Protein AF-A0A3B0ZJI9-F1 (afdb_monomer_lite)

Radius of gyration: 25.41 Å; chains: 1; bounding box: 76×54×69 Å

Organism: NCBI:txid652676

Foldseek 3Di:
DPPDDDDEDDFDADDDPPPDDPPQAFATALLRRLLVCLCPVLVDDNVLSQQLSCQLFVDGDDRRAAAAAQLDGDPPHDLSNLLSNLLRQLLVLLCVVLVHDPRQSVLVSVQQSQCSNVSDRQQAHPVGGGARVVHRTQHRQSSQSSLCSSVVSCPDPSGPSLFFQLSNHARNFGQWDDWPFKIKGWAADPDAAAQAKGKTKIAIATPVVNPHADAPWQKAKWKWFRFGPDIFTFDWPGWDDDPPGRMIITMTRHNDFCADPNGGRGWMWMWIDTPNTIDTGTGGYHYDDVNQQKAKWWAAQPGDFQDLVLPDPDDDPVSVVFDGRGTKMKMKGFDDWAQFPPRAIKTKIFIWIDNTSRDTFTDAQQDAGSNRPDGFPHKWKWKFQPLPDTDTWDGPPRRMTMDGRDPDDDAQDKGKMWMWIDTPNTTTFRVNHHQDPVRPTRTTMHIDHHD

Structure (mmCIF, N/CA/C/O backbone):
data_AF-A0A3B0ZJI9-F1
#
_entry.id   AF-A0A3B0ZJI9-F1
#
loop_
_atom_site.group_PDB
_atom_site.id
_atom_site.type_symbol
_atom_site.label_atom_id
_atom_site.label_alt_id
_atom_site.label_comp_id
_atom_site.label_asym_id
_atom_site.label_entity_id
_atom_site.label_seq_id
_atom_site.pdbx_PDB_ins_code
_atom_site.Cartn_x
_atom_site.Cartn_y
_atom_site.Cartn_z
_atom_site.occupancy
_atom_site.B_iso_or_equiv
_atom_site.auth_seq_id
_atom_site.auth_comp_id
_atom_site.auth_asym_id
_atom_site.auth_atom_id
_atom_site.pdbx_PDB_model_num
ATOM 1 N N . THR A 1 1 ? -39.691 1.949 8.726 1.00 38.12 1 THR A N 1
ATOM 2 C CA . THR A 1 1 ? -40.048 1.564 10.106 1.00 38.12 1 THR A CA 1
ATOM 3 C C . THR A 1 1 ? -38.992 2.159 11.001 1.00 38.12 1 THR A C 1
ATOM 5 O O . THR A 1 1 ? -37.830 1.869 10.780 1.00 38.12 1 THR A O 1
ATOM 8 N N . ALA A 1 2 ? -39.354 3.084 11.892 1.00 32.81 2 ALA A N 1
ATOM 9 C CA . ALA A 1 2 ? -38.400 3.611 12.864 1.00 32.81 2 ALA A CA 1
ATOM 10 C C . ALA A 1 2 ? -38.044 2.459 13.808 1.00 32.81 2 ALA A C 1
ATOM 12 O O . ALA A 1 2 ? -38.928 1.955 14.503 1.00 32.81 2 ALA A O 1
ATOM 13 N N . GLU A 1 3 ? -36.808 1.972 13.740 1.00 43.59 3 GLU A N 1
ATOM 14 C CA . GLU A 1 3 ? -36.313 0.999 14.708 1.00 43.59 3 GLU A CA 1
ATOM 15 C C . GLU A 1 3 ? -36.413 1.618 16.103 1.00 43.59 3 GLU A C 1
ATOM 17 O O . GLU A 1 3 ? -36.119 2.799 16.304 1.00 43.59 3 GLU A O 1
ATOM 22 N N . SER A 1 4 ? -36.918 0.841 17.060 1.00 51.22 4 SER A N 1
ATOM 23 C CA . SER A 1 4 ? -36.911 1.227 18.466 1.00 51.22 4 SER A CA 1
ATOM 24 C C . SER A 1 4 ? -35.478 1.564 18.866 1.00 51.22 4 SER A C 1
ATOM 26 O O . SER A 1 4 ? -34.598 0.723 18.692 1.00 51.22 4 SER A O 1
ATOM 28 N N . GLY A 1 5 ? -35.248 2.774 19.381 1.00 55.31 5 GLY A N 1
ATOM 29 C CA . GLY A 1 5 ? -33.920 3.203 19.811 1.00 55.31 5 GLY A CA 1
ATOM 30 C C . GLY A 1 5 ? -33.303 2.192 20.778 1.00 55.31 5 GLY A C 1
ATOM 31 O O . GLY A 1 5 ? -33.939 1.786 21.750 1.00 55.31 5 GLY A O 1
ATOM 32 N N . VAL A 1 6 ? -32.078 1.770 20.483 1.00 61.22 6 VAL A N 1
ATOM 33 C CA . VAL A 1 6 ? -31.266 0.936 21.369 1.00 61.22 6 VAL A CA 1
ATOM 34 C C . VAL A 1 6 ? -30.677 1.840 22.453 1.00 61.22 6 VAL A C 1
ATOM 36 O O . VAL A 1 6 ? -30.273 2.968 22.166 1.00 61.22 6 VAL A O 1
ATOM 39 N N . VAL A 1 7 ? -30.657 1.383 23.707 1.00 66.44 7 VAL A N 1
ATOM 40 C CA . VAL A 1 7 ? -29.983 2.120 24.786 1.00 66.44 7 VAL A CA 1
ATOM 41 C C . VAL A 1 7 ? -28.487 2.122 24.482 1.00 66.44 7 VAL A C 1
ATOM 43 O O . VAL A 1 7 ? -27.878 1.060 24.404 1.00 66.44 7 VAL A O 1
ATOM 46 N N . ALA A 1 8 ? -27.912 3.307 24.283 1.00 67.12 8 ALA A N 1
ATOM 47 C CA . ALA A 1 8 ? -26.476 3.451 24.095 1.00 67.12 8 ALA A CA 1
ATOM 48 C C . ALA A 1 8 ? -25.721 3.072 25.382 1.00 67.12 8 ALA A C 1
ATOM 50 O O . ALA A 1 8 ? -26.177 3.386 26.484 1.00 67.12 8 ALA A O 1
ATOM 51 N N . GLY A 1 9 ? -24.572 2.413 25.226 1.00 77.75 9 GLY A N 1
ATOM 52 C CA . GLY A 1 9 ? -23.584 2.232 26.286 1.00 77.75 9 GLY A CA 1
ATOM 53 C C . GLY A 1 9 ? -22.813 3.524 26.582 1.00 77.75 9 GLY A C 1
ATOM 54 O O . GLY A 1 9 ? -23.203 4.616 26.165 1.00 77.75 9 GLY A O 1
ATOM 55 N N . GLU A 1 10 ? -21.713 3.405 27.322 1.00 86.38 10 GLU A N 1
ATOM 56 C CA . GLU A 1 10 ? -20.892 4.547 27.734 1.00 86.38 10 GLU A CA 1
ATOM 57 C C . GLU A 1 10 ? -19.731 4.793 26.758 1.00 86.38 10 GLU A C 1
ATOM 59 O O . GLU A 1 10 ? -19.076 3.858 26.299 1.00 86.38 10 GLU A O 1
ATOM 64 N N . MET A 1 11 ? -19.455 6.068 26.467 1.00 92.62 11 MET A N 1
ATOM 65 C CA . MET A 1 11 ? -18.176 6.504 25.903 1.00 92.62 11 MET A CA 1
ATOM 66 C C . MET A 1 11 ? -17.440 7.342 26.937 1.00 92.62 11 MET A C 1
ATOM 68 O O . MET A 1 11 ? -18.055 8.141 27.647 1.00 92.62 11 MET A O 1
ATOM 72 N N . SER A 1 12 ? -16.120 7.209 26.973 1.00 94.75 12 SER A N 1
ATOM 73 C CA . SER A 1 12 ? -15.286 7.849 27.987 1.00 94.75 12 SER A CA 1
ATOM 74 C C . SER A 1 12 ? -14.064 8.515 27.352 1.00 94.75 12 SER A C 1
ATOM 76 O O . SER A 1 12 ? -13.647 8.204 26.232 1.00 94.75 12 SER A O 1
ATOM 78 N N . VAL A 1 13 ? -13.479 9.461 28.081 1.00 95.62 13 VAL A N 1
ATOM 79 C CA . VAL A 1 13 ? -12.214 10.112 27.726 1.00 95.62 13 VAL A CA 1
ATOM 80 C C . VAL A 1 13 ? -11.360 10.179 28.979 1.00 95.62 13 VAL A C 1
ATOM 82 O O . VAL A 1 13 ? -11.842 10.574 30.039 1.00 95.62 13 VAL A O 1
ATOM 85 N N . TYR A 1 14 ? -10.084 9.826 28.854 1.00 94.81 14 TYR A N 1
ATOM 86 C CA . TYR A 1 14 ? -9.100 10.121 29.886 1.00 94.81 14 TYR A CA 1
ATOM 87 C C . TYR A 1 14 ? -8.437 11.470 29.601 1.00 94.81 14 TYR A C 1
ATOM 89 O O . TYR A 1 14 ? -7.849 11.663 28.537 1.00 94.81 14 TYR A O 1
ATOM 97 N N . VAL A 1 15 ? -8.496 12.382 30.573 1.00 91.75 15 VAL A N 1
ATOM 98 C CA . VAL A 1 15 ? -7.796 13.670 30.530 1.00 91.75 15 VAL A CA 1
ATOM 99 C C . VAL A 1 15 ? -6.981 13.828 31.806 1.00 91.75 15 VAL A C 1
ATOM 101 O O . VAL A 1 15 ? -7.502 13.672 32.911 1.00 91.75 15 VAL A O 1
ATOM 104 N N . ALA A 1 16 ? -5.691 14.128 31.664 1.00 89.50 16 ALA A N 1
ATOM 105 C CA . ALA A 1 16 ? -4.818 14.309 32.814 1.00 89.50 16 ALA A CA 1
ATOM 106 C C . ALA A 1 16 ? -5.231 15.543 33.640 1.00 89.50 16 ALA A C 1
ATOM 108 O O . ALA A 1 16 ? -5.631 16.583 33.118 1.00 89.50 16 ALA A O 1
ATOM 109 N N . GLY A 1 17 ? -5.126 15.438 34.965 1.00 90.56 17 GLY A N 1
ATOM 110 C CA . GLY A 1 17 ? -5.485 16.537 35.859 1.00 90.56 17 GLY A CA 1
ATOM 111 C C . GLY A 1 17 ? -4.670 17.802 35.567 1.00 90.56 17 GLY A C 1
ATOM 112 O O . GLY A 1 17 ? -3.446 17.752 35.476 1.00 90.56 17 GLY A O 1
ATOM 113 N N . GLY A 1 18 ? -5.352 18.944 35.448 1.00 89.75 18 GLY A N 1
ATOM 114 C CA . GLY A 1 18 ? -4.713 20.245 35.225 1.00 89.75 18 GLY A CA 1
ATOM 115 C C . GLY A 1 18 ? -4.293 20.533 33.780 1.00 89.75 18 GLY A C 1
ATOM 116 O O . GLY A 1 18 ? -3.639 21.549 33.559 1.00 89.75 18 GLY A O 1
ATOM 117 N N . THR A 1 19 ? -4.657 19.687 32.807 1.00 90.31 19 THR A N 1
ATOM 118 C CA . THR A 1 19 ? -4.368 19.949 31.384 1.00 90.31 19 THR A CA 1
ATOM 119 C C . THR A 1 19 ? -5.474 20.701 30.654 1.00 90.31 19 THR A C 1
ATOM 121 O O . THR A 1 19 ? -5.226 21.164 29.549 1.00 90.31 19 THR A O 1
ATOM 124 N N . LEU A 1 20 ? -6.667 20.824 31.249 1.00 91.06 20 LEU A N 1
ATOM 125 C CA . LEU A 1 20 ? -7.775 21.582 30.667 1.00 91.06 20 LEU A CA 1
ATOM 126 C C . LEU A 1 20 ? -7.739 23.047 31.106 1.00 91.06 20 LEU A C 1
ATOM 128 O O . LEU A 1 20 ? -7.666 23.355 32.301 1.00 91.06 20 LEU A O 1
ATOM 132 N N . GLY A 1 21 ? -7.824 23.937 30.127 1.00 91.81 21 GLY A N 1
ATOM 133 C CA . GLY A 1 21 ? -8.033 25.367 30.275 1.00 91.81 21 GLY A CA 1
ATOM 134 C C . GLY A 1 21 ? -9.504 25.774 30.156 1.00 91.81 21 GLY A C 1
ATOM 135 O O . GLY A 1 21 ? -10.398 24.984 29.853 1.00 91.81 21 GLY A O 1
ATOM 136 N N . ALA A 1 22 ? -9.768 27.056 30.411 1.00 91.00 22 ALA A N 1
ATOM 137 C CA . ALA A 1 22 ? -11.092 27.627 30.198 1.00 91.00 22 ALA A CA 1
ATOM 138 C C . ALA A 1 22 ? -11.400 27.711 28.695 1.00 91.00 22 ALA A C 1
ATOM 140 O O . ALA A 1 22 ? -10.686 28.394 27.963 1.00 91.00 22 ALA A O 1
ATOM 141 N N . GLY A 1 23 ? -12.494 27.074 28.273 1.00 89.25 23 GLY A N 1
ATOM 142 C CA . GLY A 1 23 ? -12.928 27.039 26.873 1.00 89.25 23 GLY A CA 1
ATOM 143 C C . GLY A 1 23 ? -12.482 25.798 26.102 1.00 89.25 23 GLY A C 1
ATOM 144 O O . GLY A 1 23 ? -12.866 25.669 24.945 1.00 89.25 23 GLY A O 1
ATOM 145 N N . ASP A 1 24 ? -11.728 24.891 26.727 1.00 92.38 24 ASP A N 1
ATOM 146 C CA . ASP A 1 24 ? -11.415 23.599 26.122 1.00 92.38 24 ASP A CA 1
ATOM 147 C C . ASP A 1 24 ? -12.683 22.748 25.998 1.00 92.38 24 ASP A C 1
ATOM 149 O O . ASP A 1 24 ? -13.519 22.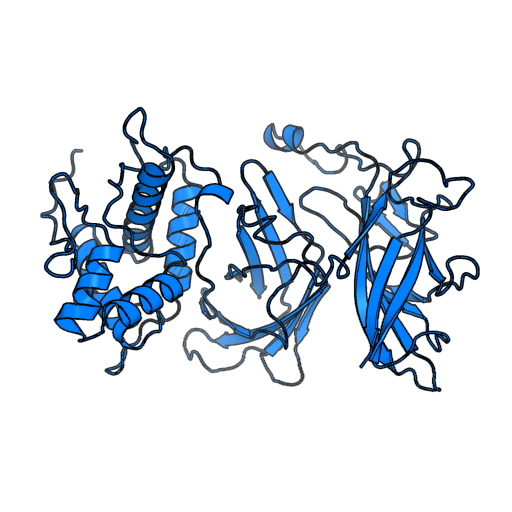699 26.906 1.00 92.38 24 ASP A O 1
ATOM 153 N N . GLU A 1 25 ? -12.794 22.041 24.878 1.00 93.31 25 GLU A N 1
ATOM 154 C CA . GLU A 1 25 ? -13.845 21.063 24.632 1.00 93.31 25 GLU A CA 1
ATOM 155 C C . GLU A 1 25 ? -13.249 19.656 24.630 1.00 93.31 25 GLU A C 1
ATOM 157 O O . GLU A 1 25 ? -12.126 19.435 24.174 1.00 93.31 25 GLU A O 1
ATOM 162 N N . VAL A 1 26 ? -14.006 18.701 25.166 1.00 95.19 26 VAL A N 1
ATOM 163 C CA . VAL A 1 26 ? -13.603 17.298 25.252 1.00 95.19 26 VAL A CA 1
ATOM 164 C C . VAL A 1 26 ? -14.703 16.449 24.645 1.00 95.19 26 VAL A C 1
ATOM 166 O O . VAL A 1 26 ? -15.844 16.472 25.109 1.00 95.19 26 VAL A O 1
ATOM 169 N N . HIS A 1 27 ? -14.341 15.677 23.628 1.00 95.88 27 HIS A N 1
ATOM 170 C CA . HIS A 1 27 ? -15.261 14.866 22.845 1.00 95.88 27 HIS A CA 1
ATOM 171 C C . HIS A 1 27 ? -14.927 13.386 22.999 1.00 95.88 27 HIS A C 1
ATOM 173 O O . HIS A 1 27 ? -13.798 12.953 22.761 1.00 95.88 27 HIS A O 1
ATOM 179 N N . ALA A 1 28 ? -15.923 12.598 23.404 1.00 95.12 28 ALA A N 1
ATOM 180 C CA . ALA A 1 28 ? -15.779 11.154 23.518 1.00 95.12 28 ALA A CA 1
ATOM 181 C C . ALA A 1 28 ? -15.931 10.484 22.146 1.00 95.12 28 ALA A C 1
ATOM 183 O O . ALA A 1 28 ? -16.876 10.746 21.404 1.00 95.12 28 ALA A O 1
ATOM 184 N N . THR A 1 29 ? -14.986 9.608 21.822 1.00 95.69 29 THR A N 1
ATOM 185 C CA . THR A 1 29 ? -14.903 8.837 20.579 1.00 95.69 29 THR A CA 1
ATOM 186 C C . THR A 1 29 ? -14.628 7.363 20.902 1.00 95.69 29 THR A C 1
ATOM 188 O O . THR A 1 29 ? -14.218 7.044 22.026 1.00 95.69 29 THR A O 1
ATOM 191 N N . PRO A 1 30 ? -14.784 6.440 19.935 1.00 96.38 30 PRO A N 1
ATOM 192 C CA . PRO A 1 30 ? -14.378 5.049 20.122 1.00 96.38 30 PRO A CA 1
ATOM 193 C C . PRO A 1 30 ? -12.935 4.905 20.621 1.00 96.38 30 PRO A C 1
ATOM 195 O O . PRO A 1 30 ? -12.689 4.279 21.647 1.00 96.38 30 PRO A O 1
ATOM 198 N N . THR A 1 31 ? -11.978 5.574 19.973 1.00 96.25 31 THR A N 1
ATOM 199 C CA . THR A 1 31 ? -10.561 5.478 20.349 1.00 96.25 31 THR A CA 1
ATOM 200 C C . THR A 1 31 ? -10.233 6.158 21.675 1.00 96.25 31 THR A C 1
ATOM 202 O O . THR A 1 31 ? -9.374 5.660 22.398 1.00 96.25 31 THR A O 1
ATOM 205 N N . SER A 1 32 ? -10.914 7.251 22.049 1.00 97.06 32 SER A N 1
ATOM 206 C CA . SER A 1 32 ? -10.728 7.831 23.390 1.00 97.06 32 SER A CA 1
ATOM 207 C C . SER A 1 32 ? -11.273 6.917 24.487 1.00 97.06 32 SER A C 1
ATOM 209 O O . SER A 1 32 ? -10.714 6.886 25.581 1.00 97.06 32 SER A O 1
ATOM 211 N N . THR A 1 33 ? -12.333 6.161 24.183 1.00 97.38 33 THR A N 1
ATOM 212 C CA . THR A 1 33 ? -12.931 5.185 25.100 1.00 97.38 33 THR A CA 1
ATOM 213 C C . THR A 1 33 ? -11.993 3.997 25.291 1.00 97.38 33 THR A C 1
ATOM 215 O O . THR A 1 33 ? -11.701 3.647 26.432 1.00 97.38 33 THR A O 1
ATOM 218 N N . ILE A 1 34 ? -11.431 3.451 24.206 1.00 97.88 34 ILE A N 1
ATOM 219 C CA . ILE A 1 34 ? -10.408 2.392 24.272 1.00 97.88 34 ILE A CA 1
ATOM 220 C C . ILE A 1 34 ? -9.194 2.884 25.077 1.00 97.88 34 ILE A C 1
ATOM 222 O O . ILE A 1 34 ? -8.774 2.221 26.021 1.00 97.88 34 ILE A O 1
ATOM 226 N N . MET A 1 35 ? -8.682 4.089 24.792 1.00 97.69 35 MET A N 1
ATOM 227 C CA . MET A 1 35 ? -7.567 4.682 25.546 1.00 97.69 35 MET A CA 1
ATOM 228 C C . MET A 1 35 ? -7.885 4.835 27.040 1.00 97.69 35 MET A C 1
ATOM 230 O O . MET A 1 35 ? -7.049 4.525 27.885 1.00 97.69 35 MET A O 1
ATOM 234 N N . HIS A 1 36 ? -9.092 5.295 27.382 1.00 97.75 36 HIS A N 1
ATOM 235 C CA . HIS A 1 36 ? -9.532 5.386 28.772 1.00 97.75 36 HIS A CA 1
ATOM 236 C C . HIS A 1 36 ? -9.506 4.016 29.461 1.00 97.75 36 HIS A C 1
ATOM 238 O O . HIS A 1 36 ? -9.024 3.916 30.587 1.00 97.75 36 HIS A O 1
ATOM 244 N N . GLN A 1 37 ? -9.976 2.958 28.798 1.00 97.44 37 GLN A N 1
ATOM 245 C CA . GLN A 1 37 ? -9.971 1.609 29.365 1.00 97.44 37 GLN A CA 1
ATOM 246 C C . GLN A 1 37 ? -8.562 1.024 29.511 1.00 97.44 37 GLN A C 1
ATOM 248 O O . GLN A 1 37 ? -8.257 0.449 30.554 1.00 97.44 37 GLN A O 1
ATOM 253 N N . LEU A 1 38 ? -7.672 1.234 28.537 1.00 98.00 38 LEU A N 1
ATOM 254 C CA . LEU A 1 38 ? -6.262 0.838 28.653 1.00 98.00 38 LEU A CA 1
ATOM 255 C C . LEU A 1 38 ? -5.611 1.431 29.914 1.00 98.00 38 LEU A C 1
ATOM 257 O O . LEU A 1 38 ? -4.889 0.745 30.636 1.00 98.00 38 LEU A O 1
ATOM 261 N N . ILE A 1 39 ? -5.923 2.689 30.227 1.00 97.69 39 ILE A N 1
ATOM 262 C CA . ILE A 1 39 ? -5.383 3.375 31.404 1.00 97.69 39 ILE A CA 1
ATOM 263 C C . ILE A 1 39 ? -6.072 2.902 32.689 1.00 97.69 39 ILE A C 1
ATOM 265 O O . ILE A 1 39 ? -5.410 2.510 33.650 1.00 97.69 39 ILE A O 1
ATOM 269 N N . MET A 1 40 ? -7.404 2.941 32.727 1.00 96.75 40 MET A N 1
ATOM 270 C CA . MET A 1 40 ? -8.164 2.751 33.966 1.00 96.75 40 MET A CA 1
ATOM 271 C C . MET A 1 40 ? -8.350 1.281 34.347 1.00 96.75 40 MET A C 1
ATOM 273 O O . MET A 1 40 ? -8.397 0.969 35.536 1.00 96.75 40 MET A O 1
ATOM 277 N N . SER A 1 41 ? -8.445 0.390 33.359 1.00 95.50 41 SER A N 1
ATOM 278 C CA . SER A 1 41 ? -8.705 -1.042 33.560 1.00 95.50 41 SER A CA 1
ATOM 279 C C . SER A 1 41 ? -7.443 -1.891 33.411 1.00 95.50 41 SER A C 1
ATOM 281 O O . SER A 1 41 ? -7.295 -2.875 34.134 1.00 95.50 41 SER A O 1
ATOM 283 N N . HIS A 1 42 ? -6.516 -1.501 32.527 1.00 96.25 42 HIS A N 1
ATOM 284 C CA . HIS A 1 42 ? -5.290 -2.266 32.247 1.00 96.25 42 HIS A CA 1
ATOM 285 C C . HIS A 1 42 ? -4.011 -1.615 32.797 1.00 96.25 42 HIS A C 1
ATOM 287 O O . HIS A 1 42 ? -2.928 -2.180 32.673 1.00 96.25 42 HIS A O 1
ATOM 293 N N . GLY A 1 43 ? -4.126 -0.459 33.460 1.00 96.56 43 GLY A N 1
ATOM 294 C CA . GLY A 1 43 ? -3.022 0.177 34.179 1.00 96.56 43 GLY A CA 1
ATOM 295 C C . GLY A 1 43 ? -1.909 0.730 33.288 1.00 96.56 43 GLY A C 1
ATOM 296 O O . GLY A 1 43 ? -0.823 1.005 33.799 1.00 96.56 43 GLY A O 1
ATOM 297 N N . GLN A 1 44 ? -2.158 0.898 31.986 1.00 97.50 44 GLN A N 1
ATOM 298 C CA . GLN A 1 44 ? -1.195 1.520 31.082 1.00 97.50 44 GLN A CA 1
ATOM 299 C C . GLN A 1 44 ? -1.016 3.007 31.411 1.00 97.50 44 GLN A C 1
ATOM 301 O O . GLN A 1 44 ? -1.937 3.707 31.843 1.00 97.50 44 GLN A O 1
ATOM 306 N N . THR A 1 45 ? 0.183 3.524 31.172 1.00 96.38 45 THR A N 1
ATOM 307 C CA . THR A 1 45 ? 0.418 4.970 31.170 1.00 96.38 45 THR A CA 1
ATOM 308 C C . THR A 1 45 ? -0.230 5.621 29.945 1.00 96.38 45 THR A C 1
ATOM 310 O O . THR A 1 45 ? -0.483 4.975 28.930 1.00 96.38 45 THR A O 1
ATOM 313 N N . LEU A 1 46 ? -0.439 6.942 29.991 1.00 94.94 46 LEU A N 1
ATOM 314 C CA . LEU A 1 46 ? -0.953 7.693 28.837 1.00 94.94 46 LEU A CA 1
ATOM 315 C C . LEU A 1 46 ? -0.076 7.518 27.583 1.00 94.94 46 LEU A C 1
ATOM 317 O O . LEU A 1 46 ? -0.600 7.456 26.477 1.00 94.94 46 LEU A O 1
ATOM 321 N N . ALA A 1 47 ? 1.248 7.441 27.750 1.00 95.62 47 ALA A N 1
ATOM 322 C CA . ALA A 1 47 ? 2.177 7.277 26.634 1.00 95.62 47 ALA A CA 1
ATOM 323 C C . ALA A 1 47 ? 2.095 5.874 26.011 1.00 95.62 47 ALA A C 1
ATOM 325 O O . ALA A 1 47 ? 2.099 5.757 24.788 1.00 95.62 47 ALA A O 1
ATOM 326 N N . GLU A 1 48 ? 1.986 4.830 26.837 1.00 97.00 48 GLU A N 1
ATOM 327 C CA . GLU A 1 48 ? 1.801 3.448 26.374 1.00 97.00 48 GLU A CA 1
ATOM 328 C C . GLU A 1 48 ? 0.460 3.288 25.655 1.00 97.00 48 GLU A C 1
ATOM 330 O O . GLU A 1 48 ? 0.441 2.821 24.519 1.00 97.00 48 GLU A O 1
ATOM 335 N N . ALA A 1 49 ? -0.632 3.780 26.250 1.00 97.12 49 ALA A N 1
ATOM 336 C CA . ALA A 1 49 ? -1.959 3.716 25.642 1.00 97.12 49 ALA A CA 1
ATOM 337 C C . ALA A 1 49 ? -2.024 4.493 24.317 1.00 97.12 49 ALA A C 1
ATOM 339 O O . ALA A 1 49 ? -2.604 4.013 23.344 1.00 97.12 49 ALA A O 1
ATOM 340 N N . ALA A 1 50 ? -1.395 5.671 24.236 1.00 95.62 50 ALA A N 1
ATOM 341 C CA . ALA A 1 50 ? -1.325 6.438 22.993 1.00 95.62 50 ALA A CA 1
ATOM 342 C C . ALA A 1 50 ? -0.548 5.692 21.894 1.00 95.62 50 ALA A C 1
ATOM 344 O O . ALA A 1 50 ? -1.012 5.636 20.755 1.00 95.62 50 ALA A O 1
ATOM 345 N N . ALA A 1 51 ? 0.597 5.089 22.235 1.00 95.88 51 ALA A N 1
ATOM 346 C CA . ALA A 1 51 ? 1.392 4.306 21.292 1.00 95.88 51 ALA A CA 1
ATOM 347 C C . ALA A 1 51 ? 0.651 3.043 20.823 1.00 95.88 51 ALA A C 1
ATOM 349 O O . ALA A 1 51 ? 0.678 2.731 19.632 1.00 95.88 51 ALA A O 1
ATOM 350 N N . ALA A 1 52 ? -0.046 2.355 21.733 1.00 96.25 52 ALA A N 1
ATOM 351 C CA . ALA A 1 52 ? -0.851 1.181 21.416 1.00 96.25 52 ALA A CA 1
ATOM 352 C C . ALA A 1 52 ? -1.993 1.539 20.451 1.00 96.25 52 ALA A C 1
ATOM 354 O O . ALA A 1 52 ? -2.147 0.895 19.416 1.00 96.25 52 ALA A O 1
ATOM 355 N N . ILE A 1 53 ? -2.734 2.623 20.714 1.00 96.38 53 ILE A N 1
ATOM 356 C CA . ILE A 1 53 ? -3.795 3.110 19.817 1.00 96.38 53 ILE A CA 1
ATOM 357 C C . ILE A 1 53 ? -3.243 3.504 18.442 1.00 96.38 53 ILE A C 1
ATOM 359 O O . ILE A 1 53 ? -3.817 3.119 17.422 1.00 96.38 53 ILE A O 1
ATOM 363 N N . GLU A 1 54 ? -2.139 4.255 18.385 1.00 94.81 54 GLU A N 1
ATOM 364 C CA . GLU A 1 54 ? -1.555 4.672 17.105 1.00 94.81 54 GLU A CA 1
ATOM 365 C C . GLU A 1 54 ? -1.053 3.467 16.297 1.00 94.81 54 GLU A C 1
ATOM 367 O O . GLU A 1 54 ? -1.269 3.410 15.085 1.00 94.81 54 GLU A O 1
ATOM 372 N N . GLY A 1 55 ? -0.456 2.474 16.961 1.00 92.88 55 GLY A N 1
ATOM 373 C CA . GLY A 1 55 ? -0.063 1.210 16.342 1.00 92.88 55 GLY A CA 1
ATOM 374 C C . GLY A 1 55 ? -1.258 0.400 15.836 1.00 92.88 55 GLY A C 1
ATOM 375 O O . GLY A 1 55 ? -1.226 -0.098 14.709 1.00 92.88 55 GLY A O 1
ATOM 376 N N . ALA A 1 56 ? -2.324 0.315 16.634 1.00 94.62 56 ALA A N 1
ATOM 377 C CA . ALA A 1 56 ? -3.526 -0.458 16.342 1.00 94.62 56 ALA A CA 1
ATOM 378 C C . ALA A 1 56 ? -4.361 0.149 15.209 1.00 94.62 56 ALA A C 1
ATOM 380 O O . ALA A 1 56 ? -4.744 -0.563 14.284 1.00 94.62 56 ALA A O 1
ATOM 381 N N . PHE A 1 57 ? -4.609 1.459 15.243 1.00 94.75 57 PHE A N 1
ATOM 382 C CA . PHE A 1 57 ? -5.570 2.127 14.358 1.00 94.75 57 PHE A CA 1
ATOM 383 C C . PHE A 1 57 ? -4.921 3.055 13.323 1.00 94.75 57 PHE A C 1
ATOM 385 O O . PHE A 1 57 ? -5.604 3.543 12.425 1.00 94.75 57 PHE A O 1
ATOM 392 N N . GLY A 1 58 ? -3.606 3.283 13.400 1.00 92.06 58 GLY A N 1
ATOM 393 C CA . GLY A 1 58 ? -2.855 4.079 12.425 1.00 92.06 58 GLY A CA 1
ATOM 394 C C . GLY A 1 58 ? -2.987 5.595 12.597 1.00 92.06 58 GLY A C 1
ATOM 395 O O . GLY A 1 58 ? -2.616 6.337 11.683 1.00 92.06 58 GLY A O 1
ATOM 396 N N . TYR A 1 59 ? -3.529 6.070 13.725 1.00 92.94 59 TYR A N 1
ATOM 397 C CA . TYR A 1 59 ? -3.669 7.492 14.046 1.00 92.94 59 TYR A CA 1
ATOM 398 C C . TYR A 1 59 ? -3.711 7.758 15.562 1.00 92.94 59 TYR A C 1
ATOM 400 O O . TYR A 1 59 ? -4.176 6.904 16.317 1.00 92.94 59 TYR A O 1
ATOM 408 N N . PRO A 1 60 ? -3.284 8.952 16.020 1.00 93.19 60 PRO A N 1
ATOM 409 C CA . PRO A 1 60 ? -3.345 9.320 17.432 1.00 93.19 60 PRO A CA 1
ATOM 410 C C . PRO A 1 60 ? -4.769 9.682 17.879 1.00 93.19 60 PRO A C 1
ATOM 412 O O . PRO A 1 60 ? -5.592 10.143 17.079 1.00 93.19 60 PRO A O 1
ATOM 415 N N . VAL A 1 61 ? -5.042 9.533 19.179 1.00 92.81 61 VAL A N 1
ATOM 416 C CA . VAL A 1 61 ? -6.272 10.044 19.805 1.00 92.81 61 VAL A CA 1
ATOM 417 C C . VAL A 1 61 ? -6.202 11.563 19.905 1.00 92.81 61 VAL A C 1
ATOM 419 O O . VAL A 1 61 ? -5.263 12.103 20.484 1.00 92.81 61 VAL A O 1
ATOM 422 N N . ASP A 1 62 ? -7.233 12.239 19.408 1.00 93.31 62 ASP A N 1
ATOM 423 C CA . ASP A 1 62 ? -7.438 13.670 19.611 1.00 93.31 62 ASP A CA 1
ATOM 424 C C . ASP A 1 62 ? -8.880 13.910 20.065 1.00 93.31 62 ASP A C 1
ATOM 426 O O . ASP A 1 62 ? -9.822 13.838 19.277 1.00 93.31 62 ASP A O 1
ATOM 430 N N . PHE A 1 63 ? -9.047 14.142 21.365 1.00 93.50 63 PHE A N 1
ATOM 431 C CA . PHE A 1 63 ? -10.345 14.404 21.988 1.00 93.50 63 PHE A CA 1
ATOM 432 C C . PHE A 1 63 ? -10.746 15.886 21.934 1.00 93.50 63 PHE A C 1
ATOM 434 O O . PHE A 1 63 ? -11.824 16.227 22.417 1.00 93.50 63 PHE A O 1
ATOM 441 N N . SER A 1 64 ? -9.907 16.768 21.376 1.00 94.69 64 SER A N 1
ATOM 442 C CA . SER A 1 64 ? -10.239 18.191 21.202 1.00 94.69 64 SER A CA 1
ATOM 443 C C . SER A 1 64 ? -11.079 18.453 19.947 1.00 94.69 64 SER A C 1
ATOM 445 O O . SER A 1 64 ? -11.702 19.505 19.821 1.00 94.69 64 SER A O 1
ATOM 447 N N . ILE A 1 65 ? -11.130 17.487 19.024 1.00 95.50 65 ILE A N 1
ATOM 448 C CA . ILE A 1 65 ? -11.876 17.581 17.767 1.00 95.50 65 ILE A CA 1
ATOM 449 C C . ILE A 1 65 ? -13.281 17.000 17.953 1.00 95.50 65 ILE A C 1
ATOM 451 O O . ILE A 1 65 ? -13.435 15.819 18.266 1.00 95.50 65 ILE A O 1
ATOM 455 N N . ALA A 1 66 ? -14.309 17.805 17.681 1.00 95.44 66 ALA A N 1
ATOM 456 C CA . ALA A 1 66 ? -15.696 17.352 17.665 1.00 95.44 66 ALA A CA 1
ATOM 457 C C . ALA A 1 66 ? -15.962 16.447 16.443 1.00 95.44 66 ALA A C 1
ATOM 459 O O . ALA A 1 66 ? -15.856 16.906 15.304 1.00 95.44 66 ALA A O 1
ATOM 460 N N . PRO A 1 67 ? -16.320 15.162 16.605 1.00 96.69 67 PRO A N 1
ATOM 461 C CA . PRO A 1 67 ? -16.691 14.340 15.462 1.00 96.69 67 PRO A CA 1
ATOM 462 C C . PRO A 1 67 ? -18.022 14.818 14.870 1.00 96.69 67 PRO A C 1
ATOM 464 O O . PRO A 1 67 ? -18.973 15.118 15.591 1.00 96.69 67 PRO A O 1
ATOM 467 N N . THR A 1 68 ? -18.116 14.841 13.542 1.00 97.12 68 THR A N 1
ATOM 468 C CA . THR A 1 68 ? -19.390 15.049 12.836 1.00 97.12 68 THR A CA 1
ATOM 469 C C . THR A 1 68 ? -19.902 13.731 12.259 1.00 97.12 68 THR A C 1
ATOM 471 O O . THR A 1 68 ? -19.107 12.874 11.892 1.00 97.12 68 THR A O 1
ATOM 474 N N . ASP A 1 69 ? -21.214 13.532 12.163 1.00 96.44 69 ASP A N 1
ATOM 475 C CA . ASP A 1 69 ? -21.769 12.299 11.592 1.00 96.44 69 ASP A CA 1
ATOM 476 C C . ASP A 1 69 ? -21.333 12.144 10.126 1.00 96.44 69 ASP A C 1
ATOM 478 O O . ASP A 1 69 ? -21.640 12.987 9.286 1.00 96.44 69 ASP A O 1
ATOM 482 N N . ALA A 1 70 ? -20.620 11.066 9.793 1.00 97.19 70 ALA A N 1
ATOM 483 C CA . ALA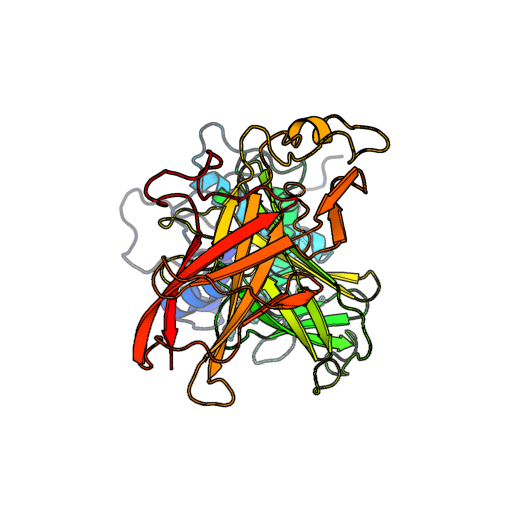 A 1 70 ? -20.132 10.845 8.434 1.00 97.19 70 ALA A CA 1
ATOM 484 C C . ALA A 1 70 ? -21.260 10.584 7.416 1.00 97.19 70 ALA A C 1
ATOM 486 O O . ALA A 1 70 ? -21.035 10.771 6.220 1.00 97.19 70 ALA A O 1
ATOM 487 N N . THR A 1 71 ? -22.459 10.192 7.859 1.00 97.06 71 THR A N 1
ATOM 488 C CA . THR A 1 71 ? -23.647 9.984 7.007 1.00 97.06 71 THR A CA 1
ATOM 489 C C . THR A 1 71 ? -24.451 11.265 6.779 1.00 97.06 71 THR A C 1
ATOM 491 O O . THR A 1 71 ? -25.162 11.404 5.779 1.00 97.06 71 THR A O 1
ATOM 494 N N . ALA A 1 72 ? -24.307 12.241 7.674 1.00 97.06 72 ALA A N 1
ATOM 495 C CA . ALA A 1 72 ? -24.941 13.549 7.575 1.00 97.06 72 ALA A CA 1
ATOM 496 C C . ALA A 1 72 ? -24.055 14.644 8.202 1.00 97.06 72 ALA A C 1
ATOM 498 O O . ALA A 1 72 ? -24.420 15.205 9.240 1.00 97.06 72 ALA A O 1
ATOM 499 N N . PRO A 1 73 ? -22.899 14.976 7.588 1.00 95.94 73 PRO A N 1
ATOM 500 C CA . PRO A 1 73 ? -21.968 15.920 8.192 1.00 95.94 73 PRO A CA 1
ATOM 501 C C . PRO A 1 73 ? -22.595 17.291 8.395 1.00 95.94 73 PRO A C 1
ATOM 503 O O . PRO A 1 73 ? -23.320 17.807 7.538 1.00 95.94 73 PRO A O 1
ATOM 506 N N . VAL A 1 74 ? -22.252 17.921 9.514 1.00 96.56 74 VAL A N 1
ATOM 507 C CA . VAL A 1 74 ? -22.659 19.291 9.817 1.00 96.56 74 VAL A CA 1
ATOM 508 C C . VAL A 1 74 ? -22.097 20.228 8.747 1.00 96.56 74 VAL A C 1
ATOM 510 O O . VAL A 1 74 ? -20.917 20.178 8.388 1.00 96.56 74 VAL A O 1
ATOM 513 N N . ALA A 1 75 ? -22.952 21.106 8.223 1.00 95.38 75 ALA A N 1
ATOM 514 C CA . ALA A 1 75 ? -22.544 22.094 7.235 1.00 95.38 75 ALA A CA 1
ATOM 515 C C . ALA A 1 75 ? -21.435 22.996 7.803 1.00 95.38 75 ALA A C 1
ATOM 517 O O . ALA A 1 75 ? -21.596 23.598 8.861 1.00 95.38 75 ALA A O 1
ATOM 518 N N . GLY A 1 76 ? -20.320 23.106 7.078 1.00 94.75 76 GLY A N 1
ATOM 519 C CA . GLY A 1 76 ? -19.160 23.892 7.507 1.00 94.75 76 GLY A CA 1
ATOM 520 C C . GLY A 1 76 ? -18.164 23.151 8.404 1.00 94.75 76 GLY A C 1
ATOM 521 O O . GLY A 1 76 ? -17.152 23.754 8.746 1.00 94.75 76 GLY A O 1
ATOM 522 N N . ALA A 1 77 ? -18.393 21.870 8.726 1.00 97.12 77 ALA A N 1
ATOM 523 C CA . ALA A 1 77 ? -17.420 21.058 9.455 1.00 97.12 77 ALA A CA 1
ATOM 524 C C . ALA A 1 77 ? -16.069 21.005 8.719 1.00 97.12 77 ALA A C 1
ATOM 526 O O . ALA A 1 77 ? -16.000 20.790 7.495 1.00 97.12 77 ALA A O 1
ATOM 527 N N . SER A 1 78 ? -15.001 21.192 9.485 1.00 97.31 78 SER A N 1
ATOM 528 C CA . SER A 1 78 ? -13.616 21.047 9.053 1.00 97.31 78 SER A CA 1
ATOM 529 C C . SER A 1 78 ? -13.305 19.606 8.640 1.00 97.31 78 SER A C 1
ATOM 531 O O . SER A 1 78 ? -13.992 18.653 9.019 1.00 97.31 78 SER A O 1
ATOM 533 N N . ASP A 1 79 ? -12.237 19.428 7.864 1.00 96.69 79 ASP A N 1
ATOM 534 C CA . ASP A 1 79 ? -11.792 18.096 7.447 1.00 96.69 79 ASP A CA 1
ATOM 535 C C . ASP A 1 79 ? -11.381 17.223 8.643 1.00 96.69 79 ASP A C 1
ATOM 537 O O . ASP A 1 79 ? -11.591 16.014 8.610 1.00 96.69 79 ASP A O 1
ATOM 541 N N . SER A 1 80 ? -10.870 17.821 9.724 1.00 96.44 80 SER A N 1
ATOM 542 C CA . SER A 1 80 ? -10.561 17.121 10.976 1.00 96.44 80 SER A CA 1
ATOM 543 C C . SER A 1 80 ? -11.812 16.591 11.679 1.00 96.44 80 SER A C 1
ATOM 545 O O . SER A 1 80 ? -11.823 15.433 12.092 1.00 96.44 80 SER A O 1
ATOM 547 N N . GLU A 1 81 ? -12.882 17.388 11.766 1.00 97.75 81 GLU A N 1
ATOM 548 C CA . GLU A 1 81 ? -14.159 16.967 12.372 1.00 97.75 81 GLU A CA 1
ATOM 549 C C . GLU A 1 81 ? -14.824 15.857 11.541 1.00 97.75 81 GLU A C 1
ATOM 551 O O . GLU A 1 81 ? -15.305 14.855 12.081 1.00 97.75 81 GLU A O 1
ATOM 556 N N . LYS A 1 82 ? -14.780 15.985 10.207 1.00 98.12 82 LYS A N 1
ATOM 557 C CA . LYS A 1 82 ? -15.205 14.940 9.258 1.00 98.12 82 LYS A CA 1
ATOM 558 C C . LYS A 1 82 ? -14.392 13.664 9.399 1.00 98.12 82 LYS A C 1
ATOM 560 O O . LYS A 1 82 ? -14.961 12.579 9.330 1.00 98.12 82 LYS A O 1
ATOM 565 N N . LEU A 1 83 ? -13.080 13.776 9.595 1.00 97.31 83 LEU A N 1
ATOM 566 C CA . LEU A 1 83 ? -12.196 12.623 9.729 1.00 97.31 83 LEU A CA 1
ATOM 567 C C . LEU A 1 83 ? -12.436 11.887 11.04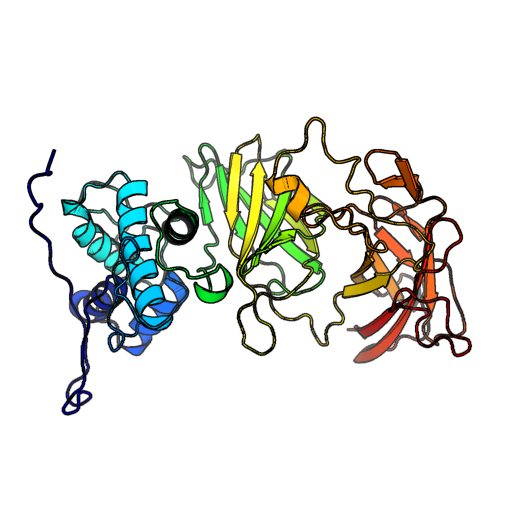8 1.00 97.31 83 LEU A C 1
ATOM 569 O O . LEU A 1 83 ? -12.500 10.659 11.055 1.00 97.31 83 LEU A O 1
ATOM 573 N N . ALA A 1 84 ? -12.618 12.619 12.149 1.00 97.12 84 ALA A N 1
ATOM 574 C CA . ALA A 1 84 ? -13.013 12.043 13.434 1.00 97.12 84 ALA A CA 1
ATOM 575 C C . ALA A 1 84 ? -14.362 11.308 13.323 1.00 97.12 84 ALA A C 1
ATOM 577 O O . ALA A 1 84 ? -14.494 10.174 13.785 1.00 97.12 84 ALA A O 1
ATOM 578 N N . GLY A 1 85 ? -15.321 11.909 12.615 1.00 97.56 85 GLY A N 1
ATOM 579 C CA . GLY A 1 85 ? -16.596 11.298 12.248 1.00 97.56 85 GLY A CA 1
ATOM 580 C C . GLY A 1 85 ? -16.483 10.010 11.438 1.00 97.56 85 GLY A C 1
ATOM 581 O O . GLY A 1 85 ? -17.078 8.989 11.778 1.00 97.56 85 GLY A O 1
ATOM 582 N N . LEU A 1 86 ? -15.678 10.044 10.374 1.00 97.88 86 LEU A N 1
ATOM 583 C CA . LEU A 1 86 ? -15.420 8.899 9.502 1.00 97.88 86 LEU A CA 1
ATOM 584 C C . LEU A 1 86 ? -14.783 7.737 10.273 1.00 97.88 86 LEU A C 1
ATOM 586 O O . LEU A 1 86 ? -15.172 6.587 10.088 1.00 97.88 86 LEU A O 1
ATOM 590 N N . ARG A 1 87 ? -13.832 8.031 11.166 1.00 97.38 87 ARG A N 1
ATOM 591 C CA . ARG A 1 87 ? -13.209 7.027 12.038 1.00 97.38 87 ARG A CA 1
ATOM 592 C C . ARG A 1 87 ? -14.228 6.391 12.975 1.00 97.38 87 ARG A C 1
ATOM 594 O O . ARG A 1 87 ? -14.233 5.172 13.097 1.00 97.38 87 ARG A O 1
ATOM 601 N N . ALA A 1 88 ? -15.119 7.183 13.577 1.00 96.31 88 ALA A N 1
ATOM 602 C CA . ALA A 1 88 ? -16.201 6.654 14.404 1.00 96.31 88 ALA A CA 1
ATOM 603 C C . ALA A 1 88 ? -17.145 5.741 13.601 1.00 96.31 88 ALA A C 1
ATOM 605 O O . ALA A 1 88 ? -17.453 4.638 14.050 1.00 96.31 88 ALA A O 1
ATOM 606 N N . ALA A 1 89 ? -17.515 6.142 12.380 1.00 96.94 89 ALA A N 1
ATOM 607 C CA . ALA A 1 89 ? -18.301 5.306 11.474 1.00 96.94 89 ALA A CA 1
ATOM 608 C C . ALA A 1 89 ? -17.579 4.001 11.089 1.00 96.94 89 ALA A C 1
ATOM 610 O O . ALA A 1 89 ? -18.233 2.974 10.933 1.00 96.94 89 ALA A O 1
ATOM 611 N N . GLY A 1 90 ? -16.242 4.005 11.014 1.00 96.94 90 GLY A N 1
ATOM 612 C CA . GLY A 1 90 ? -15.434 2.796 10.830 1.00 96.94 90 GLY A CA 1
ATOM 613 C C . GLY A 1 90 ? -15.630 1.754 11.939 1.00 96.94 90 GLY A C 1
ATOM 614 O O . GLY A 1 90 ? -15.742 0.571 11.639 1.00 96.94 90 GLY A O 1
ATOM 615 N N . PHE A 1 91 ? -15.761 2.166 13.207 1.00 97.12 91 PHE A N 1
ATOM 616 C CA . PHE A 1 91 ? -16.088 1.242 14.309 1.00 97.12 91 PHE A CA 1
ATOM 617 C C . PHE A 1 91 ? -17.527 0.722 14.230 1.00 97.12 91 PHE A C 1
ATOM 619 O O . PHE A 1 91 ? -17.777 -0.453 14.505 1.00 97.12 91 PHE A O 1
ATOM 626 N N . SER A 1 92 ? -18.479 1.568 13.827 1.00 95.69 92 SER A N 1
ATOM 627 C CA . SER A 1 92 ? -19.857 1.122 13.587 1.00 95.69 92 SER A CA 1
ATOM 628 C C . SER A 1 92 ? -19.932 0.123 12.429 1.00 95.69 92 SER A C 1
ATOM 630 O O . SER A 1 92 ? -20.624 -0.887 12.544 1.00 95.69 92 SER A O 1
ATOM 632 N N . GLN A 1 93 ? -19.178 0.348 11.348 1.00 97.12 93 GLN A N 1
ATOM 633 C CA . GLN A 1 93 ? -19.068 -0.605 10.243 1.00 97.12 93 GLN A CA 1
ATOM 634 C C . GLN A 1 93 ? -18.401 -1.907 10.700 1.00 97.12 93 GLN A C 1
ATOM 636 O O . GLN A 1 93 ? -18.918 -2.972 10.393 1.00 97.12 93 GLN A O 1
ATOM 641 N N . LEU A 1 94 ? -17.338 -1.841 11.510 1.00 97.00 94 LEU A N 1
ATOM 642 C CA . LEU A 1 94 ? -16.692 -3.028 12.080 1.00 97.00 94 LEU A CA 1
ATOM 643 C C . LEU A 1 94 ? -17.668 -3.852 12.932 1.00 97.00 94 LEU A C 1
ATOM 645 O O . LEU A 1 94 ? -17.694 -5.074 12.835 1.00 97.00 94 LEU A O 1
ATOM 649 N N . THR A 1 95 ? -18.503 -3.185 13.731 1.00 95.75 95 THR A N 1
ATOM 650 C CA . THR A 1 95 ? -19.561 -3.839 14.519 1.00 95.75 95 THR A CA 1
ATOM 651 C C . THR A 1 95 ? -20.503 -4.627 13.603 1.00 95.75 95 THR A C 1
ATOM 653 O O . THR A 1 95 ? -20.775 -5.801 13.854 1.00 95.75 95 THR A O 1
ATOM 656 N N . ALA A 1 96 ? -20.951 -4.011 12.504 1.00 94.88 96 ALA A N 1
ATOM 657 C CA . ALA A 1 96 ? -21.817 -4.663 11.525 1.00 94.88 96 ALA A CA 1
ATOM 658 C C . ALA A 1 96 ? -21.115 -5.815 10.781 1.00 94.88 96 ALA A C 1
ATOM 660 O O . ALA A 1 96 ? -21.719 -6.872 10.596 1.00 94.88 96 ALA A O 1
ATOM 661 N N . ASP A 1 97 ? -19.850 -5.640 10.392 1.00 94.81 97 ASP A N 1
ATOM 662 C CA . ASP A 1 97 ? -19.051 -6.643 9.672 1.00 94.81 97 ASP A CA 1
ATOM 663 C C . ASP A 1 97 ? -18.801 -7.897 10.525 1.00 94.81 97 ASP A C 1
ATOM 665 O O . ASP A 1 97 ? -18.783 -9.014 10.007 1.00 94.81 97 ASP A O 1
ATOM 669 N N . LEU A 1 98 ? -18.688 -7.725 11.845 1.00 93.69 98 LEU A N 1
ATOM 670 C CA . LEU A 1 98 ? -18.598 -8.813 12.823 1.00 93.69 98 LEU A CA 1
ATOM 671 C C . LEU A 1 98 ? -19.946 -9.502 13.102 1.00 93.69 98 LEU A C 1
ATOM 673 O O . LEU A 1 98 ? -19.994 -10.469 13.861 1.00 93.69 98 LEU A O 1
ATOM 677 N N . GLY A 1 99 ? -21.046 -9.016 12.517 1.00 93.62 99 GLY A N 1
ATOM 678 C CA . GLY A 1 99 ? -22.393 -9.531 12.765 1.00 93.62 99 GLY A CA 1
ATOM 679 C C . GLY A 1 99 ? -22.937 -9.204 14.158 1.00 93.62 99 GLY A C 1
ATOM 680 O O . GLY A 1 99 ? -23.893 -9.844 14.600 1.00 93.62 99 GLY A O 1
ATOM 681 N N . LEU A 1 100 ? -22.338 -8.230 14.847 1.00 93.31 100 LEU A N 1
ATOM 682 C CA . LEU A 1 100 ? -22.780 -7.762 16.155 1.00 93.31 100 LEU A CA 1
ATOM 683 C C . LEU A 1 100 ? -23.982 -6.823 16.005 1.00 93.31 100 LEU A C 1
ATOM 685 O O . LEU A 1 100 ? -24.134 -6.100 15.016 1.00 93.31 100 LEU A O 1
ATOM 689 N N . SER A 1 101 ? -24.849 -6.812 17.009 1.00 90.12 101 SER A N 1
ATOM 690 C CA . SER A 1 101 ? -25.960 -5.870 17.087 1.00 90.12 101 SER A CA 1
ATOM 691 C C . SER A 1 101 ? -25.481 -4.464 17.465 1.00 90.12 101 SER A C 1
ATOM 693 O O . SER A 1 101 ? -24.430 -4.274 18.075 1.00 90.12 101 SER A O 1
ATOM 695 N N . ALA A 1 102 ? -26.305 -3.450 17.187 1.00 84.88 102 ALA A N 1
ATOM 696 C CA . ALA A 1 102 ? -26.012 -2.073 17.593 1.00 84.88 102 ALA A CA 1
ATOM 697 C C . ALA A 1 102 ? -25.838 -1.909 19.119 1.00 84.88 102 ALA A C 1
ATOM 699 O O . ALA A 1 102 ? -25.145 -0.996 19.564 1.00 84.88 102 ALA A O 1
ATOM 700 N N . ALA A 1 103 ? -26.445 -2.790 19.924 1.00 83.88 103 ALA A N 1
ATOM 701 C CA . ALA A 1 103 ? -26.282 -2.788 21.378 1.00 83.88 103 ALA A CA 1
ATOM 702 C C . ALA A 1 103 ? -24.869 -3.219 21.808 1.00 83.88 103 ALA A C 1
ATOM 704 O O . ALA A 1 103 ? -24.361 -2.733 22.813 1.00 83.88 103 ALA A O 1
ATOM 705 N N . GLU A 1 104 ? -24.227 -4.086 21.024 1.00 91.25 104 GLU A N 1
ATOM 706 C CA . GLU A 1 104 ? -22.919 -4.678 21.322 1.00 91.25 104 GLU A CA 1
ATOM 707 C C . GLU A 1 104 ? -21.750 -3.797 20.845 1.00 91.25 104 GLU A C 1
ATOM 709 O O . GLU A 1 104 ? -20.594 -4.122 21.109 1.00 91.25 104 GLU A O 1
ATOM 714 N N . GLN A 1 105 ? -22.003 -2.647 20.197 1.00 91.81 105 GLN A N 1
ATOM 715 C CA . GLN A 1 105 ? -20.914 -1.781 19.712 1.00 91.81 105 GLN A CA 1
ATOM 716 C C . GLN A 1 105 ? -20.000 -1.293 20.850 1.00 91.81 105 GLN A C 1
ATOM 718 O O . GLN A 1 105 ? -18.809 -1.087 20.645 1.00 91.81 105 GLN A O 1
ATOM 723 N N . PHE A 1 106 ? -20.548 -1.072 22.050 1.00 92.00 106 PHE A N 1
ATOM 724 C CA . PHE A 1 106 ? -19.775 -0.592 23.203 1.00 92.00 106 PHE A CA 1
ATOM 725 C C . PHE A 1 106 ? -19.023 -1.733 23.896 1.00 92.00 106 PHE A C 1
ATOM 727 O O . PHE A 1 106 ? -17.915 -1.532 24.399 1.00 92.00 106 PHE A O 1
ATOM 734 N N . ASP A 1 107 ? -19.579 -2.943 23.847 1.00 94.12 107 ASP A N 1
ATOM 735 C CA . ASP A 1 107 ? -18.885 -4.153 24.282 1.00 94.12 107 ASP A CA 1
ATOM 736 C C . ASP A 1 107 ? -17.699 -4.446 23.357 1.00 94.12 107 ASP A C 1
ATOM 738 O O . ASP A 1 107 ? -16.637 -4.841 23.835 1.00 94.12 107 ASP A O 1
ATOM 742 N N . LEU A 1 108 ? -17.829 -4.166 22.053 1.00 96.50 108 LEU A N 1
ATOM 743 C CA . LEU A 1 108 ? -16.713 -4.241 21.111 1.00 96.50 108 LEU A CA 1
ATOM 744 C C . LEU A 1 108 ? -15.580 -3.284 21.504 1.00 96.50 108 LEU A C 1
ATOM 746 O O . LEU A 1 108 ? -14.427 -3.694 21.481 1.00 96.50 108 LEU A O 1
ATOM 750 N N . LEU A 1 109 ? -15.868 -2.041 21.910 1.00 96.94 109 LEU A N 1
ATOM 751 C CA . LEU A 1 109 ? -14.812 -1.122 22.374 1.00 96.94 109 LEU A CA 1
ATOM 752 C C . LEU A 1 109 ? -14.079 -1.662 23.605 1.00 96.94 109 LEU A C 1
ATOM 754 O O . LEU A 1 109 ? -12.873 -1.467 23.733 1.00 96.94 109 LEU A O 1
ATOM 758 N N . THR A 1 110 ? -14.805 -2.355 24.482 1.00 95.69 110 THR A N 1
ATOM 759 C CA . THR A 1 110 ? -14.224 -2.984 25.670 1.00 95.69 110 THR A CA 1
ATOM 760 C C . THR A 1 110 ? -13.337 -4.167 25.307 1.00 95.69 110 THR A C 1
ATOM 762 O O . THR A 1 110 ? -12.198 -4.244 25.758 1.00 95.69 110 THR A O 1
ATOM 765 N N . ALA A 1 111 ? -13.810 -5.033 24.412 1.00 97.25 111 ALA A N 1
ATOM 766 C CA . ALA A 1 111 ? -13.020 -6.137 23.879 1.00 97.25 111 ALA A CA 1
ATOM 767 C C . ALA A 1 111 ? -11.757 -5.640 23.154 1.00 97.25 111 ALA A C 1
ATOM 769 O O . ALA A 1 111 ? -10.677 -6.170 23.374 1.00 97.25 111 ALA A O 1
ATOM 770 N N . LEU A 1 112 ? -11.852 -4.582 22.342 1.00 97.88 112 LEU A N 1
ATOM 771 C CA . LEU A 1 112 ? -10.686 -4.007 21.659 1.00 97.88 112 LEU A CA 1
ATOM 772 C C . LEU A 1 112 ? -9.655 -3.428 22.641 1.00 97.88 112 LEU A C 1
ATOM 774 O O . LEU A 1 112 ? -8.467 -3.451 22.342 1.00 97.88 112 LEU A O 1
ATOM 778 N N . ALA A 1 113 ? -10.080 -2.903 23.795 1.00 97.69 113 ALA A N 1
ATOM 779 C CA . ALA A 1 113 ? -9.159 -2.452 24.838 1.00 97.69 113 ALA A CA 1
ATOM 780 C C . ALA A 1 113 ? -8.492 -3.622 25.577 1.00 97.69 113 ALA A C 1
ATOM 782 O O . ALA A 1 113 ? -7.316 -3.524 25.916 1.00 97.69 113 ALA A O 1
ATOM 783 N N . GLU A 1 114 ? -9.224 -4.716 25.809 1.00 97.69 114 GLU A N 1
ATOM 784 C CA . GLU A 1 114 ? -8.664 -5.936 26.399 1.00 97.69 114 GLU A CA 1
ATOM 785 C C . GLU A 1 114 ? -7.639 -6.598 25.472 1.00 97.69 114 GLU A C 1
ATOM 787 O O . GLU A 1 114 ? -6.557 -6.952 25.939 1.00 97.69 114 GLU A O 1
ATOM 792 N N . ASP A 1 115 ? -7.958 -6.710 24.181 1.00 97.62 115 ASP A N 1
ATOM 793 C CA . ASP A 1 115 ? -7.054 -7.176 23.118 1.00 97.62 115 ASP A CA 1
ATOM 794 C C . ASP A 1 115 ? -5.781 -6.320 23.109 1.00 97.62 115 ASP A C 1
ATOM 796 O O . ASP A 1 115 ? -4.692 -6.781 23.421 1.00 97.62 115 ASP A O 1
ATOM 800 N N . LEU A 1 116 ? -5.949 -5.001 22.987 1.00 97.06 116 LEU A N 1
ATOM 801 C CA . LEU A 1 116 ? -4.840 -4.049 22.921 1.00 97.06 116 LEU A CA 1
ATOM 802 C C . LEU A 1 116 ? -4.040 -3.877 24.226 1.00 97.06 116 LEU A C 1
ATOM 804 O O . LEU A 1 116 ? -3.053 -3.133 24.266 1.00 97.06 116 LEU A O 1
ATOM 808 N N . SER A 1 117 ? -4.440 -4.538 25.314 1.00 96.75 117 SER A N 1
ATOM 809 C CA . SER A 1 117 ? -3.798 -4.380 26.620 1.00 96.75 117 SER A CA 1
ATOM 810 C C . SER A 1 117 ? -2.370 -4.931 26.674 1.00 96.75 117 SER A C 1
ATOM 812 O O . SER A 1 117 ? -1.576 -4.450 27.490 1.00 96.75 117 SER A O 1
ATOM 814 N N . ASP A 1 118 ? -2.019 -5.867 25.789 1.00 94.44 118 ASP A N 1
ATOM 815 C CA . ASP A 1 118 ? -0.660 -6.398 25.627 1.00 94.44 118 ASP A CA 1
ATOM 816 C C . ASP A 1 118 ? 0.143 -5.729 24.495 1.00 94.44 118 ASP A C 1
ATOM 818 O O . ASP A 1 118 ? 1.326 -6.026 24.308 1.00 94.44 118 ASP A O 1
ATOM 822 N N . GLY A 1 119 ? -0.462 -4.748 23.819 1.00 91.94 119 GLY A N 1
ATOM 823 C CA . GLY A 1 119 ? 0.159 -3.944 22.772 1.00 91.94 119 GLY A CA 1
ATOM 824 C C . GLY A 1 119 ? -0.085 -4.445 21.348 1.00 91.94 119 GLY A C 1
ATOM 825 O O . GLY A 1 119 ? 0.369 -3.777 20.413 1.00 91.94 119 GLY A O 1
ATOM 826 N N . GLU A 1 120 ? -0.803 -5.554 21.161 1.00 92.38 120 GLU A N 1
ATOM 827 C CA . GLU A 1 120 ? -1.188 -6.070 19.845 1.00 92.38 120 GLU A CA 1
ATOM 828 C C . GLU A 1 120 ? -2.713 -6.050 19.656 1.00 92.38 120 GLU A C 1
ATOM 830 O O . GLU A 1 120 ? -3.476 -5.894 20.595 1.00 92.38 120 GLU A O 1
ATOM 835 N N . LEU A 1 121 ? -3.176 -6.079 18.405 1.00 94.19 121 LEU A N 1
ATOM 836 C CA . LEU A 1 121 ? -4.606 -6.088 18.080 1.00 94.19 121 LEU A CA 1
ATOM 837 C C . LEU A 1 121 ? -4.890 -7.338 17.239 1.00 94.19 121 LEU A C 1
ATOM 839 O O . LEU A 1 121 ? -5.063 -7.268 16.012 1.00 94.19 121 LEU A O 1
ATOM 843 N N . ASP A 1 122 ? -4.803 -8.488 17.903 1.00 92.81 122 ASP A N 1
ATOM 844 C CA . ASP A 1 122 ? -4.702 -9.826 17.314 1.00 92.81 122 ASP A CA 1
ATOM 845 C C . ASP A 1 122 ? -5.742 -10.816 17.876 1.00 92.81 122 ASP A C 1
ATOM 847 O O . ASP A 1 122 ? -5.615 -12.034 17.705 1.00 92.81 122 ASP A O 1
ATOM 851 N N . GLY A 1 123 ? -6.800 -10.303 18.504 1.00 94.69 123 GLY A N 1
ATOM 852 C CA . GLY A 1 123 ? -7.882 -11.079 19.102 1.00 94.69 123 GLY A CA 1
ATOM 853 C C . GLY A 1 123 ? -7.499 -11.843 20.376 1.00 94.69 123 GLY A C 1
ATOM 854 O O . GLY A 1 123 ? -8.297 -12.671 20.840 1.00 94.69 123 GLY A O 1
ATOM 855 N N . GLN A 1 124 ? -6.305 -11.629 20.925 1.00 94.88 124 GLN A N 1
ATOM 856 C CA . GLN A 1 124 ? -5.823 -12.259 22.147 1.00 94.88 124 GLN A CA 1
ATOM 857 C C . GLN A 1 124 ? -5.463 -11.201 23.189 1.00 94.88 124 GLN A C 1
ATOM 859 O O . GLN A 1 124 ? -5.061 -10.091 22.897 1.00 94.88 124 GLN A O 1
ATOM 864 N N . SER A 1 125 ? -5.596 -11.580 24.450 1.00 94.50 125 SER A N 1
ATOM 865 C CA . SER A 1 125 ? -4.933 -10.894 25.546 1.00 94.50 125 SER A CA 1
ATOM 866 C C . SER A 1 125 ? -3.952 -11.853 26.208 1.00 94.50 125 SER A C 1
ATOM 868 O O . SER A 1 125 ? -3.912 -13.058 25.929 1.00 94.50 125 SER A O 1
ATOM 870 N N . THR A 1 126 ? -3.236 -11.361 27.216 1.00 91.75 126 THR A N 1
ATOM 871 C CA . THR A 1 126 ? -2.427 -12.218 28.102 1.00 91.75 126 THR A CA 1
ATOM 872 C C . THR A 1 126 ? -3.207 -13.380 28.742 1.00 91.75 126 THR A C 1
ATOM 874 O O . THR A 1 126 ? -2.593 -14.366 29.156 1.00 91.75 126 THR A O 1
ATOM 877 N N . ASN A 1 127 ? -4.543 -13.296 28.813 1.00 91.06 127 ASN A N 1
ATOM 878 C CA . ASN A 1 127 ? -5.417 -14.331 29.374 1.00 91.06 127 ASN A CA 1
ATOM 879 C C . ASN A 1 127 ? -6.020 -15.277 28.317 1.00 91.06 127 ASN A C 1
ATOM 881 O O . ASN A 1 127 ? -6.749 -16.206 28.679 1.00 91.06 127 ASN A O 1
ATOM 885 N N . GLY A 1 128 ? -5.707 -15.079 27.035 1.00 93.50 128 GLY A N 1
ATOM 886 C CA . GLY A 1 128 ? -6.216 -15.865 25.913 1.00 93.50 128 GLY A CA 1
ATOM 887 C C . GLY A 1 128 ? -7.195 -15.084 25.042 1.00 93.50 128 GLY A C 1
ATOM 888 O O . GLY A 1 128 ? -7.157 -13.862 24.979 1.00 93.50 128 GLY A O 1
ATOM 889 N N . THR A 1 129 ? -8.069 -15.802 24.338 1.00 95.38 129 THR A N 1
ATOM 890 C CA . THR A 1 129 ? -8.942 -15.202 23.321 1.00 95.38 129 THR A CA 1
ATOM 891 C C . THR A 1 129 ? -9.948 -14.239 23.933 1.00 95.38 129 THR A C 1
ATOM 893 O O . THR A 1 129 ? -10.699 -14.611 24.838 1.00 95.38 129 THR A O 1
ATOM 896 N N . VAL A 1 130 ? -9.998 -13.027 23.389 1.00 97.12 130 VAL A N 1
ATOM 897 C CA . VAL A 1 130 ? -10.914 -11.978 23.837 1.00 97.12 130 VAL A CA 1
ATOM 898 C C . VAL A 1 130 ? -12.308 -12.220 23.261 1.00 97.12 130 VAL A C 1
ATOM 900 O O . VAL A 1 130 ? -12.457 -12.607 22.101 1.00 97.12 130 VAL A O 1
ATOM 903 N N . LEU A 1 131 ? -13.346 -12.001 24.071 1.00 96.44 131 LEU A N 1
ATOM 904 C CA . LEU A 1 131 ? -14.742 -12.198 23.678 1.00 96.44 131 LEU A CA 1
ATOM 905 C C . LEU A 1 131 ? -15.518 -10.879 23.735 1.00 96.44 131 LEU A C 1
ATOM 907 O O . LEU A 1 131 ? -15.583 -10.233 24.778 1.00 96.44 131 LEU A O 1
ATOM 911 N N . VAL A 1 132 ? -16.211 -10.535 22.654 1.00 94.88 132 VAL A N 1
ATOM 912 C CA . VAL A 1 132 ? -17.226 -9.479 22.642 1.00 94.88 132 VAL A CA 1
ATOM 913 C C . VAL A 1 132 ? -18.485 -9.995 23.335 1.00 94.88 132 VAL A C 1
ATOM 915 O O . VAL A 1 132 ? -18.970 -11.096 23.039 1.00 94.88 132 VAL A O 1
ATOM 918 N N . SER A 1 133 ? -18.976 -9.226 24.309 1.00 88.62 133 SER A N 1
ATOM 919 C CA . SER A 1 133 ? -20.161 -9.554 25.120 1.00 88.62 133 SER A CA 1
ATOM 920 C C . SER A 1 133 ? -20.104 -10.963 25.739 1.00 88.62 133 SER A C 1
ATOM 922 O O . SER A 1 133 ? -21.128 -11.614 25.952 1.00 88.62 133 SER A O 1
ATOM 924 N N . GLY A 1 134 ? -18.890 -11.474 25.988 1.00 87.69 134 GLY A N 1
ATOM 925 C CA . GLY A 1 134 ? -18.639 -12.796 26.566 1.00 87.69 134 GLY A CA 1
ATOM 926 C C . GLY A 1 134 ? -19.002 -13.995 25.681 1.00 87.69 134 GLY A C 1
ATOM 927 O O . GLY A 1 134 ? -18.998 -15.118 26.185 1.00 87.69 134 GLY A O 1
ATOM 928 N N . SER A 1 135 ? -19.332 -13.799 24.399 1.00 87.75 135 SER A N 1
ATOM 929 C CA . SER A 1 135 ? -19.805 -14.893 23.533 1.00 87.75 135 SER A CA 1
ATOM 930 C C . SER A 1 135 ? -19.194 -14.929 22.135 1.00 87.75 135 SER A C 1
ATOM 932 O O . SER A 1 135 ? -19.012 -16.023 21.599 1.00 87.75 135 SER A O 1
ATOM 934 N N . THR A 1 136 ? -18.828 -13.781 21.564 1.00 93.50 136 THR A N 1
ATOM 935 C CA . THR A 1 136 ? -18.291 -13.702 20.200 1.00 93.50 136 THR A CA 1
ATOM 936 C C . THR A 1 136 ? -16.778 -13.507 20.246 1.00 93.50 136 THR A C 1
ATOM 938 O O . THR A 1 136 ? -16.336 -12.452 20.692 1.00 93.50 136 THR A O 1
ATOM 941 N N . PRO A 1 137 ? -15.956 -14.475 19.801 1.00 93.62 137 PRO A N 1
ATOM 942 C CA . PRO A 1 137 ? -14.508 -14.308 19.779 1.00 93.62 137 PRO A CA 1
ATOM 943 C C . PRO A 1 137 ? -14.077 -13.163 18.870 1.00 93.62 137 PRO A C 1
ATOM 945 O O . PRO A 1 137 ? -14.531 -13.067 17.727 1.00 93.62 137 PRO A O 1
ATOM 948 N N . LEU A 1 138 ? -13.167 -12.329 19.363 1.00 94.69 138 LEU A N 1
ATOM 949 C CA . LEU A 1 138 ? -12.511 -11.328 18.543 1.00 94.69 138 LEU A CA 1
ATOM 950 C C . LEU A 1 138 ? -11.557 -12.036 17.574 1.00 94.69 138 LEU A C 1
ATOM 952 O O . LEU A 1 138 ? -10.800 -12.933 17.946 1.00 94.69 138 LEU A O 1
ATOM 956 N N . ALA A 1 139 ? -11.647 -11.688 16.293 1.00 91.56 139 ALA A N 1
ATOM 957 C CA . ALA A 1 139 ? -10.904 -12.390 15.260 1.00 91.56 139 ALA A CA 1
ATOM 958 C C . ALA A 1 139 ? -9.401 -12.102 15.354 1.00 91.56 139 ALA A C 1
ATOM 960 O O . ALA A 1 139 ? -8.999 -10.968 15.591 1.00 91.56 139 ALA A O 1
ATOM 961 N N . SER A 1 140 ? -8.563 -13.085 15.008 1.00 90.31 140 SER A N 1
ATOM 962 C CA . SER A 1 140 ? -7.101 -12.944 15.106 1.00 90.31 140 SER A CA 1
ATOM 963 C C . SER A 1 140 ? -6.445 -11.959 14.122 1.00 90.31 140 SER A C 1
ATOM 965 O O . SER A 1 140 ? -5.232 -11.926 13.945 1.00 90.31 140 SER A O 1
ATOM 967 N N . HIS A 1 141 ? -7.269 -11.250 13.362 1.00 92.00 141 HIS A N 1
ATOM 968 C CA . HIS A 1 141 ? -6.906 -10.284 12.332 1.00 92.00 141 HIS A CA 1
ATOM 969 C C . HIS A 1 141 ? -7.800 -9.042 12.456 1.00 92.00 141 HIS A C 1
ATOM 971 O O . HIS A 1 141 ? -8.095 -8.374 11.463 1.00 92.00 141 HIS A O 1
ATOM 977 N N . ILE A 1 142 ? -8.275 -8.740 13.670 1.00 95.31 142 ILE A N 1
ATOM 978 C CA . ILE A 1 142 ? -9.222 -7.654 13.933 1.00 95.31 142 ILE A CA 1
ATOM 979 C C . ILE A 1 142 ? -8.669 -6.280 13.536 1.00 95.31 142 ILE A C 1
ATOM 981 O O . ILE A 1 142 ? -9.414 -5.460 12.998 1.00 95.31 142 ILE A O 1
ATOM 985 N N . GLN A 1 143 ? -7.352 -6.062 13.638 1.00 95.00 143 GLN A N 1
ATOM 986 C CA . GLN A 1 143 ? -6.708 -4.876 13.068 1.00 95.00 143 GLN A CA 1
ATOM 987 C C . GLN A 1 143 ? -6.972 -4.719 11.564 1.00 95.00 143 GLN A C 1
ATOM 989 O O . GLN A 1 143 ? -7.222 -3.615 11.073 1.00 95.00 143 GLN A O 1
ATOM 994 N N . GLN A 1 144 ? -6.925 -5.821 10.811 1.00 93.56 144 GLN A N 1
ATOM 995 C CA . GLN A 1 144 ? -7.208 -5.776 9.384 1.00 93.56 144 GLN A CA 1
ATOM 996 C C . GLN A 1 144 ? -8.694 -5.539 9.115 1.00 93.56 144 GLN A C 1
ATOM 998 O O . GLN A 1 144 ? -9.021 -4.752 8.222 1.00 93.56 144 GLN A O 1
ATOM 1003 N N . GLN A 1 145 ? -9.576 -6.165 9.897 1.00 94.94 145 GLN A N 1
ATOM 1004 C CA . GLN A 1 145 ? -11.014 -5.948 9.763 1.00 94.94 145 GLN A CA 1
ATOM 1005 C C . GLN A 1 145 ? -11.383 -4.489 10.024 1.00 94.94 145 GLN A C 1
ATOM 1007 O O . GLN A 1 145 ? -12.187 -3.936 9.283 1.00 94.94 145 GLN A O 1
ATOM 1012 N N . PHE A 1 146 ? -10.735 -3.818 10.983 1.00 96.25 146 PHE A N 1
ATOM 1013 C CA . PHE A 1 146 ? -10.905 -2.377 11.172 1.00 96.25 146 PHE A CA 1
ATOM 1014 C C . PHE A 1 146 ? -10.513 -1.577 9.917 1.00 96.25 146 PHE A C 1
ATOM 1016 O O . PHE A 1 146 ? -11.278 -0.725 9.465 1.00 96.25 146 PHE A O 1
ATOM 1023 N N . SER A 1 147 ? -9.357 -1.866 9.304 1.00 95.25 147 SER A N 1
ATOM 1024 C CA . SER A 1 147 ? -8.952 -1.214 8.047 1.00 95.25 147 SER A CA 1
ATOM 1025 C C . SER A 1 147 ? -9.952 -1.455 6.914 1.00 95.25 147 SER A C 1
ATOM 1027 O O . SER A 1 147 ? -10.248 -0.536 6.145 1.00 95.25 147 SER A O 1
ATOM 1029 N N . MET A 1 148 ? -10.485 -2.676 6.796 1.00 93.44 148 MET A N 1
ATOM 1030 C CA . MET A 1 148 ? -11.530 -3.007 5.822 1.00 93.44 148 MET A CA 1
ATOM 1031 C C . MET A 1 148 ? -12.839 -2.275 6.108 1.00 93.44 148 MET A C 1
ATOM 1033 O O . MET A 1 148 ? -13.414 -1.719 5.181 1.00 93.44 148 MET A O 1
ATOM 1037 N N . ALA A 1 149 ? -13.272 -2.207 7.364 1.00 96.38 149 ALA A N 1
ATOM 1038 C CA . ALA A 1 149 ? -14.479 -1.498 7.767 1.00 96.38 149 ALA A CA 1
ATOM 1039 C C . ALA A 1 149 ? -14.365 0.007 7.478 1.00 96.38 149 ALA A C 1
ATOM 1041 O O . ALA A 1 149 ? -15.264 0.606 6.887 1.00 96.38 149 ALA A O 1
ATOM 1042 N N . LEU A 1 150 ? -13.223 0.622 7.809 1.00 96.81 150 LEU A N 1
ATOM 1043 C CA . LEU A 1 150 ? -12.966 2.039 7.546 1.00 96.81 150 LEU A CA 1
ATOM 1044 C C . LEU A 1 150 ? -12.955 2.348 6.042 1.00 96.81 150 LEU A C 1
ATOM 1046 O O . LEU A 1 150 ? -13.609 3.292 5.597 1.00 96.81 150 LEU A O 1
ATOM 1050 N N . THR A 1 151 ? -12.220 1.564 5.251 1.00 94.94 151 THR A N 1
ATOM 1051 C CA . THR A 1 151 ? -12.131 1.770 3.793 1.00 94.94 151 THR A CA 1
ATOM 1052 C C . THR A 1 151 ? -13.426 1.398 3.071 1.00 94.94 151 THR A C 1
ATOM 1054 O O . THR A 1 151 ? -13.828 2.096 2.140 1.00 94.94 151 THR A O 1
ATOM 1057 N N . GLY A 1 152 ? -14.115 0.353 3.528 1.00 94.88 152 GLY A N 1
ATOM 1058 C CA . GLY A 1 152 ? -15.416 -0.084 3.032 1.00 94.88 152 GLY A CA 1
ATOM 1059 C C . GLY A 1 152 ? -16.495 0.964 3.271 1.00 94.88 152 GLY A C 1
ATOM 1060 O O . GLY A 1 152 ? -17.189 1.345 2.329 1.00 94.88 152 GLY A O 1
ATOM 1061 N N . PHE A 1 153 ? -16.578 1.514 4.488 1.00 97.44 153 PHE A N 1
ATOM 1062 C CA . PHE A 1 153 ? -17.482 2.624 4.777 1.00 97.44 153 PHE A CA 1
ATOM 1063 C C . PHE A 1 153 ? -17.103 3.870 3.970 1.00 97.44 153 PHE A C 1
ATOM 1065 O O . PHE A 1 153 ? -17.977 4.484 3.360 1.00 97.44 153 PHE A O 1
ATOM 1072 N N . HIS A 1 154 ? -15.813 4.225 3.899 1.00 96.06 154 HIS A N 1
ATOM 1073 C CA . HIS A 1 154 ? -15.337 5.376 3.119 1.00 96.06 154 HIS A CA 1
ATOM 1074 C C . HIS A 1 154 ? -15.753 5.303 1.643 1.00 96.06 154 HIS A C 1
ATOM 1076 O O . HIS A 1 154 ? -16.186 6.312 1.085 1.00 96.06 154 HIS A O 1
ATOM 1082 N N . GLY A 1 155 ? -15.675 4.120 1.032 1.00 93.25 155 GLY A N 1
ATOM 1083 C CA . GLY A 1 155 ? -16.104 3.876 -0.347 1.00 93.25 155 GLY A CA 1
ATOM 1084 C C . GLY A 1 155 ? -17.611 3.656 -0.534 1.00 93.25 155 GLY A C 1
ATOM 1085 O O . GLY A 1 155 ? -18.055 3.471 -1.668 1.00 93.25 155 GLY A O 1
ATOM 1086 N N . SER A 1 156 ? -18.399 3.641 0.543 1.00 95.50 156 SER A N 1
ATOM 1087 C CA . SER A 1 156 ? -19.833 3.345 0.499 1.00 95.50 156 SER A CA 1
ATOM 1088 C C . SER A 1 156 ? -20.678 4.552 0.078 1.00 95.50 156 SER A C 1
ATOM 1090 O O . SER A 1 156 ? -20.276 5.707 0.215 1.00 95.50 156 SER A O 1
ATOM 1092 N N . ALA A 1 157 ? -21.906 4.288 -0.376 1.00 96.00 157 ALA A N 1
ATOM 1093 C CA . ALA A 1 157 ? -22.877 5.338 -0.688 1.00 96.00 157 ALA A CA 1
ATOM 1094 C C . ALA A 1 157 ? -23.396 6.072 0.563 1.00 96.00 157 ALA A C 1
ATOM 1096 O O . ALA A 1 157 ? -24.021 7.118 0.435 1.00 96.00 157 ALA A O 1
ATOM 1097 N N . GLN A 1 158 ? -23.170 5.516 1.755 1.00 96.00 158 GLN A N 1
ATOM 1098 C CA . GLN A 1 158 ? -23.580 6.080 3.038 1.00 96.00 158 GLN A CA 1
ATOM 1099 C C . GLN A 1 158 ? -22.582 7.118 3.558 1.00 96.00 158 GLN A C 1
ATOM 1101 O O . GLN A 1 158 ? -22.939 7.930 4.410 1.00 96.00 158 GLN A O 1
ATOM 1106 N N . ASN A 1 159 ? -21.343 7.117 3.062 1.00 96.69 159 ASN A N 1
ATOM 1107 C CA . ASN A 1 159 ? -20.353 8.113 3.440 1.00 96.69 159 ASN A CA 1
ATOM 1108 C C . ASN A 1 159 ? -20.602 9.435 2.705 1.00 96.69 159 ASN A C 1
ATOM 1110 O O . ASN A 1 159 ? -20.368 9.565 1.504 1.00 96.69 159 ASN A O 1
ATOM 1114 N N . HIS A 1 160 ? -21.006 10.451 3.460 1.00 97.31 160 HIS A N 1
ATOM 1115 C CA . HIS A 1 160 ? -21.229 11.812 2.986 1.00 97.31 160 HIS A CA 1
ATOM 1116 C C . HIS A 1 160 ? -20.179 12.807 3.507 1.00 97.31 160 HIS A C 1
ATOM 1118 O O . HIS A 1 160 ? -20.321 14.007 3.276 1.00 97.31 160 HIS A O 1
ATOM 1124 N N . SER A 1 161 ? -19.105 12.342 4.165 1.00 96.50 161 SER A N 1
ATOM 1125 C CA . SER A 1 161 ? -18.033 13.200 4.712 1.00 96.50 161 SER A CA 1
ATOM 1126 C C . SER A 1 161 ? -17.389 14.121 3.668 1.00 96.50 161 SER A C 1
ATOM 1128 O O . SER A 1 161 ? -16.901 15.199 4.009 1.00 96.50 161 SER A O 1
ATOM 1130 N N . GLY A 1 162 ? -17.376 13.700 2.399 1.00 94.94 162 GLY A N 1
ATOM 1131 C CA . GLY A 1 162 ? -16.691 14.396 1.308 1.00 94.94 162 GLY A CA 1
ATOM 1132 C C . GLY A 1 162 ? -15.164 14.282 1.365 1.00 94.94 162 GLY A C 1
ATOM 1133 O O . GLY A 1 162 ? -14.484 14.896 0.545 1.00 94.94 162 GLY A O 1
ATOM 1134 N N . LEU A 1 163 ? -14.621 13.506 2.310 1.00 96.38 163 LEU A N 1
ATOM 1135 C CA . LEU A 1 163 ? -13.192 13.236 2.390 1.00 96.38 163 LEU A CA 1
ATOM 1136 C C . LEU A 1 163 ? -12.770 12.291 1.272 1.00 96.38 163 LEU A C 1
ATOM 1138 O O . LEU A 1 163 ? -13.417 11.283 0.991 1.00 96.38 163 LEU A O 1
ATOM 1142 N N . THR A 1 164 ? -11.637 12.594 0.667 1.00 95.44 164 THR A N 1
ATOM 1143 C CA . THR A 1 164 ? -11.013 11.770 -0.364 1.00 95.44 164 THR A CA 1
ATOM 1144 C C . THR A 1 164 ? -9.983 10.808 0.247 1.00 95.44 164 THR A C 1
ATOM 1146 O O . THR A 1 164 ? -9.603 10.950 1.409 1.00 95.44 164 THR A O 1
ATOM 1149 N N . ALA A 1 165 ? -9.516 9.800 -0.501 1.00 93.50 165 ALA A N 1
ATOM 1150 C CA . ALA A 1 165 ? -8.685 8.719 0.058 1.00 93.50 165 ALA A CA 1
ATOM 1151 C C . ALA A 1 165 ? -7.347 9.183 0.671 1.00 93.50 165 ALA A C 1
ATOM 1153 O O . ALA A 1 165 ? -6.801 8.515 1.543 1.00 93.50 165 ALA A O 1
ATOM 1154 N N . ASN A 1 166 ? -6.804 10.332 0.262 1.00 93.44 166 ASN A N 1
ATOM 1155 C CA . ASN A 1 166 ? -5.606 10.899 0.886 1.00 93.44 166 ASN A CA 1
ATOM 1156 C C . ASN A 1 166 ? -5.905 11.709 2.160 1.00 93.44 166 ASN A C 1
ATOM 1158 O O . ASN A 1 166 ? -4.978 12.038 2.895 1.00 93.44 166 ASN A O 1
ATOM 1162 N N . GLN A 1 167 ? -7.172 12.006 2.447 1.00 95.06 167 GLN A N 1
ATOM 1163 C CA . GLN A 1 167 ? -7.597 12.731 3.646 1.00 95.06 167 GLN A CA 1
ATOM 1164 C C . GLN A 1 167 ? -7.999 11.800 4.801 1.00 95.06 167 GLN A C 1
ATOM 1166 O O . GLN A 1 167 ? -8.200 12.285 5.908 1.00 95.06 167 GLN A O 1
ATOM 1171 N N . ILE A 1 168 ? -8.078 10.479 4.588 1.00 92.62 168 ILE A N 1
ATOM 1172 C CA . ILE A 1 168 ? -8.466 9.529 5.652 1.00 92.62 168 ILE A CA 1
ATOM 1173 C C . ILE A 1 168 ? -7.307 9.135 6.587 1.00 92.62 168 ILE A C 1
ATOM 1175 O O . ILE A 1 168 ? -7.509 8.452 7.589 1.00 92.62 168 ILE A O 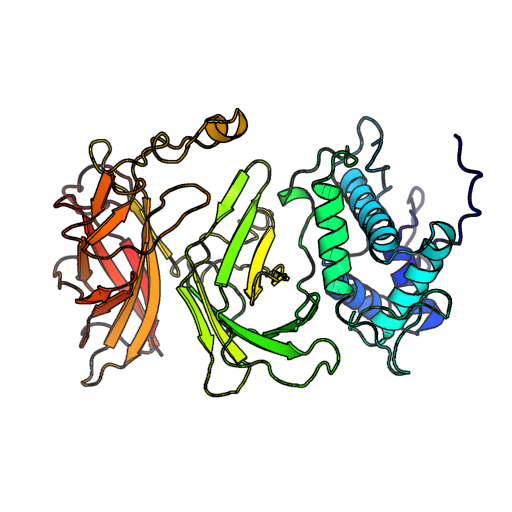1
ATOM 1179 N N . GLY A 1 169 ? -6.092 9.607 6.292 1.00 86.12 169 GLY A N 1
ATOM 1180 C CA . GLY A 1 169 ? -4.881 9.299 7.051 1.00 86.12 169 GLY A CA 1
ATOM 1181 C C . GLY A 1 169 ? -4.227 7.976 6.647 1.00 86.12 169 GLY A C 1
ATOM 1182 O O . GLY A 1 169 ? -4.471 7.442 5.566 1.00 86.12 169 GLY A O 1
ATOM 1183 N N . THR A 1 170 ? -3.332 7.482 7.501 1.00 84.31 170 THR A N 1
ATOM 1184 C CA . THR A 1 170 ? -2.673 6.184 7.332 1.00 84.31 170 THR A CA 1
ATOM 1185 C C . THR A 1 170 ? -3.552 5.062 7.861 1.00 84.31 170 THR A C 1
ATOM 1187 O O . THR A 1 170 ? -4.111 5.176 8.946 1.00 84.31 170 THR A O 1
ATOM 1190 N N . LEU A 1 171 ? -3.640 3.968 7.106 1.00 91.19 171 LEU A N 1
ATOM 1191 C CA . LEU A 1 171 ? -4.285 2.744 7.569 1.00 91.19 171 LEU A CA 1
ATOM 1192 C C . LEU A 1 171 ? -3.293 1.919 8.399 1.00 91.19 171 LEU A C 1
ATOM 1194 O O . LEU A 1 171 ? -2.101 1.905 8.064 1.00 91.19 171 LEU A O 1
ATOM 1198 N N . PRO A 1 172 ? -3.749 1.229 9.456 1.00 89.25 172 PRO A N 1
ATOM 1199 C CA . PRO A 1 172 ? -2.889 0.338 10.209 1.00 89.25 172 PRO A CA 1
ATOM 1200 C C . PRO A 1 172 ? -2.472 -0.854 9.344 1.00 89.25 172 PRO A C 1
ATOM 1202 O O . PRO A 1 172 ? -3.253 -1.402 8.556 1.00 89.25 172 PRO A O 1
ATOM 1205 N N . PHE A 1 173 ? -1.209 -1.253 9.489 1.00 88.62 173 PHE A N 1
ATOM 1206 C CA . PHE A 1 173 ? -0.623 -2.323 8.695 1.00 88.62 173 PHE A CA 1
ATOM 1207 C C . PHE A 1 173 ? -0.709 -3.663 9.425 1.00 88.62 173 PHE A C 1
ATOM 1209 O O . PHE A 1 173 ? 0.267 -4.133 10.012 1.00 88.62 173 PHE A O 1
ATOM 1216 N N . ALA A 1 174 ? -1.888 -4.278 9.352 1.00 88.00 174 ALA A N 1
ATOM 1217 C CA . ALA A 1 174 ? -2.098 -5.627 9.852 1.00 88.00 174 ALA A CA 1
ATOM 1218 C C . ALA A 1 174 ? -1.257 -6.635 9.065 1.00 88.00 174 ALA A C 1
ATOM 1220 O O . ALA A 1 174 ? -1.309 -6.679 7.833 1.00 88.00 174 ALA A O 1
ATOM 1221 N N . LYS A 1 175 ? -0.485 -7.453 9.783 1.00 89.94 175 LYS A N 1
ATOM 1222 C CA . LYS A 1 175 ? 0.372 -8.480 9.177 1.00 89.94 175 LYS A CA 1
ATOM 1223 C C . LYS A 1 175 ? -0.363 -9.785 8.921 1.00 89.94 175 LYS A C 1
ATOM 1225 O O . LYS A 1 175 ? 0.123 -10.579 8.133 1.00 89.94 175 LYS A O 1
ATOM 1230 N N . VAL A 1 176 ? -1.509 -10.008 9.554 1.00 93.00 176 VAL A N 1
ATOM 1231 C CA . VAL A 1 176 ? -2.270 -11.256 9.462 1.00 93.00 176 VAL A CA 1
ATOM 1232 C C . VAL A 1 176 ? -3.653 -10.959 8.918 1.00 93.00 176 VAL A C 1
ATOM 1234 O O . VAL A 1 176 ? -4.302 -10.018 9.371 1.00 93.00 176 VAL A O 1
ATOM 1237 N N . VAL A 1 177 ? -4.099 -11.762 7.953 1.00 94.25 177 VAL A N 1
ATOM 1238 C CA . VAL A 1 177 ? -5.431 -11.663 7.352 1.00 94.25 177 VAL A CA 1
ATOM 1239 C C . VAL A 1 177 ? -5.970 -13.051 7.065 1.00 94.25 177 VAL A C 1
ATOM 1241 O O . VAL A 1 177 ? -5.261 -13.883 6.500 1.00 94.25 177 VAL A O 1
ATOM 1244 N N . ASN A 1 178 ? -7.237 -13.287 7.391 1.00 94.19 178 ASN A N 1
ATOM 1245 C CA . ASN A 1 178 ? -7.903 -14.531 7.039 1.00 94.19 178 ASN A CA 1
ATOM 1246 C C . ASN A 1 178 ? -8.803 -14.340 5.816 1.00 94.19 178 ASN A C 1
ATOM 1248 O O . ASN A 1 178 ? -9.422 -13.299 5.610 1.00 94.19 178 ASN A O 1
ATOM 1252 N N . SER A 1 179 ? -8.865 -15.393 5.018 1.00 94.31 179 SER A N 1
ATOM 1253 C CA . SER A 1 179 ? -9.870 -15.636 3.988 1.00 94.31 179 SER A CA 1
ATOM 1254 C C . SER A 1 179 ? -10.796 -16.767 4.452 1.00 94.31 179 SER A C 1
ATOM 1256 O O . SER A 1 179 ? -10.800 -17.113 5.636 1.00 94.31 179 SER A O 1
ATOM 1258 N N . ALA A 1 180 ? -11.583 -17.348 3.546 1.00 93.50 180 ALA A N 1
ATOM 1259 C CA . ALA A 1 180 ? -12.491 -18.434 3.899 1.00 93.50 180 ALA A CA 1
ATOM 1260 C C . ALA A 1 180 ? -11.734 -19.730 4.231 1.00 93.50 180 ALA A C 1
ATOM 1262 O O . ALA A 1 180 ? -12.161 -20.462 5.123 1.00 93.50 180 ALA A O 1
ATOM 1263 N N . SER A 1 181 ? -10.618 -19.996 3.544 1.00 96.31 181 SER A N 1
ATOM 1264 C CA . SER A 1 181 ? -9.838 -21.234 3.700 1.00 96.31 181 SER A CA 1
ATOM 1265 C C . SER A 1 181 ? -8.423 -20.999 4.226 1.00 96.31 181 SER A C 1
ATOM 1267 O O . SER A 1 181 ? -7.834 -21.891 4.838 1.00 96.31 181 SER A O 1
ATOM 1269 N N . TYR A 1 182 ? -7.859 -19.811 4.005 1.00 97.19 182 TYR A N 1
ATOM 1270 C CA . TYR A 1 182 ? -6.450 -19.536 4.289 1.00 97.19 182 TYR A CA 1
ATOM 1271 C C . TYR A 1 182 ? -6.262 -18.411 5.297 1.00 97.19 182 TYR A C 1
ATOM 1273 O O . TYR A 1 182 ? -6.954 -17.393 5.250 1.00 97.19 182 TYR A O 1
ATOM 1281 N N . ARG A 1 183 ? -5.246 -18.558 6.140 1.00 96.44 183 ARG A N 1
ATOM 1282 C CA . ARG A 1 183 ? -4.622 -17.469 6.885 1.00 96.44 183 ARG A CA 1
ATOM 1283 C C . ARG A 1 183 ? -3.370 -17.026 6.132 1.00 96.44 183 ARG A C 1
ATOM 1285 O O . ARG A 1 183 ? -2.478 -17.830 5.869 1.00 96.44 183 ARG A O 1
ATOM 1292 N N . PHE A 1 184 ? -3.300 -15.742 5.815 1.00 97.44 184 PHE A N 1
ATOM 1293 C CA . PHE A 1 184 ? -2.159 -15.104 5.175 1.00 97.44 184 PHE A CA 1
ATOM 1294 C C . PHE A 1 184 ? -1.407 -14.260 6.193 1.00 97.44 184 PHE A C 1
ATOM 1296 O O . PHE A 1 184 ? -2.008 -13.467 6.918 1.00 97.44 184 PHE A O 1
ATOM 1303 N N . GLU A 1 185 ? -0.087 -14.379 6.201 1.00 96.31 185 GLU A N 1
ATOM 1304 C CA . GLU A 1 185 ? 0.791 -13.560 7.021 1.00 96.31 185 GLU A CA 1
ATOM 1305 C C . GLU A 1 185 ? 1.847 -12.871 6.169 1.00 96.31 185 GLU A C 1
ATOM 1307 O O . GLU A 1 185 ? 2.650 -13.515 5.493 1.00 96.31 185 GLU A O 1
ATOM 1312 N N . TYR A 1 186 ? 1.840 -11.544 6.211 1.00 95.44 186 TYR A N 1
ATOM 1313 C CA . TYR A 1 186 ? 2.855 -10.701 5.616 1.00 95.44 186 TYR A CA 1
ATOM 1314 C C . TYR A 1 186 ? 4.114 -10.723 6.481 1.00 95.44 186 TYR A C 1
ATOM 1316 O O . TYR A 1 186 ? 4.145 -10.219 7.607 1.00 95.44 186 TYR A O 1
ATOM 1324 N N . LEU A 1 187 ? 5.186 -11.241 5.901 1.00 94.81 187 LEU A N 1
ATOM 1325 C CA . LEU A 1 187 ? 6.510 -11.284 6.494 1.00 94.81 187 LEU A CA 1
ATOM 1326 C C . LEU A 1 187 ? 7.384 -10.241 5.778 1.00 94.81 187 LEU A C 1
ATOM 1328 O O . LEU A 1 187 ? 7.730 -10.433 4.605 1.00 94.81 187 LEU A O 1
ATOM 1332 N N . PRO A 1 188 ? 7.729 -9.114 6.428 1.00 89.19 188 PRO A N 1
ATOM 1333 C CA . PRO A 1 188 ? 8.535 -8.078 5.792 1.00 89.19 188 PRO A CA 1
ATOM 1334 C C . PRO A 1 188 ? 9.907 -8.618 5.372 1.00 89.19 188 PRO A C 1
ATOM 1336 O O . PRO A 1 188 ? 10.493 -9.466 6.044 1.00 89.19 188 PRO A O 1
ATOM 1339 N N . GLY A 1 189 ? 10.430 -8.103 4.256 1.00 85.62 189 GLY A N 1
ATOM 1340 C CA . GLY A 1 189 ? 11.822 -8.324 3.871 1.00 85.62 189 GLY A CA 1
ATOM 1341 C C . GLY A 1 189 ? 12.800 -7.550 4.762 1.00 85.62 189 GLY A C 1
ATOM 1342 O O . GLY A 1 189 ? 12.428 -6.970 5.780 1.00 85.62 189 GLY A O 1
ATOM 1343 N N . MET A 1 190 ? 14.070 -7.486 4.346 1.00 78.44 190 MET A N 1
ATOM 1344 C CA . MET A 1 190 ? 15.114 -6.759 5.092 1.00 78.44 190 MET A CA 1
ATOM 1345 C C . MET A 1 190 ? 14.858 -5.247 5.212 1.00 78.44 190 MET A C 1
ATOM 1347 O O . MET A 1 190 ? 15.453 -4.591 6.061 1.00 78.44 190 MET A O 1
ATOM 1351 N N . MET A 1 191 ? 13.997 -4.687 4.360 1.00 81.62 191 MET A N 1
ATOM 1352 C CA . MET A 1 191 ? 13.600 -3.283 4.392 1.00 81.62 191 MET A CA 1
ATOM 1353 C C . MET A 1 191 ? 12.077 -3.168 4.364 1.00 81.62 191 MET A C 1
ATOM 1355 O O . MET A 1 191 ? 11.392 -3.980 3.740 1.00 81.62 191 MET A O 1
ATOM 1359 N N . SER A 1 192 ? 11.556 -2.124 5.010 1.00 88.25 192 SER A N 1
ATOM 1360 C CA . SER A 1 192 ? 10.161 -1.706 4.848 1.00 88.25 192 SER A CA 1
ATOM 1361 C C . SER A 1 192 ? 9.853 -1.395 3.382 1.00 88.25 192 SER A C 1
ATOM 1363 O O . SER A 1 192 ? 10.756 -1.100 2.599 1.00 88.25 192 SER A O 1
ATOM 1365 N N . ALA A 1 193 ? 8.571 -1.424 3.014 1.00 92.19 193 ALA A N 1
ATOM 1366 C CA . ALA A 1 193 ? 8.150 -1.093 1.659 1.00 92.19 193 ALA A CA 1
ATOM 1367 C C . ALA A 1 193 ? 8.584 0.332 1.273 1.00 92.19 193 ALA A C 1
ATOM 1369 O O . ALA A 1 193 ? 8.388 1.281 2.035 1.00 92.19 193 ALA A O 1
ATOM 1370 N N . MET A 1 194 ? 9.159 0.481 0.082 1.00 92.44 194 MET A N 1
ATOM 1371 C CA . MET A 1 194 ? 9.682 1.745 -0.445 1.00 92.44 194 MET A CA 1
ATOM 1372 C C . MET A 1 194 ? 9.310 1.896 -1.920 1.00 92.44 194 MET A C 1
ATOM 1374 O O . MET A 1 194 ? 9.143 0.904 -2.629 1.00 92.44 194 MET A O 1
ATOM 1378 N N . GLU A 1 195 ? 9.223 3.139 -2.397 1.00 93.31 195 GLU A N 1
ATOM 1379 C CA . GLU A 1 195 ? 9.183 3.427 -3.832 1.00 93.31 195 GLU A CA 1
ATOM 1380 C C . GLU A 1 195 ? 10.400 2.790 -4.527 1.00 93.31 195 GLU A C 1
ATOM 1382 O O . GLU A 1 195 ? 11.551 3.026 -4.148 1.00 93.31 195 GLU A O 1
ATOM 1387 N N . GLY A 1 196 ? 10.139 2.003 -5.570 1.00 93.38 196 GLY A N 1
ATOM 1388 C CA . GLY A 1 196 ? 11.109 1.076 -6.143 1.00 93.38 196 GLY A CA 1
ATOM 1389 C C . GLY A 1 196 ? 10.732 -0.381 -5.874 1.00 93.38 196 GLY A C 1
ATOM 1390 O O . GLY A 1 196 ? 9.570 -0.695 -5.621 1.00 93.38 196 GLY A O 1
ATOM 1391 N N . LYS A 1 197 ? 11.718 -1.280 -5.934 1.00 93.19 197 LYS A N 1
ATOM 1392 C CA . LYS A 1 197 ? 11.535 -2.692 -5.583 1.00 93.19 197 LYS A CA 1
ATOM 1393 C C . LYS A 1 197 ? 11.281 -2.857 -4.085 1.00 93.19 197 LYS A C 1
ATOM 1395 O O . LYS A 1 197 ? 12.014 -2.328 -3.254 1.00 93.19 197 LYS A O 1
ATOM 1400 N N . THR A 1 198 ? 10.281 -3.660 -3.754 1.00 94.00 198 THR A N 1
ATOM 1401 C CA . THR A 1 198 ? 10.054 -4.223 -2.425 1.00 94.00 198 THR A CA 1
ATOM 1402 C C . THR A 1 198 ? 9.913 -5.733 -2.569 1.00 94.00 198 THR A C 1
ATOM 1404 O O . THR A 1 198 ? 9.037 -6.208 -3.292 1.00 94.00 198 THR A O 1
ATOM 1407 N N . SER A 1 199 ? 10.756 -6.475 -1.853 1.00 94.12 199 SER A N 1
ATOM 1408 C CA . SER A 1 199 ? 10.645 -7.928 -1.712 1.00 94.12 199 SER A CA 1
ATOM 1409 C C . SER A 1 199 ? 10.210 -8.270 -0.292 1.00 94.12 199 SER A C 1
ATOM 1411 O O . SER A 1 199 ? 10.717 -7.704 0.679 1.00 94.12 199 SER A O 1
ATOM 1413 N N . PHE A 1 200 ? 9.261 -9.187 -0.176 1.00 95.88 200 PHE A N 1
ATOM 1414 C CA . PHE A 1 200 ? 8.684 -9.642 1.086 1.00 95.88 200 PHE A CA 1
ATOM 1415 C C . PHE A 1 200 ? 8.264 -11.104 0.949 1.00 95.88 200 PHE A C 1
ATOM 1417 O O . PHE A 1 200 ? 8.372 -11.689 -0.131 1.00 95.88 200 PHE A O 1
ATOM 1424 N N . LYS A 1 201 ? 7.803 -11.707 2.042 1.00 97.50 201 LYS A N 1
ATOM 1425 C CA . LYS A 1 201 ? 7.242 -13.054 2.013 1.00 97.50 201 LYS A CA 1
ATOM 1426 C C . LYS A 1 201 ? 5.792 -13.046 2.465 1.00 97.50 201 LYS A C 1
ATOM 1428 O O . LYS A 1 201 ? 5.384 -12.201 3.258 1.00 97.50 201 LYS A O 1
ATOM 1433 N N . VAL A 1 202 ? 5.028 -14.006 1.967 1.00 97.69 202 VAL A N 1
ATOM 1434 C CA . VAL A 1 202 ? 3.691 -14.319 2.465 1.00 97.69 202 VAL A CA 1
ATOM 1435 C C . VAL A 1 202 ? 3.707 -15.757 2.947 1.00 97.69 202 VAL A C 1
ATOM 1437 O O . VAL A 1 202 ? 3.960 -16.660 2.153 1.00 97.69 202 VAL A O 1
ATOM 1440 N N . ALA A 1 203 ? 3.463 -15.980 4.233 1.00 98.06 203 ALA A N 1
ATOM 1441 C CA . ALA A 1 203 ? 3.170 -17.315 4.735 1.00 98.06 203 ALA A CA 1
ATOM 1442 C C . ALA A 1 203 ? 1.668 -17.578 4.602 1.00 98.06 203 ALA A C 1
ATOM 1444 O O . ALA A 1 203 ? 0.852 -16.733 4.968 1.00 98.06 203 ALA A O 1
ATOM 1445 N N . VAL A 1 204 ? 1.308 -18.737 4.059 1.00 98.25 204 VAL A N 1
ATOM 1446 C CA . VAL A 1 204 ? -0.077 -19.176 3.899 1.00 98.25 204 VAL A CA 1
ATOM 1447 C C . VAL A 1 204 ? -0.267 -20.452 4.701 1.00 98.25 204 VAL A C 1
ATOM 1449 O O . VAL A 1 204 ? 0.385 -21.468 4.446 1.00 98.25 204 VAL A O 1
ATOM 1452 N N . THR A 1 205 ? -1.162 -20.399 5.679 1.00 98.06 205 THR A N 1
ATOM 1453 C CA . THR A 1 205 ? -1.562 -21.544 6.497 1.00 98.06 205 THR A CA 1
ATOM 1454 C C . THR A 1 205 ? -3.057 -21.807 6.353 1.00 98.06 205 THR A C 1
ATOM 1456 O O . THR A 1 205 ? -3.817 -20.964 5.880 1.00 98.06 205 THR A O 1
ATOM 1459 N N . ASP A 1 206 ? -3.491 -23.010 6.712 1.00 96.38 206 ASP A N 1
ATOM 1460 C CA . ASP A 1 206 ? -4.909 -23.348 6.817 1.00 96.38 206 ASP A CA 1
ATOM 1461 C C . ASP A 1 206 ? -5.560 -22.499 7.918 1.00 96.38 206 ASP A C 1
ATOM 1463 O O . ASP A 1 206 ? -5.035 -22.411 9.032 1.00 96.38 206 ASP A O 1
ATOM 1467 N N . VAL A 1 207 ? -6.697 -21.869 7.613 1.00 94.19 207 VAL A N 1
ATOM 1468 C CA . VAL A 1 207 ? -7.354 -20.941 8.545 1.00 94.19 207 VAL A CA 1
ATOM 1469 C C . VAL A 1 207 ? -7.876 -21.640 9.803 1.00 94.19 207 VAL A C 1
ATOM 1471 O O . VAL A 1 207 ? -7.858 -21.046 10.879 1.00 94.19 207 VAL A O 1
ATOM 1474 N N . ALA A 1 208 ? -8.305 -22.902 9.696 1.00 91.69 208 ALA A N 1
ATOM 1475 C CA . ALA A 1 208 ? -8.901 -23.643 10.807 1.00 91.69 208 ALA A CA 1
ATOM 1476 C C . ALA A 1 208 ? -7.856 -24.062 11.851 1.00 91.69 208 ALA A C 1
ATOM 1478 O O . ALA A 1 208 ? -8.145 -24.109 13.045 1.00 91.69 208 ALA A O 1
ATOM 1479 N N . THR A 1 209 ? -6.636 -24.363 11.408 1.00 90.94 209 THR A N 1
ATOM 1480 C CA . THR A 1 209 ? -5.515 -24.748 12.278 1.00 90.94 209 THR A CA 1
ATOM 1481 C C . THR A 1 209 ? -4.581 -23.587 12.607 1.00 90.94 209 THR A C 1
ATOM 1483 O O . THR A 1 209 ? -3.764 -23.703 13.522 1.00 90.94 209 THR A O 1
ATOM 1486 N N . GLY A 1 210 ? -4.616 -22.509 11.819 1.00 88.06 210 GLY A N 1
ATOM 1487 C CA . GLY A 1 210 ? -3.732 -21.342 11.908 1.00 88.06 210 GLY A CA 1
ATOM 1488 C C . GLY A 1 210 ? -2.256 -21.618 11.593 1.00 88.06 210 GLY A C 1
ATOM 1489 O O . GLY A 1 210 ? -1.483 -20.679 11.413 1.00 88.06 210 GLY A O 1
ATOM 1490 N N . SER A 1 211 ? -1.851 -22.885 11.497 1.00 91.69 211 SER A N 1
ATOM 1491 C CA . SER A 1 211 ? -0.448 -23.311 11.566 1.00 91.69 211 SER A CA 1
ATOM 1492 C C . SER A 1 211 ? -0.046 -24.326 10.499 1.00 91.69 211 SER A C 1
ATOM 1494 O O . SER A 1 211 ? 1.143 -24.442 10.211 1.00 91.69 211 SER A O 1
ATOM 1496 N N . THR A 1 212 ? -0.993 -25.039 9.877 1.00 97.25 212 THR A N 1
ATOM 1497 C CA . THR A 1 212 ? -0.673 -26.029 8.834 1.00 97.25 212 THR A CA 1
ATOM 1498 C C . THR A 1 212 ? -0.313 -25.317 7.526 1.00 97.25 212 THR A C 1
ATOM 1500 O O . THR A 1 212 ? -1.210 -24.712 6.932 1.00 97.25 212 THR A O 1
ATOM 1503 N N . PRO A 1 213 ? 0.942 -25.382 7.036 1.00 97.69 213 PRO A N 1
ATOM 1504 C CA . PRO A 1 213 ? 1.353 -24.655 5.836 1.00 97.69 213 PRO A CA 1
ATOM 1505 C C . PRO A 1 213 ? 0.625 -25.140 4.580 1.00 97.69 213 PRO A C 1
ATOM 1507 O O . PRO A 1 213 ? 0.414 -26.340 4.402 1.00 97.69 213 PRO A O 1
ATOM 1510 N N . GLN A 1 214 ? 0.273 -24.207 3.697 1.00 97.94 214 GLN A N 1
ATOM 1511 C CA . GLN A 1 214 ? -0.429 -24.472 2.440 1.00 97.94 214 GLN A CA 1
ATOM 1512 C C . GLN A 1 214 ? 0.521 -24.261 1.262 1.00 97.94 214 GLN A C 1
ATOM 1514 O O . GLN A 1 214 ? 0.936 -23.140 0.970 1.00 97.94 214 GLN A O 1
ATOM 1519 N N . SER A 1 215 ? 0.879 -25.359 0.603 1.00 97.31 215 SER A N 1
ATOM 1520 C CA . SER A 1 215 ? 1.933 -25.434 -0.415 1.00 97.31 215 SER A CA 1
ATOM 1521 C C . SER A 1 215 ? 1.372 -25.605 -1.826 1.00 97.31 215 SER A C 1
ATOM 1523 O O . SER A 1 215 ? 0.231 -26.041 -1.995 1.00 97.31 215 SER A O 1
ATOM 1525 N N . GLY A 1 216 ? 2.177 -25.291 -2.844 1.00 95.69 216 GLY A N 1
ATOM 1526 C CA . GLY A 1 216 ? 1.817 -25.448 -4.252 1.00 95.69 216 GLY A CA 1
ATOM 1527 C C . GLY A 1 216 ? 0.750 -24.465 -4.736 1.00 95.69 216 GLY A C 1
ATOM 1528 O O . GLY A 1 216 ? 0.146 -24.695 -5.785 1.00 95.69 216 GLY A O 1
ATOM 1529 N N . LEU A 1 217 ? 0.491 -23.389 -3.986 1.00 96.81 217 LEU A N 1
ATOM 1530 C CA . LEU A 1 217 ? -0.468 -22.363 -4.381 1.00 96.81 217 LEU A CA 1
ATOM 1531 C C . LEU A 1 217 ? 0.149 -21.438 -5.432 1.00 96.81 217 LEU A C 1
ATOM 1533 O O . LEU A 1 217 ? 1.294 -21.005 -5.320 1.00 96.81 217 LEU A O 1
ATOM 1537 N N . MET A 1 218 ? -0.644 -21.070 -6.434 1.00 95.19 218 MET A N 1
ATOM 1538 C CA . MET A 1 218 ? -0.292 -19.984 -7.344 1.00 95.19 218 MET A CA 1
ATOM 1539 C C . MET A 1 218 ? -0.810 -18.673 -6.755 1.00 95.19 218 MET A C 1
ATOM 1541 O O . MET A 1 218 ? -1.993 -18.356 -6.893 1.00 95.19 218 MET A O 1
ATOM 1545 N N . LEU A 1 219 ? 0.066 -17.927 -6.080 1.00 97.06 219 LEU A N 1
ATOM 1546 C CA . LEU A 1 219 ? -0.294 -16.615 -5.552 1.00 97.06 219 LEU A CA 1
ATOM 1547 C C . LEU A 1 219 ? -0.147 -15.541 -6.629 1.00 97.06 219 LEU A C 1
ATOM 1549 O O . LEU A 1 219 ? 0.909 -15.407 -7.248 1.00 97.06 219 LEU A O 1
ATOM 1553 N N . THR A 1 220 ? -1.185 -14.729 -6.807 1.00 95.81 220 THR A N 1
ATOM 1554 C CA . THR A 1 220 ? -1.121 -13.531 -7.654 1.00 95.81 220 THR A CA 1
ATOM 1555 C C . THR A 1 220 ? -1.168 -12.272 -6.805 1.00 95.81 220 THR A C 1
ATOM 1557 O O . THR A 1 220 ? -1.903 -12.210 -5.816 1.00 95.81 220 THR A O 1
ATOM 1560 N N . LEU A 1 221 ? -0.421 -11.252 -7.227 1.00 96.06 221 LEU A N 1
ATOM 1561 C CA . LEU A 1 221 ? -0.354 -9.957 -6.561 1.00 96.06 221 LEU A CA 1
ATOM 1562 C C . LEU A 1 221 ? -1.058 -8.884 -7.381 1.00 96.06 221 LEU A C 1
ATOM 1564 O O . LEU A 1 221 ? -0.955 -8.850 -8.605 1.00 96.06 221 LEU A O 1
ATOM 1568 N N . GLN A 1 222 ? -1.693 -7.951 -6.687 1.00 95.12 222 GLN A N 1
ATOM 1569 C CA . GLN A 1 222 ? -2.077 -6.658 -7.234 1.00 95.12 222 GLN A CA 1
ATOM 1570 C C . GLN A 1 222 ? -1.811 -5.600 -6.170 1.00 95.12 222 GLN A C 1
ATOM 1572 O O . GLN A 1 222 ? -2.183 -5.774 -5.017 1.00 95.12 222 GLN A O 1
ATOM 1577 N N . ALA A 1 223 ? -1.183 -4.488 -6.536 1.00 96.06 223 ALA A N 1
ATOM 1578 C CA . ALA A 1 223 ? -1.009 -3.363 -5.626 1.00 96.06 223 ALA A CA 1
ATOM 1579 C C . ALA A 1 223 ? -1.611 -2.111 -6.249 1.00 96.06 223 ALA A C 1
ATOM 1581 O O . ALA A 1 223 ? -1.276 -1.756 -7.381 1.00 96.06 223 ALA A O 1
ATOM 1582 N N . LYS A 1 224 ? -2.499 -1.457 -5.501 1.00 94.56 224 LYS A N 1
ATOM 1583 C CA . LYS A 1 224 ? -3.263 -0.287 -5.931 1.00 94.56 224 LYS A CA 1
ATOM 1584 C C . LYS A 1 224 ? -3.098 0.844 -4.926 1.00 94.56 224 LYS A C 1
ATOM 1586 O O . LYS A 1 224 ? -3.392 0.679 -3.748 1.00 94.56 224 LYS A O 1
ATOM 1591 N N . MET A 1 225 ? -2.654 2.001 -5.395 1.00 94.50 225 MET A N 1
ATOM 1592 C CA . MET A 1 225 ? -2.641 3.234 -4.620 1.00 94.50 225 MET A CA 1
ATOM 1593 C C . MET A 1 225 ? -3.994 3.922 -4.773 1.00 94.50 225 MET A C 1
ATOM 1595 O O . MET A 1 225 ? -4.343 4.344 -5.877 1.00 94.50 225 MET A O 1
ATOM 1599 N N . ASN A 1 226 ? -4.745 4.048 -3.683 1.00 93.44 226 ASN A N 1
ATOM 1600 C CA . ASN A 1 226 ? -6.002 4.789 -3.645 1.00 93.44 226 ASN A CA 1
ATOM 1601 C C . ASN A 1 226 ? -5.707 6.239 -3.252 1.00 93.44 226 ASN A C 1
ATOM 1603 O O . ASN A 1 226 ? -5.353 6.512 -2.108 1.00 93.44 226 ASN A O 1
ATOM 1607 N N . MET A 1 227 ? -5.820 7.160 -4.211 1.00 91.25 227 MET A N 1
ATOM 1608 C CA . MET A 1 227 ? -5.556 8.594 -4.042 1.00 91.25 227 MET A CA 1
ATOM 1609 C C . MET A 1 227 ? -6.864 9.387 -4.097 1.00 91.25 227 MET A C 1
ATOM 1611 O O . MET A 1 227 ? -7.930 8.820 -4.318 1.00 91.25 227 MET A O 1
ATOM 1615 N N . ALA A 1 228 ? -6.776 10.712 -3.948 1.00 89.75 228 ALA A N 1
ATOM 1616 C CA . ALA A 1 228 ? -7.933 11.592 -3.800 1.00 89.75 228 ALA A CA 1
ATOM 1617 C C . ALA A 1 228 ? -9.106 11.279 -4.758 1.00 89.75 228 ALA A C 1
ATOM 1619 O O . ALA A 1 228 ? -10.202 10.948 -4.326 1.00 89.75 228 ALA A O 1
ATOM 1620 N N . ASN A 1 229 ? -8.844 11.338 -6.067 1.00 80.38 229 ASN A N 1
ATOM 1621 C CA . ASN A 1 229 ? -9.845 11.133 -7.126 1.00 80.38 229 ASN A CA 1
ATOM 1622 C C . ASN A 1 229 ? -9.376 10.130 -8.188 1.00 80.38 229 ASN A C 1
ATOM 1624 O O . ASN A 1 229 ? -9.874 10.120 -9.312 1.00 80.38 229 ASN A O 1
ATOM 1628 N N . LYS A 1 230 ? -8.316 9.376 -7.893 1.00 84.62 230 LYS A N 1
ATOM 1629 C CA . LYS A 1 230 ? -7.637 8.508 -8.856 1.00 84.62 230 LYS A CA 1
ATOM 1630 C C . LYS A 1 230 ? -7.080 7.301 -8.128 1.00 84.62 230 LYS A C 1
ATOM 1632 O O . LYS A 1 230 ? -6.692 7.402 -6.967 1.00 84.62 230 LYS A O 1
ATOM 1637 N N . ALA A 1 231 ? -6.962 6.201 -8.848 1.00 87.56 231 ALA A N 1
ATOM 1638 C CA . ALA A 1 231 ? -6.149 5.084 -8.420 1.00 87.56 231 ALA A CA 1
ATOM 1639 C C . ALA A 1 231 ? -4.995 4.873 -9.392 1.00 87.56 231 ALA A C 1
ATOM 1641 O O . ALA A 1 231 ? -5.044 5.331 -10.536 1.00 87.56 231 ALA A O 1
ATOM 1642 N N . HIS A 1 232 ? -3.941 4.229 -8.910 1.00 86.31 232 HIS A N 1
ATOM 1643 C CA . HIS A 1 232 ? -2.797 3.870 -9.730 1.00 86.31 232 HIS A CA 1
ATOM 1644 C C . HIS A 1 232 ? -2.257 2.516 -9.263 1.00 86.31 232 HIS A C 1
ATOM 1646 O O . HIS A 1 232 ? -1.934 2.357 -8.087 1.00 86.31 232 HIS A O 1
ATOM 1652 N N . MET A 1 233 ? -2.165 1.539 -10.161 1.00 93.38 233 MET A N 1
ATOM 1653 C CA . MET A 1 233 ? -1.534 0.250 -9.873 1.00 93.38 233 MET A CA 1
ATOM 1654 C C . MET A 1 233 ? -0.016 0.321 -10.025 1.00 93.38 233 MET A C 1
ATOM 1656 O O . MET A 1 233 ? 0.553 1.374 -10.296 1.00 93.38 233 MET A O 1
ATOM 1660 N N . THR A 1 234 ? 0.678 -0.785 -9.809 1.00 95.12 234 THR A N 1
ATOM 1661 C CA . THR A 1 234 ? 2.134 -0.834 -9.910 1.00 95.12 234 THR A CA 1
ATOM 1662 C C . THR A 1 234 ? 2.563 -2.146 -10.561 1.00 95.12 234 THR A C 1
ATOM 1664 O O . THR A 1 234 ? 1.803 -3.114 -10.484 1.00 95.12 234 THR A O 1
ATOM 1667 N N . PRO A 1 235 ? 3.739 -2.211 -11.210 1.00 96.00 235 PRO A N 1
ATOM 1668 C CA . PRO A 1 235 ? 4.258 -3.478 -11.691 1.00 96.00 235 PRO A CA 1
ATOM 1669 C C . PRO A 1 235 ? 4.475 -4.454 -10.533 1.00 96.00 235 PRO A C 1
ATOM 1671 O O . PRO A 1 235 ? 4.976 -4.085 -9.466 1.00 96.00 235 PRO A O 1
ATOM 1674 N N . VAL A 1 236 ? 4.124 -5.708 -10.772 1.00 94.19 236 VAL A N 1
ATOM 1675 C CA . VAL A 1 236 ? 4.346 -6.826 -9.857 1.00 94.19 236 VAL A CA 1
ATOM 1676 C C . VAL A 1 236 ? 5.038 -7.933 -10.635 1.00 94.19 236 VAL A C 1
ATOM 1678 O O . VAL A 1 236 ? 4.739 -8.126 -11.811 1.00 94.19 236 VAL A O 1
ATOM 1681 N N . ASP A 1 237 ? 5.948 -8.645 -9.983 1.00 89.81 237 ASP A N 1
ATOM 1682 C CA . ASP A 1 237 ? 6.553 -9.850 -10.563 1.00 89.81 237 ASP A CA 1
ATOM 1683 C C . ASP A 1 237 ? 5.730 -11.103 -10.218 1.00 89.81 237 ASP A C 1
ATOM 1685 O O . ASP A 1 237 ? 5.611 -12.044 -10.994 1.00 89.81 237 ASP A O 1
ATOM 1689 N N . GLY A 1 238 ? 5.073 -11.073 -9.055 1.00 88.44 238 GLY A N 1
ATOM 1690 C CA . GLY A 1 238 ? 4.284 -12.178 -8.522 1.00 88.44 238 GLY A CA 1
ATOM 1691 C C . GLY A 1 238 ? 4.940 -12.780 -7.288 1.00 88.44 238 GLY A C 1
ATOM 1692 O O . GLY A 1 238 ? 5.706 -12.100 -6.597 1.00 88.44 238 GLY A O 1
ATOM 1693 N N . CYS A 1 239 ? 4.599 -14.035 -6.999 1.00 95.25 239 CYS A N 1
ATOM 1694 C CA . CYS A 1 239 ? 5.166 -14.776 -5.884 1.00 95.25 239 CYS A CA 1
ATOM 1695 C C . CYS A 1 239 ? 5.572 -16.191 -6.292 1.00 95.25 239 CYS A C 1
ATOM 1697 O O . CYS A 1 239 ? 4.860 -16.858 -7.044 1.00 95.25 239 CYS A O 1
ATOM 1699 N N . VAL A 1 240 ? 6.670 -16.673 -5.717 1.00 95.88 240 VAL A N 1
ATOM 1700 C CA . VAL A 1 240 ? 7.169 -18.040 -5.900 1.00 95.88 240 VAL A CA 1
ATOM 1701 C C . VAL A 1 240 ? 7.305 -18.699 -4.537 1.00 95.88 240 VAL A C 1
ATOM 1703 O O . VAL A 1 240 ? 7.801 -18.082 -3.598 1.00 95.88 240 VAL A O 1
ATOM 1706 N N . GLU A 1 241 ? 6.855 -19.946 -4.398 1.00 97.19 241 GLU A N 1
ATOM 1707 C CA . GLU A 1 241 ? 7.050 -20.680 -3.147 1.00 97.19 241 GLU A CA 1
ATOM 1708 C C . GLU A 1 241 ? 8.549 -20.859 -2.862 1.00 97.19 241 GLU A C 1
ATOM 1710 O O . GLU A 1 241 ? 9.324 -21.281 -3.720 1.00 97.19 241 GLU A O 1
ATOM 1715 N N . SER A 1 242 ? 8.959 -20.501 -1.649 1.00 96.19 242 SER A N 1
ATOM 1716 C CA . SER A 1 242 ? 10.334 -20.630 -1.178 1.00 96.19 242 SER A CA 1
ATOM 1717 C C . SER A 1 242 ? 10.649 -22.068 -0.753 1.00 96.19 242 SER A C 1
ATOM 1719 O O . SER A 1 242 ? 9.793 -22.948 -0.742 1.00 96.19 242 SER A O 1
ATOM 1721 N N . ALA A 1 243 ? 11.887 -22.310 -0.314 1.00 96.00 243 ALA A N 1
ATOM 1722 C CA . ALA A 1 243 ? 12.258 -23.590 0.293 1.00 96.00 243 ALA A CA 1
ATOM 1723 C C . ALA A 1 243 ? 11.497 -23.891 1.603 1.00 96.00 243 ALA A C 1
ATOM 1725 O O . ALA A 1 243 ? 11.419 -25.048 2.019 1.00 96.00 243 ALA A O 1
ATOM 1726 N N . THR A 1 244 ? 10.943 -22.866 2.259 1.00 97.12 244 THR A N 1
ATOM 1727 C CA . THR A 1 244 ? 10.050 -23.041 3.405 1.00 97.12 244 THR A CA 1
ATOM 1728 C C . THR A 1 244 ? 8.634 -23.267 2.893 1.00 97.12 244 THR A C 1
ATOM 1730 O O . THR A 1 244 ? 8.009 -22.351 2.359 1.00 97.12 244 THR A O 1
ATOM 1733 N N . VAL A 1 245 ? 8.132 -24.488 3.087 1.00 97.75 245 VAL A N 1
ATOM 1734 C CA . VAL A 1 245 ? 6.793 -24.919 2.658 1.00 97.75 245 VAL A CA 1
ATOM 1735 C C . VAL A 1 245 ? 5.722 -23.939 3.139 1.00 97.75 245 VAL A C 1
ATOM 1737 O O . VAL A 1 245 ? 5.702 -23.553 4.310 1.00 97.75 245 VAL A O 1
ATOM 1740 N N . GLY A 1 246 ? 4.839 -23.537 2.226 1.00 97.19 246 GLY A N 1
ATOM 1741 C CA . GLY A 1 246 ? 3.763 -22.579 2.472 1.00 97.19 246 GLY A CA 1
ATOM 1742 C C . GLY A 1 246 ? 4.218 -21.134 2.670 1.00 97.19 246 GLY A C 1
ATOM 1743 O O . GLY A 1 246 ? 3.411 -20.296 3.056 1.00 97.19 246 GLY A O 1
ATOM 1744 N N . THR A 1 247 ? 5.488 -20.817 2.408 1.00 98.12 247 THR A N 1
ATOM 1745 C CA . THR A 1 247 ? 6.002 -19.443 2.402 1.00 98.12 247 THR A CA 1
ATOM 1746 C C . THR A 1 247 ? 6.400 -19.045 0.992 1.00 98.12 247 THR A C 1
ATOM 1748 O O . THR A 1 247 ? 7.221 -19.715 0.371 1.00 98.12 247 THR A O 1
ATOM 1751 N N . TYR A 1 248 ? 5.881 -17.920 0.516 1.00 98.12 248 TYR A N 1
ATOM 1752 C CA . TYR A 1 248 ? 6.033 -17.445 -0.854 1.00 98.12 248 TYR A CA 1
ATOM 1753 C C . TYR A 1 248 ? 6.835 -16.146 -0.884 1.00 98.12 248 TYR A C 1
ATOM 1755 O O . TYR A 1 248 ? 6.510 -15.206 -0.166 1.00 98.12 248 TYR A O 1
ATOM 1763 N N . GLU A 1 249 ? 7.886 -16.091 -1.696 1.00 97.25 249 GLU A N 1
ATOM 1764 C CA . GLU A 1 249 ? 8.696 -14.901 -1.956 1.00 97.25 249 GLU A CA 1
ATOM 1765 C C . GLU A 1 249 ? 8.029 -14.054 -3.031 1.00 97.25 249 GLU A C 1
ATOM 1767 O O . GLU A 1 249 ? 7.807 -14.522 -4.143 1.00 97.25 249 GLU A O 1
ATOM 1772 N N . CYS A 1 250 ? 7.693 -12.818 -2.676 1.00 96.81 250 CYS A N 1
ATOM 1773 C CA . CYS A 1 250 ? 6.879 -11.914 -3.471 1.00 96.81 250 CYS A CA 1
ATOM 1774 C C . CYS A 1 250 ? 7.651 -10.629 -3.788 1.00 96.81 250 CYS A C 1
ATOM 1776 O O . CYS A 1 250 ? 8.329 -10.077 -2.913 1.00 96.81 250 CYS A O 1
ATOM 1778 N N . THR A 1 251 ? 7.494 -10.112 -5.011 1.00 95.44 251 THR A N 1
ATOM 1779 C CA . THR A 1 251 ? 8.149 -8.869 -5.451 1.00 95.44 251 THR A CA 1
ATOM 1780 C C . THR A 1 251 ? 7.159 -7.895 -6.089 1.00 95.44 251 THR A C 1
ATOM 1782 O O . THR A 1 251 ? 6.362 -8.247 -6.964 1.00 95.44 251 THR A O 1
ATOM 1785 N N . ILE A 1 252 ? 7.229 -6.637 -5.642 1.00 95.81 252 ILE A N 1
ATOM 1786 C CA . ILE A 1 252 ? 6.418 -5.509 -6.119 1.00 95.81 252 ILE A CA 1
ATOM 1787 C C . ILE A 1 252 ? 7.329 -4.316 -6.393 1.00 95.81 252 ILE A C 1
ATOM 1789 O O . ILE A 1 252 ? 8.266 -4.056 -5.639 1.00 95.81 252 ILE A O 1
ATOM 1793 N N . PHE A 1 253 ? 7.020 -3.549 -7.434 1.00 95.69 253 PHE A N 1
ATOM 1794 C CA . PHE A 1 253 ? 7.771 -2.358 -7.818 1.00 95.69 253 PHE A CA 1
ATOM 1795 C C . PHE A 1 253 ? 6.923 -1.100 -7.615 1.00 95.69 253 PHE A C 1
ATOM 1797 O O . PHE A 1 253 ? 6.305 -0.611 -8.558 1.00 95.69 253 PHE A O 1
ATOM 1804 N N . TYR A 1 254 ? 6.850 -0.574 -6.387 1.00 95.44 254 TYR A N 1
ATOM 1805 C 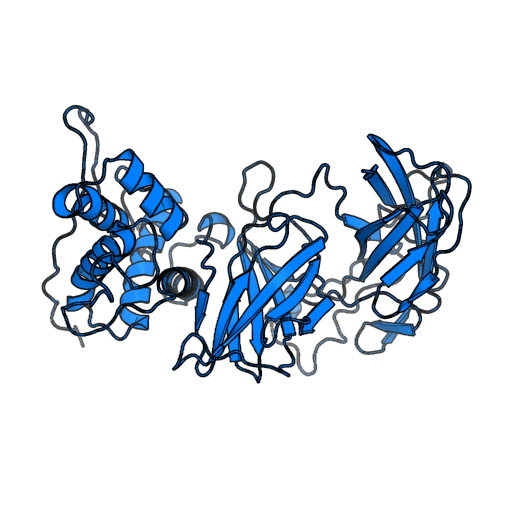CA . TYR A 1 254 ? 6.000 0.573 -6.050 1.00 95.44 254 TYR A CA 1
ATOM 1806 C C . TYR A 1 254 ? 6.385 1.834 -6.827 1.00 95.44 254 TYR A C 1
ATOM 1808 O O . TYR A 1 254 ? 7.533 2.284 -6.828 1.00 95.44 254 TYR A O 1
ATOM 1816 N N . LEU A 1 255 ? 5.386 2.449 -7.456 1.00 93.38 255 LEU A N 1
ATOM 1817 C CA . LEU A 1 255 ? 5.566 3.622 -8.304 1.00 93.38 255 LEU A CA 1
ATOM 1818 C C . LEU A 1 255 ? 5.549 4.956 -7.563 1.00 93.38 255 LEU A C 1
ATOM 1820 O O . LEU A 1 255 ? 5.849 5.970 -8.196 1.00 93.38 255 LEU A O 1
ATOM 1824 N N . MET A 1 256 ? 5.206 4.983 -6.278 1.00 91.56 256 MET A N 1
ATOM 1825 C CA . MET A 1 256 ? 5.223 6.196 -5.461 1.00 91.56 256 MET A CA 1
ATOM 1826 C C . MET A 1 256 ? 5.136 5.876 -3.962 1.00 91.56 256 MET A C 1
ATOM 1828 O O . MET A 1 256 ? 4.598 4.826 -3.596 1.00 91.56 256 MET A O 1
ATOM 1832 N N . PRO A 1 257 ? 5.620 6.778 -3.093 1.00 93.06 257 PRO A N 1
ATOM 1833 C CA . PRO A 1 257 ? 5.403 6.685 -1.649 1.00 93.06 257 PRO A CA 1
ATOM 1834 C C . PRO A 1 257 ? 3.923 6.874 -1.263 1.00 93.06 257 PRO A C 1
ATOM 1836 O O . PRO A 1 257 ? 3.137 7.467 -2.004 1.00 93.06 257 PRO A O 1
ATOM 1839 N N . SER A 1 258 ? 3.572 6.482 -0.038 1.00 92.75 258 SER A N 1
ATOM 1840 C CA . SER A 1 258 ? 2.318 6.878 0.621 1.00 92.75 258 SER A CA 1
ATOM 1841 C C . SER A 1 258 ? 2.317 8.353 1.050 1.00 92.75 258 SER A C 1
ATOM 1843 O O . SER A 1 258 ? 1.260 8.972 1.135 1.00 92.75 258 SER A O 1
ATOM 1845 N N . LEU A 1 259 ? 3.496 8.927 1.319 1.00 90.38 259 LEU A N 1
ATOM 1846 C CA . LEU A 1 259 ? 3.680 10.312 1.765 1.00 90.38 259 LEU A CA 1
ATOM 1847 C C . LEU A 1 259 ? 4.678 11.032 0.857 1.00 90.38 259 LEU A C 1
ATOM 1849 O O . LEU A 1 259 ? 5.794 10.555 0.663 1.00 90.38 259 LEU A O 1
ATOM 1853 N N . MET A 1 260 ? 4.312 12.210 0.359 1.00 87.50 260 MET A N 1
ATOM 1854 C CA . MET A 1 260 ? 5.203 13.088 -0.399 1.00 87.50 260 MET A CA 1
ATOM 1855 C C . MET A 1 260 ? 5.281 14.436 0.312 1.00 87.50 260 MET A C 1
ATOM 1857 O O . MET A 1 260 ? 4.261 15.087 0.511 1.00 87.50 260 MET A O 1
ATOM 1861 N N . ASN A 1 261 ? 6.481 14.852 0.730 1.00 86.38 261 ASN A N 1
ATOM 1862 C CA . ASN A 1 261 ? 6.684 16.074 1.525 1.00 86.38 261 ASN A CA 1
ATOM 1863 C C . ASN A 1 261 ? 5.780 16.137 2.776 1.00 86.38 261 ASN A C 1
ATOM 1865 O O . ASN A 1 261 ? 5.179 17.168 3.059 1.00 86.38 261 ASN A O 1
ATOM 1869 N N . ASN A 1 262 ? 5.652 15.014 3.495 1.00 85.06 262 ASN A N 1
ATOM 1870 C CA . ASN A 1 262 ? 4.752 14.823 4.646 1.00 85.06 262 ASN A CA 1
ATOM 1871 C C . ASN A 1 262 ? 3.249 14.992 4.355 1.00 85.06 262 ASN A C 1
ATOM 1873 O O . ASN A 1 262 ? 2.443 14.963 5.281 1.00 85.06 262 ASN A O 1
ATOM 1877 N N . VAL A 1 263 ? 2.854 15.109 3.088 1.00 89.00 263 VAL A N 1
ATOM 1878 C CA . VAL A 1 263 ? 1.452 15.116 2.669 1.00 89.00 263 VAL A CA 1
ATOM 1879 C C . VAL A 1 263 ? 1.068 13.716 2.205 1.00 89.00 263 VAL A C 1
ATOM 1881 O O . VAL A 1 263 ? 1.787 13.090 1.423 1.00 89.00 263 VAL A O 1
ATOM 1884 N N . SER A 1 264 ? -0.065 13.213 2.696 1.00 91.69 264 SER A N 1
ATOM 1885 C CA . SER A 1 264 ? -0.620 11.936 2.245 1.00 91.69 264 SER A CA 1
ATOM 1886 C C . SER A 1 264 ? -0.956 11.995 0.761 1.00 91.69 264 SER A C 1
ATOM 1888 O O . SER A 1 264 ? -1.638 12.909 0.290 1.00 91.69 264 SER A O 1
ATOM 1890 N N . MET A 1 265 ? -0.486 10.990 0.031 1.00 91.94 265 MET A N 1
ATOM 1891 C CA . MET A 1 265 ? -0.879 10.746 -1.352 1.00 91.94 265 MET A CA 1
ATOM 1892 C C . MET A 1 265 ? -2.093 9.816 -1.431 1.00 91.94 265 MET A C 1
ATOM 1894 O O . MET A 1 265 ? -2.669 9.674 -2.506 1.00 91.94 265 MET A O 1
ATOM 1898 N N . GLY A 1 266 ? -2.487 9.192 -0.316 1.00 93.44 266 GLY A N 1
ATOM 1899 C CA . GLY A 1 266 ? -3.421 8.072 -0.285 1.00 93.44 266 GLY A CA 1
ATOM 1900 C C . GLY A 1 266 ? -2.863 6.879 0.486 1.00 93.44 266 GLY A C 1
ATOM 1901 O O . GLY A 1 266 ? -1.869 6.995 1.206 1.00 93.44 266 GLY A O 1
ATOM 1902 N N . TYR A 1 267 ? -3.470 5.715 0.284 1.00 94.12 267 TYR A N 1
ATOM 1903 C CA . TYR A 1 267 ? -3.015 4.454 0.868 1.00 94.12 267 TYR A CA 1
ATOM 1904 C C . TYR A 1 267 ? -2.806 3.387 -0.207 1.00 94.12 267 TYR A C 1
ATOM 1906 O O . TYR A 1 267 ? -3.546 3.313 -1.191 1.00 94.12 267 TYR A O 1
ATOM 1914 N N . TRP A 1 268 ? -1.795 2.543 -0.001 1.00 94.94 268 TRP A N 1
ATOM 1915 C CA . TRP A 1 268 ? -1.577 1.364 -0.828 1.00 94.94 268 TRP A CA 1
ATOM 1916 C C . TRP A 1 268 ? -2.427 0.214 -0.304 1.00 94.94 268 TRP A C 1
ATOM 1918 O O . TRP A 1 268 ? -2.406 -0.081 0.885 1.00 94.94 268 TRP A O 1
ATOM 1928 N N . GLN A 1 269 ? -3.147 -0.437 -1.206 1.00 95.50 269 GLN A N 1
ATOM 1929 C CA . GLN A 1 269 ? -3.829 -1.702 -0.988 1.00 95.50 269 GLN A CA 1
ATOM 1930 C C . GLN A 1 269 ? -3.070 -2.779 -1.762 1.00 95.50 269 GLN A C 1
ATOM 1932 O O . GLN A 1 269 ? -3.050 -2.779 -2.995 1.00 95.50 269 GLN A O 1
ATOM 1937 N N . LEU A 1 270 ? -2.422 -3.675 -1.028 1.00 96.06 270 LEU A N 1
ATOM 1938 C CA . LEU A 1 270 ? -1.776 -4.870 -1.546 1.00 96.06 270 LEU A CA 1
ATOM 1939 C C . LEU A 1 270 ? -2.758 -6.035 -1.449 1.00 96.06 270 LEU A C 1
ATOM 1941 O O . LEU A 1 270 ? -3.057 -6.513 -0.360 1.00 96.06 270 LEU A O 1
ATOM 1945 N N . MET A 1 271 ? -3.236 -6.496 -2.594 1.00 96.25 271 MET A N 1
ATOM 1946 C CA . MET A 1 271 ? -4.097 -7.658 -2.728 1.00 96.25 271 MET A CA 1
ATOM 1947 C C . MET A 1 271 ? -3.257 -8.894 -3.050 1.00 96.25 271 MET A C 1
ATOM 1949 O O . MET A 1 271 ? -2.476 -8.898 -4.006 1.00 96.25 271 MET A O 1
ATOM 1953 N N . VAL A 1 272 ? -3.444 -9.948 -2.261 1.00 97.31 272 VAL A N 1
ATOM 1954 C CA . VAL A 1 272 ? -2.856 -11.274 -2.486 1.00 97.31 272 VAL A CA 1
ATOM 1955 C C . VAL A 1 272 ? -4.004 -12.237 -2.733 1.00 97.31 272 VAL A C 1
ATOM 1957 O O . VAL A 1 272 ? -4.946 -12.279 -1.946 1.00 97.31 272 VAL A O 1
ATOM 1960 N N . THR A 1 273 ? -3.954 -12.980 -3.837 1.00 97.19 273 THR A N 1
ATOM 1961 C CA . THR A 1 273 ? -4.993 -13.959 -4.182 1.00 97.19 273 THR A CA 1
ATOM 1962 C C . THR A 1 273 ? -4.412 -15.363 -4.234 1.00 97.19 273 THR A C 1
ATOM 1964 O O . THR A 1 273 ? -3.419 -15.578 -4.927 1.00 97.19 273 THR A O 1
ATOM 1967 N N . ALA A 1 274 ? -5.056 -16.310 -3.552 1.00 96.81 274 ALA A N 1
ATOM 1968 C CA . ALA A 1 274 ? -4.799 -17.746 -3.654 1.00 96.81 274 ALA A CA 1
ATOM 1969 C C . ALA A 1 274 ? -6.110 -18.463 -3.990 1.00 96.81 274 ALA A C 1
ATOM 1971 O O . ALA A 1 274 ? -7.093 -18.278 -3.284 1.00 96.81 274 ALA A O 1
ATOM 1972 N N . ASN A 1 275 ? -6.152 -19.279 -5.048 1.00 93.62 275 ASN A N 1
ATOM 1973 C CA . ASN A 1 275 ? -7.349 -20.061 -5.411 1.00 93.62 275 ASN A CA 1
ATOM 1974 C C . ASN A 1 275 ? -8.658 -19.235 -5.443 1.00 93.62 275 ASN A C 1
ATOM 1976 O O . ASN A 1 275 ? -9.690 -19.677 -4.951 1.00 93.62 275 ASN A O 1
ATOM 1980 N N . SER A 1 276 ? -8.605 -18.024 -6.015 1.00 93.25 276 SER A N 1
ATOM 1981 C CA . SER A 1 276 ? -9.714 -17.048 -6.069 1.00 93.25 276 SER A CA 1
ATOM 1982 C C . SER A 1 276 ? -10.117 -16.401 -4.736 1.00 93.25 276 SER A C 1
ATOM 1984 O O . SER A 1 276 ? -10.984 -15.529 -4.734 1.00 93.25 276 SER A O 1
ATOM 1986 N N . GLU A 1 277 ? -9.467 -16.744 -3.626 1.00 96.50 277 GLU A N 1
ATOM 1987 C CA . GLU A 1 277 ? -9.615 -16.058 -2.344 1.00 96.50 277 GLU A CA 1
ATOM 1988 C C . GLU A 1 277 ? -8.619 -14.904 -2.259 1.00 96.50 277 GLU A C 1
ATOM 1990 O O . GLU A 1 277 ? -7.407 -15.112 -2.321 1.00 96.50 277 GLU A O 1
ATOM 1995 N N . MET A 1 278 ? -9.135 -13.680 -2.149 1.00 95.75 278 MET A N 1
ATOM 1996 C CA . MET A 1 278 ? -8.342 -12.455 -2.125 1.00 95.75 278 MET A CA 1
ATOM 1997 C C . MET A 1 278 ? -8.350 -11.839 -0.728 1.00 95.75 278 MET A C 1
ATOM 1999 O O . MET A 1 278 ? -9.412 -11.614 -0.150 1.00 95.75 278 MET A O 1
ATOM 2003 N N . VAL A 1 279 ? -7.167 -11.497 -0.225 1.00 95.19 279 VAL A N 1
ATOM 2004 C CA . VAL A 1 279 ? -6.981 -10.718 1.006 1.00 95.19 279 VAL A CA 1
ATOM 2005 C C . VAL A 1 279 ? -6.273 -9.403 0.709 1.00 95.19 279 VAL A C 1
ATOM 2007 O O . VAL A 1 279 ? -5.552 -9.294 -0.283 1.00 95.19 279 VAL A O 1
ATOM 2010 N N . SER A 1 280 ? -6.476 -8.398 1.564 1.00 95.12 280 SER A N 1
ATOM 2011 C CA . SER A 1 280 ? -5.854 -7.074 1.433 1.00 95.12 280 SER A CA 1
ATOM 2012 C C . SER A 1 280 ? -4.977 -6.730 2.631 1.00 95.12 280 SER A C 1
ATOM 2014 O O . SER A 1 280 ? -5.421 -6.828 3.775 1.00 95.12 280 SER A O 1
ATOM 2016 N N . PHE A 1 281 ? -3.775 -6.243 2.333 1.00 94.62 281 PHE A N 1
ATOM 2017 C CA . PHE A 1 281 ? -2.828 -5.615 3.248 1.00 94.62 281 PHE A CA 1
ATOM 2018 C C . PHE A 1 281 ? -2.672 -4.129 2.900 1.00 94.62 281 PHE A C 1
ATOM 2020 O O . PHE A 1 281 ? -2.822 -3.745 1.740 1.00 94.62 281 PHE A O 1
ATOM 2027 N N . TYR A 1 282 ? -2.301 -3.296 3.876 1.00 94.38 282 TYR A N 1
ATOM 2028 C CA . TYR A 1 282 ? -2.171 -1.843 3.685 1.00 94.38 282 TYR A CA 1
ATOM 2029 C C . TYR A 1 282 ? -0.766 -1.320 4.024 1.00 94.38 282 TYR A C 1
ATOM 2031 O O . TYR A 1 282 ? -0.591 -0.606 5.013 1.00 94.38 282 TYR A O 1
ATOM 2039 N N . PRO A 1 283 ? 0.278 -1.709 3.266 1.00 93.31 283 PRO A N 1
ATOM 2040 C CA . PRO A 1 283 ? 1.644 -1.315 3.584 1.00 93.31 283 PRO A CA 1
ATOM 2041 C C . PRO A 1 283 ? 1.839 0.197 3.438 1.00 93.31 283 PRO A C 1
ATOM 2043 O O . PRO A 1 283 ? 1.448 0.811 2.443 1.00 93.31 283 PRO A O 1
ATOM 2046 N N . LYS A 1 284 ? 2.532 0.800 4.407 1.00 92.38 284 LYS A N 1
ATOM 2047 C CA . LYS A 1 284 ? 3.045 2.167 4.275 1.00 92.38 284 LYS A CA 1
ATOM 2048 C C . LYS A 1 284 ? 4.301 2.141 3.409 1.00 92.38 284 LYS A C 1
ATOM 2050 O O . LYS A 1 284 ? 5.324 1.599 3.821 1.00 92.38 284 LYS A O 1
ATOM 2055 N N . VAL A 1 285 ? 4.226 2.742 2.225 1.00 93.38 285 VAL A N 1
ATOM 2056 C CA . VAL A 1 285 ? 5.345 2.798 1.278 1.00 93.38 285 VAL A CA 1
ATOM 2057 C C . VAL A 1 285 ? 6.135 4.082 1.511 1.00 93.38 285 VAL A C 1
ATOM 2059 O O . VAL A 1 285 ? 5.602 5.187 1.387 1.00 93.38 285 VAL A O 1
ATOM 2062 N N . GLY A 1 286 ? 7.406 3.950 1.876 1.00 92.06 286 GLY A N 1
ATOM 2063 C CA . GLY A 1 286 ? 8.305 5.083 2.063 1.00 92.06 286 GLY A CA 1
ATOM 2064 C C . GLY A 1 286 ? 8.841 5.651 0.746 1.00 92.06 286 GLY A C 1
ATOM 2065 O O . GLY A 1 286 ? 8.719 5.053 -0.324 1.00 92.06 286 GLY A O 1
ATOM 2066 N N . MET A 1 287 ? 9.456 6.830 0.829 1.00 88.88 287 MET A N 1
ATOM 2067 C CA . MET A 1 287 ? 10.236 7.390 -0.275 1.00 88.88 287 MET A CA 1
ATOM 2068 C C . MET A 1 287 ? 11.449 6.502 -0.551 1.00 88.88 287 MET A C 1
ATOM 2070 O O . MET A 1 287 ? 12.187 6.167 0.374 1.00 88.88 287 MET A O 1
ATOM 2074 N N . GLY A 1 288 ? 11.697 6.170 -1.817 1.00 82.75 288 GLY A N 1
ATOM 2075 C CA . GLY A 1 288 ? 12.925 5.478 -2.196 1.00 82.75 288 GLY A CA 1
ATOM 2076 C C . GLY A 1 288 ? 14.141 6.325 -1.817 1.00 82.75 288 GLY A C 1
ATOM 2077 O O . GLY A 1 288 ? 14.121 7.547 -1.989 1.00 82.75 288 GLY A O 1
ATOM 2078 N N . MET A 1 289 ? 15.206 5.697 -1.307 1.00 70.69 289 MET A N 1
ATOM 2079 C CA . MET A 1 289 ? 16.435 6.406 -0.929 1.00 70.69 289 MET A CA 1
ATOM 2080 C C . MET A 1 289 ? 16.948 7.233 -2.117 1.00 70.69 289 MET A C 1
ATOM 2082 O O . MET A 1 289 ? 17.239 6.685 -3.183 1.00 70.69 289 MET A O 1
ATOM 2086 N N . ASN A 1 290 ? 16.995 8.560 -1.947 1.00 65.88 290 ASN A N 1
ATOM 2087 C CA . ASN A 1 290 ? 17.364 9.547 -2.972 1.00 65.88 290 ASN A CA 1
ATOM 2088 C C . ASN A 1 290 ? 16.556 9.438 -4.286 1.00 65.88 290 ASN A C 1
ATOM 2090 O O . ASN A 1 290 ? 17.030 9.802 -5.359 1.00 65.88 290 ASN A O 1
ATOM 2094 N N . GLY A 1 291 ? 15.340 8.885 -4.226 1.00 67.00 291 GLY A N 1
ATOM 2095 C CA . GLY A 1 291 ? 14.505 8.609 -5.396 1.00 67.00 291 GLY A CA 1
ATOM 2096 C C . GLY A 1 291 ? 15.076 7.540 -6.333 1.00 67.00 291 GLY A C 1
ATOM 2097 O O . GLY A 1 291 ? 14.513 7.322 -7.397 1.00 67.00 291 GLY A O 1
ATOM 2098 N N . ASN A 1 292 ? 16.178 6.864 -5.995 1.00 76.88 292 ASN A N 1
ATOM 2099 C CA . ASN A 1 292 ? 16.950 6.011 -6.912 1.00 76.88 292 ASN A CA 1
ATOM 2100 C C . ASN A 1 292 ? 16.356 4.629 -7.190 1.00 76.88 292 ASN A C 1
ATOM 2102 O O . ASN A 1 292 ? 16.868 3.914 -8.045 1.00 76.88 292 ASN A O 1
ATOM 2106 N N . GLY A 1 293 ? 15.293 4.231 -6.492 1.00 82.75 293 GLY A N 1
ATOM 2107 C CA . GLY A 1 293 ? 14.659 2.927 -6.706 1.00 82.75 293 GLY A CA 1
ATOM 2108 C C . GLY A 1 293 ? 14.000 2.782 -8.083 1.00 82.75 293 GLY A C 1
ATOM 2109 O O . GLY A 1 293 ? 13.775 1.662 -8.537 1.00 82.75 293 GLY A O 1
ATOM 2110 N N . LYS A 1 294 ? 13.700 3.905 -8.751 1.00 91.44 294 LYS A N 1
ATOM 2111 C CA . LYS A 1 294 ? 12.939 3.952 -10.002 1.00 91.44 294 LYS A CA 1
ATOM 2112 C C . LYS A 1 294 ? 13.334 5.148 -10.873 1.00 91.44 294 LYS A C 1
ATOM 2114 O O . LYS A 1 294 ? 13.536 6.259 -10.379 1.00 91.44 294 LYS A O 1
ATOM 2119 N N . ARG A 1 295 ? 13.326 4.960 -12.191 1.00 92.19 295 ARG A N 1
ATOM 2120 C CA . ARG A 1 295 ? 13.406 6.015 -13.208 1.00 92.19 295 ARG A CA 1
ATOM 2121 C C . ARG A 1 295 ? 12.302 5.892 -14.243 1.00 92.19 295 ARG A C 1
ATOM 2123 O O . ARG A 1 295 ? 11.715 4.828 -14.412 1.00 92.19 295 ARG A O 1
ATOM 2130 N N . LYS A 1 296 ? 11.994 7.016 -14.887 1.00 92.44 296 LYS A N 1
ATOM 2131 C CA . LYS A 1 296 ? 10.983 7.114 -15.940 1.00 92.44 296 LYS A CA 1
ATOM 2132 C C . LYS A 1 296 ? 11.662 7.548 -17.232 1.00 92.44 296 LYS A C 1
ATOM 2134 O O . LYS A 1 296 ? 12.466 8.475 -17.204 1.00 92.44 296 LYS A O 1
ATOM 2139 N N . LEU A 1 297 ? 11.307 6.896 -18.328 1.00 92.12 297 LEU A N 1
ATOM 2140 C CA . LEU A 1 297 ? 11.608 7.319 -19.692 1.00 92.12 297 LEU A CA 1
ATOM 2141 C C . LEU A 1 297 ? 10.299 7.318 -20.477 1.00 92.12 297 LEU A C 1
ATOM 2143 O O . LEU A 1 297 ? 9.413 6.510 -20.220 1.00 92.12 297 LEU A O 1
ATOM 2147 N N . MET A 1 298 ? 10.142 8.236 -21.412 1.00 89.56 298 MET A N 1
ATOM 2148 C CA . MET A 1 298 ? 8.900 8.491 -22.124 1.00 89.56 298 MET A CA 1
ATOM 2149 C C . MET A 1 298 ? 9.115 8.303 -23.619 1.00 89.56 298 MET A C 1
ATOM 2151 O O . MET A 1 298 ? 10.185 8.589 -24.161 1.00 89.56 298 MET A O 1
ATOM 2155 N N . ALA A 1 299 ? 8.083 7.798 -24.288 1.00 84.62 299 ALA A N 1
ATOM 2156 C CA . ALA A 1 299 ? 8.011 7.871 -25.735 1.00 84.62 299 ALA A CA 1
ATOM 2157 C C . ALA A 1 299 ? 7.972 9.329 -26.197 1.00 84.62 299 ALA A C 1
ATOM 2159 O O . ALA A 1 299 ? 7.460 10.208 -25.501 1.00 84.62 299 ALA A O 1
ATOM 2160 N N . GLN A 1 300 ? 8.480 9.559 -27.399 1.00 87.44 300 GLN A N 1
ATOM 2161 C CA . GLN A 1 300 ? 8.414 10.861 -28.038 1.00 87.44 300 GLN A CA 1
ATOM 2162 C C . GLN A 1 300 ? 6.964 11.192 -28.422 1.00 87.44 300 GLN A C 1
ATOM 2164 O O . GLN A 1 300 ? 6.126 10.298 -28.555 1.00 87.44 300 GLN A O 1
ATOM 2169 N N . ALA A 1 301 ? 6.645 12.467 -28.656 1.00 77.12 301 ALA A N 1
ATOM 2170 C CA . ALA A 1 301 ? 5.279 12.897 -28.994 1.00 77.12 301 ALA A CA 1
ATOM 2171 C C . ALA A 1 301 ? 4.654 12.164 -30.210 1.00 77.12 301 ALA A C 1
ATOM 2173 O O . ALA A 1 301 ? 3.433 11.972 -30.274 1.00 77.12 301 ALA A O 1
ATOM 2174 N N . THR A 1 302 ? 5.483 11.744 -31.170 1.00 74.56 302 THR A N 1
ATOM 2175 C CA . THR A 1 302 ? 5.107 10.954 -32.359 1.00 74.56 302 THR A CA 1
ATOM 2176 C C . THR A 1 302 ? 5.326 9.448 -32.192 1.00 74.56 302 THR A C 1
ATOM 2178 O O . THR A 1 302 ? 5.033 8.687 -33.112 1.00 74.56 302 THR A O 1
ATOM 2181 N N . GLY A 1 303 ? 5.861 9.030 -31.048 1.00 77.56 303 GLY A N 1
ATOM 2182 C CA . GLY A 1 303 ? 6.231 7.661 -30.733 1.00 77.56 303 GLY A CA 1
ATOM 2183 C C . GLY A 1 303 ? 5.068 6.797 -30.256 1.00 77.56 303 GLY A C 1
ATOM 2184 O O . GLY A 1 303 ? 3.891 7.103 -30.458 1.00 77.56 303 GLY A O 1
ATOM 2185 N N . SER A 1 304 ? 5.410 5.693 -29.592 1.00 79.69 304 SER A N 1
ATOM 2186 C CA . SER A 1 304 ? 4.433 4.756 -29.019 1.00 79.69 304 SER A CA 1
ATOM 2187 C C . SER A 1 304 ? 3.449 5.455 -28.068 1.00 79.69 304 SER A C 1
ATOM 2189 O O . SER A 1 304 ? 3.863 6.013 -27.046 1.00 79.69 304 SER A O 1
ATOM 2191 N N . LYS A 1 305 ? 2.149 5.360 -28.360 1.00 82.81 305 LYS A N 1
ATOM 2192 C CA . LYS A 1 305 ? 1.067 5.874 -27.511 1.00 82.81 305 LYS A CA 1
ATOM 2193 C C . LYS A 1 305 ? 0.338 4.749 -26.789 1.00 82.81 305 LYS A C 1
ATOM 2195 O O . LYS A 1 305 ? 0.345 3.593 -27.230 1.00 82.81 305 LYS A O 1
ATOM 2200 N N . ILE A 1 306 ? -0.294 5.114 -25.685 1.00 79.69 306 ILE A N 1
ATOM 2201 C CA . ILE A 1 306 ? -1.339 4.295 -25.077 1.00 79.69 306 ILE A CA 1
ATOM 2202 C C . ILE A 1 306 ? -2.589 4.427 -25.958 1.00 79.69 306 ILE A C 1
ATOM 2204 O O . ILE A 1 306 ? -2.966 5.540 -26.334 1.00 79.69 306 ILE A O 1
ATOM 2208 N N . ASP A 1 307 ? -3.186 3.297 -26.340 1.00 71.44 307 ASP A N 1
ATOM 2209 C CA . ASP A 1 307 ? -4.459 3.283 -27.063 1.00 71.44 307 ASP A CA 1
ATOM 2210 C C . ASP A 1 307 ? -5.600 3.038 -26.065 1.00 71.44 307 ASP A C 1
ATOM 2212 O O . ASP A 1 307 ? -5.736 1.927 -25.554 1.00 71.44 307 ASP A O 1
ATOM 2216 N N . PRO A 1 308 ? -6.435 4.045 -25.762 1.00 61.22 308 PRO A N 1
ATOM 2217 C CA . PRO A 1 308 ? -7.527 3.877 -24.811 1.00 61.22 308 PRO A CA 1
ATOM 2218 C C . PRO A 1 308 ? -8.712 3.085 -25.385 1.00 61.22 308 PRO A C 1
ATOM 2220 O O . PRO A 1 308 ? -9.621 2.738 -24.635 1.00 61.22 308 PRO A O 1
ATOM 2223 N N . THR A 1 309 ? -8.752 2.831 -26.699 1.00 59.94 309 THR A N 1
ATOM 2224 C CA . THR A 1 309 ? -9.905 2.206 -27.372 1.00 59.94 309 THR A CA 1
ATOM 2225 C C . THR A 1 309 ? -9.843 0.685 -27.395 1.00 59.94 309 THR A C 1
ATOM 2227 O O . THR A 1 309 ? -10.877 0.038 -27.547 1.00 59.94 309 THR A O 1
ATOM 2230 N N . THR A 1 310 ? -8.661 0.099 -27.201 1.00 54.72 310 THR A N 1
ATOM 2231 C CA . THR A 1 310 ? -8.495 -1.358 -27.211 1.00 54.72 310 THR A CA 1
ATOM 2232 C C . THR A 1 310 ? -8.945 -2.013 -25.912 1.00 54.72 310 THR A C 1
ATOM 2234 O O . THR A 1 310 ? -9.176 -3.208 -25.923 1.00 54.72 310 THR A O 1
ATOM 2237 N N . ASN A 1 311 ? -9.177 -1.256 -24.834 1.00 49.72 311 ASN A N 1
ATOM 2238 C CA . ASN A 1 311 ? -9.488 -1.789 -23.502 1.00 49.72 311 ASN A CA 1
ATOM 2239 C C . ASN A 1 311 ? -10.974 -2.125 -23.237 1.00 49.72 311 ASN A C 1
ATOM 2241 O O . ASN A 1 311 ? -11.325 -2.400 -22.091 1.00 49.72 311 ASN A O 1
ATOM 2245 N N . LEU A 1 312 ? -11.878 -2.070 -24.230 1.00 48.25 312 LEU A N 1
ATOM 2246 C CA . LEU A 1 312 ? -13.326 -2.174 -23.976 1.00 48.25 312 LEU A CA 1
ATOM 2247 C C . LEU A 1 312 ? -14.062 -3.053 -24.989 1.00 48.25 312 LEU A C 1
ATOM 2249 O O . LEU A 1 312 ? -14.048 -2.796 -26.189 1.00 48.25 312 LEU A O 1
ATOM 2253 N N . THR A 1 313 ? -14.803 -4.045 -24.485 1.00 47.53 313 THR A N 1
ATOM 2254 C CA . THR A 1 313 ? -15.823 -4.763 -25.271 1.00 47.53 313 THR A CA 1
ATOM 2255 C C . THR A 1 313 ? -17.165 -4.017 -25.295 1.00 47.53 313 THR A C 1
ATOM 2257 O O . THR A 1 313 ? -17.921 -4.200 -26.242 1.00 47.53 313 THR A O 1
ATOM 2260 N N . VAL A 1 314 ? -17.438 -3.125 -24.329 1.00 44.09 314 VAL A N 1
ATOM 2261 C CA . VAL A 1 314 ? -18.493 -2.089 -24.360 1.00 44.09 314 VAL A CA 1
ATOM 2262 C C . VAL A 1 314 ? -18.082 -0.971 -23.382 1.00 44.09 314 VAL A C 1
ATOM 2264 O O . VAL A 1 314 ? -17.966 -1.262 -22.195 1.00 44.09 314 VAL A O 1
ATOM 2267 N N . PRO A 1 315 ? -17.858 0.284 -23.813 1.00 45.53 315 PRO A N 1
ATOM 2268 C CA . PRO A 1 315 ? -17.494 1.365 -22.897 1.00 45.53 315 PRO A CA 1
ATOM 2269 C C . PRO A 1 315 ? -18.632 1.734 -21.941 1.00 45.53 315 PRO A C 1
ATOM 2271 O O . PRO A 1 315 ? -19.733 2.066 -22.387 1.00 45.53 315 PRO A O 1
ATOM 2274 N N . THR A 1 316 ? -18.364 1.751 -20.638 1.00 46.53 316 THR A N 1
ATOM 2275 C CA . THR A 1 316 ? -19.194 2.449 -19.645 1.00 46.53 316 THR A CA 1
ATOM 2276 C C . THR A 1 316 ? -18.681 3.878 -19.432 1.00 46.53 316 THR A C 1
ATOM 2278 O O . THR A 1 316 ? -17.553 4.221 -19.782 1.00 46.53 316 THR A O 1
ATOM 2281 N N . TYR A 1 317 ? -19.512 4.761 -18.874 1.00 41.09 317 TYR A N 1
ATOM 2282 C CA . TYR A 1 317 ? -19.166 6.178 -18.684 1.00 41.09 317 TYR A CA 1
ATOM 2283 C C . TYR A 1 317 ? -17.929 6.394 -17.783 1.00 41.09 317 TYR A C 1
ATOM 2285 O O . TYR A 1 317 ? -17.191 7.355 -17.985 1.00 41.09 317 TYR A O 1
ATOM 2293 N N . SER A 1 318 ? -17.651 5.486 -16.839 1.00 44.06 318 SER A N 1
ATOM 2294 C CA . SER A 1 318 ? -16.429 5.502 -16.018 1.00 44.06 318 SER A CA 1
ATOM 2295 C C . SER A 1 318 ? -15.157 5.199 -16.814 1.00 44.06 318 SER A C 1
ATOM 2297 O O . SER A 1 318 ? -14.097 5.727 -16.480 1.00 44.06 318 SER A O 1
ATOM 2299 N N . ASP A 1 319 ? -15.259 4.432 -17.902 1.00 43.88 319 ASP A N 1
ATOM 2300 C CA . ASP A 1 319 ? -14.111 4.062 -18.739 1.00 43.88 319 ASP A CA 1
ATOM 2301 C C . ASP A 1 319 ? -13.617 5.249 -19.582 1.00 43.88 319 ASP A C 1
ATOM 2303 O O . ASP A 1 319 ? -12.423 5.380 -19.850 1.00 43.88 319 ASP A O 1
ATOM 2307 N N . PHE A 1 320 ? -14.514 6.181 -19.931 1.00 40.22 320 PHE A N 1
ATOM 2308 C CA . PHE A 1 320 ? -14.157 7.418 -20.635 1.00 40.22 320 PHE A CA 1
ATOM 2309 C C . PHE A 1 320 ? -13.318 8.385 -19.783 1.00 40.22 320 PHE A C 1
ATOM 2311 O O . PHE A 1 320 ? -12.551 9.173 -20.333 1.00 40.22 320 PHE A O 1
ATOM 2318 N N . VAL A 1 321 ? -13.421 8.326 -18.450 1.00 40.81 321 VAL A N 1
ATOM 2319 C CA . VAL A 1 321 ? -12.702 9.236 -17.534 1.00 40.81 321 VAL A CA 1
ATOM 2320 C C . VAL A 1 321 ? -11.239 8.803 -17.319 1.00 40.81 321 VAL A C 1
ATOM 2322 O O . VAL A 1 321 ? -10.413 9.610 -16.892 1.00 40.81 321 VAL A O 1
ATOM 2325 N N . MET A 1 322 ? -10.887 7.563 -17.682 1.00 45.88 322 MET A N 1
ATOM 2326 C CA . MET A 1 322 ? -9.538 6.989 -17.543 1.00 45.88 322 MET A CA 1
ATOM 2327 C C . MET A 1 322 ? -8.761 6.890 -18.872 1.00 45.88 322 MET A C 1
ATOM 2329 O O . MET A 1 322 ? -7.675 6.308 -18.905 1.00 45.88 322 MET A O 1
ATOM 2333 N N . MET A 1 323 ? -9.285 7.456 -19.966 1.00 51.16 323 MET A N 1
ATOM 2334 C CA . MET A 1 323 ? -8.642 7.420 -21.285 1.00 51.16 323 MET A CA 1
ATOM 2335 C C . MET A 1 323 ? -7.374 8.283 -21.317 1.00 51.16 323 MET A C 1
ATOM 2337 O O . MET A 1 323 ? -7.433 9.506 -21.436 1.00 51.16 323 MET A O 1
ATOM 2341 N N . ASP A 1 324 ? -6.212 7.639 -21.239 1.00 57.00 324 ASP A N 1
ATOM 2342 C CA . ASP A 1 324 ? -4.915 8.292 -21.380 1.00 57.00 324 ASP A CA 1
ATOM 2343 C C . ASP A 1 324 ? -4.377 8.078 -22.804 1.00 57.00 324 ASP A C 1
ATOM 2345 O O . ASP A 1 324 ? -3.830 7.028 -23.109 1.00 57.00 324 ASP A O 1
ATOM 2349 N N . THR A 1 325 ? -4.534 9.059 -23.701 1.00 59.97 325 THR A N 1
ATOM 2350 C CA . THR A 1 325 ? -3.917 9.036 -25.048 1.00 59.97 325 THR A CA 1
ATOM 2351 C C . THR A 1 325 ? -2.483 9.583 -25.051 1.00 59.97 325 THR A C 1
ATOM 2353 O O . THR A 1 325 ? -1.998 10.053 -26.088 1.00 59.97 325 THR A O 1
ATOM 2356 N N . SER A 1 326 ? -1.818 9.639 -23.893 1.00 74.88 326 SER A N 1
ATOM 2357 C CA . SER A 1 326 ? -0.475 10.206 -23.784 1.00 74.88 326 SER A CA 1
ATOM 2358 C C . SER A 1 326 ? 0.604 9.306 -24.388 1.00 74.88 326 SER A C 1
ATOM 2360 O O . SER A 1 326 ? 0.398 8.138 -24.741 1.00 74.88 326 SER A O 1
ATOM 2362 N N . ALA A 1 327 ? 1.787 9.901 -24.541 1.00 85.12 327 ALA A N 1
ATOM 2363 C CA . ALA A 1 327 ? 3.000 9.162 -24.826 1.00 85.12 327 ALA A CA 1
ATOM 2364 C C . ALA A 1 327 ? 3.220 8.088 -23.751 1.00 85.12 327 ALA A C 1
ATOM 2366 O O . ALA A 1 327 ? 3.105 8.352 -22.553 1.00 85.12 327 ALA A O 1
ATOM 2367 N N . ARG A 1 328 ? 3.550 6.870 -24.186 1.00 90.81 328 ARG A N 1
ATOM 2368 C CA . ARG A 1 328 ? 3.775 5.749 -23.274 1.00 90.81 328 ARG A CA 1
ATOM 2369 C C . ARG A 1 328 ? 4.968 6.032 -22.363 1.00 90.81 328 ARG A C 1
ATOM 2371 O O . ARG A 1 328 ? 6.064 6.322 -22.843 1.00 90.81 328 ARG A O 1
ATOM 2378 N N . THR A 1 329 ? 4.758 5.890 -21.059 1.00 93.25 329 THR A N 1
ATOM 2379 C CA . THR A 1 329 ? 5.820 5.976 -20.050 1.00 93.25 329 THR A CA 1
ATOM 2380 C C . THR A 1 329 ? 6.358 4.586 -19.745 1.00 93.25 329 THR A C 1
ATOM 2382 O O . THR A 1 329 ? 5.593 3.660 -19.492 1.00 93.25 329 THR A O 1
ATOM 2385 N N . TYR A 1 330 ? 7.674 4.463 -19.717 1.00 96.00 330 TYR A N 1
ATOM 2386 C CA . TYR A 1 330 ? 8.428 3.281 -19.336 1.00 96.00 330 TYR A CA 1
ATOM 2387 C C . TYR A 1 330 ? 9.095 3.532 -17.985 1.00 96.00 330 TYR A C 1
ATOM 2389 O O . TYR A 1 330 ? 9.633 4.613 -17.728 1.00 96.00 330 TYR A O 1
ATOM 2397 N N . PHE A 1 331 ? 9.046 2.539 -17.112 1.00 96.31 331 PHE A N 1
ATOM 2398 C CA . PHE A 1 331 ? 9.634 2.573 -15.785 1.00 96.31 331 PHE A CA 1
ATOM 2399 C C . PHE A 1 331 ? 10.789 1.589 -15.723 1.00 96.31 331 PHE A C 1
ATOM 2401 O O . PHE A 1 331 ? 10.644 0.439 -16.126 1.00 96.31 331 PHE A O 1
ATOM 2408 N N . LEU A 1 332 ? 11.912 2.057 -15.195 1.00 96.81 332 LEU A N 1
ATOM 2409 C CA . LEU A 1 332 ? 13.098 1.259 -14.927 1.00 96.81 332 LEU A CA 1
ATOM 2410 C C . LEU A 1 332 ? 13.302 1.216 -13.419 1.00 96.81 332 LEU A C 1
ATOM 2412 O O . LEU A 1 332 ? 13.350 2.266 -12.777 1.00 96.81 332 LEU A O 1
ATOM 2416 N N . PHE A 1 333 ? 13.432 0.028 -12.853 1.00 95.31 333 PHE A N 1
ATOM 2417 C CA . PHE A 1 333 ? 13.623 -0.189 -11.428 1.00 95.31 333 PHE A CA 1
ATOM 2418 C C . PHE A 1 333 ? 14.969 -0.845 -11.185 1.00 95.31 333 PHE A C 1
ATOM 2420 O O . PHE A 1 333 ? 15.367 -1.744 -11.924 1.00 95.31 333 PHE A O 1
ATOM 2427 N N . LYS A 1 334 ? 15.652 -0.412 -10.124 1.00 91.94 334 LYS A N 1
ATOM 2428 C CA . LYS A 1 334 ? 16.820 -1.137 -9.628 1.00 91.94 334 LYS A CA 1
ATOM 2429 C C . LYS A 1 334 ? 16.327 -2.425 -8.973 1.00 91.94 334 LYS A C 1
ATOM 2431 O O . LYS A 1 334 ? 15.602 -2.346 -7.981 1.00 91.94 334 LYS A O 1
ATOM 2436 N N . ASP A 1 335 ? 16.699 -3.567 -9.539 1.00 90.56 335 ASP A N 1
ATOM 2437 C CA . ASP A 1 335 ? 16.291 -4.873 -9.031 1.00 90.56 335 ASP A CA 1
ATOM 2438 C C . ASP A 1 335 ? 17.324 -5.427 -8.044 1.00 90.56 335 ASP A C 1
ATOM 2440 O O . ASP A 1 335 ? 17.013 -5.646 -6.870 1.00 90.56 335 ASP A O 1
ATOM 2444 N N . ASP A 1 336 ? 18.564 -5.584 -8.496 1.00 87.69 336 ASP A N 1
ATOM 2445 C CA . ASP A 1 336 ? 19.680 -6.013 -7.660 1.00 87.69 336 ASP A CA 1
ATOM 2446 C C . ASP A 1 336 ? 21.009 -5.466 -8.193 1.00 87.69 336 ASP A C 1
ATOM 2448 O O . ASP A 1 336 ? 21.153 -5.155 -9.380 1.00 87.69 336 ASP A O 1
ATOM 2452 N N . ILE A 1 337 ? 21.984 -5.320 -7.299 1.00 84.38 337 ILE A N 1
ATOM 2453 C CA . ILE A 1 337 ? 23.375 -5.088 -7.676 1.00 84.38 337 ILE A CA 1
ATOM 2454 C C . ILE A 1 337 ? 24.252 -5.984 -6.815 1.00 84.38 337 ILE A C 1
ATOM 2456 O O . ILE A 1 337 ? 24.356 -5.787 -5.604 1.00 84.38 337 ILE A O 1
ATOM 2460 N N . ALA A 1 338 ? 24.923 -6.926 -7.467 1.00 80.62 338 ALA A N 1
ATOM 2461 C CA . ALA A 1 338 ? 25.763 -7.915 -6.813 1.00 80.62 338 ALA A CA 1
ATOM 2462 C C . ALA A 1 338 ? 27.220 -7.794 -7.269 1.00 80.62 338 ALA A C 1
ATOM 2464 O O . ALA A 1 338 ? 27.512 -7.339 -8.377 1.00 80.62 338 ALA A O 1
ATOM 2465 N N . ALA A 1 339 ? 28.147 -8.271 -6.435 1.00 70.00 339 ALA A N 1
ATOM 2466 C CA . ALA A 1 339 ? 29.507 -8.532 -6.887 1.00 70.00 339 ALA A CA 1
ATOM 2467 C C . ALA A 1 339 ? 29.462 -9.606 -7.989 1.00 70.00 339 ALA A C 1
ATOM 2469 O O . ALA A 1 339 ? 28.900 -10.686 -7.804 1.00 70.00 339 ALA A O 1
ATOM 2470 N N . GLY A 1 340 ? 30.028 -9.299 -9.151 1.00 60.78 340 GLY A N 1
ATOM 2471 C CA . GLY A 1 340 ? 30.131 -10.228 -10.269 1.00 60.78 340 GLY A CA 1
ATOM 2472 C C . GLY A 1 340 ? 31.166 -11.325 -10.008 1.00 60.78 340 GLY A C 1
ATOM 2473 O O . GLY A 1 340 ? 32.010 -11.229 -9.117 1.00 60.78 340 GLY A O 1
ATOM 2474 N N . SER A 1 341 ? 31.148 -12.371 -10.837 1.00 57.53 341 SER A N 1
ATOM 2475 C CA . SER A 1 341 ? 32.034 -13.542 -10.712 1.00 57.53 341 SER A CA 1
ATOM 2476 C C . SER A 1 341 ? 33.531 -13.236 -10.880 1.00 57.53 341 SER A C 1
ATOM 2478 O O . SER A 1 341 ? 34.373 -14.063 -10.534 1.00 57.53 341 SER A O 1
ATOM 2480 N N . THR A 1 342 ? 33.873 -12.068 -11.429 1.00 57.50 342 THR A N 1
ATOM 2481 C CA . THR A 1 342 ? 35.232 -11.699 -11.855 1.00 57.50 342 THR A CA 1
ATOM 2482 C C . THR A 1 342 ? 35.492 -10.206 -11.637 1.00 57.50 342 THR A C 1
ATOM 2484 O O . THR A 1 342 ? 35.482 -9.425 -12.579 1.00 57.50 342 THR A O 1
ATOM 2487 N N . SER A 1 343 ? 35.734 -9.779 -10.391 1.00 65.94 343 SER A N 1
ATOM 2488 C CA . SER A 1 343 ? 36.165 -8.417 -9.970 1.00 65.94 343 SER A CA 1
ATOM 2489 C C . SER A 1 343 ? 35.314 -7.200 -10.391 1.00 65.94 343 SER A C 1
ATOM 2491 O O . SER A 1 343 ? 35.584 -6.096 -9.928 1.00 65.94 343 SER A O 1
ATOM 2493 N N . GLY A 1 344 ? 34.307 -7.378 -11.245 1.00 78.31 344 GLY A N 1
ATOM 2494 C CA . GLY A 1 344 ? 33.311 -6.375 -11.610 1.00 78.31 344 GLY A CA 1
ATOM 2495 C C . GLY A 1 344 ? 31.992 -6.610 -10.887 1.00 78.31 344 GLY A C 1
ATOM 2496 O O . GLY A 1 344 ? 31.879 -7.509 -10.059 1.00 78.31 344 GLY A O 1
ATOM 2497 N N . HIS A 1 345 ? 30.985 -5.818 -11.233 1.00 87.50 345 HIS A N 1
ATOM 2498 C CA . HIS A 1 345 ? 29.638 -5.904 -10.663 1.00 87.50 345 HIS A CA 1
ATOM 2499 C C . HIS A 1 345 ? 28.643 -6.474 -11.669 1.00 87.50 345 HIS A C 1
ATOM 2501 O O . HIS A 1 345 ? 28.838 -6.344 -12.880 1.00 87.50 345 HIS A O 1
ATOM 2507 N N . LYS A 1 346 ? 27.579 -7.093 -11.162 1.00 90.94 346 LYS A N 1
ATOM 2508 C CA . LYS A 1 346 ? 26.388 -7.455 -11.928 1.00 90.94 346 LYS A CA 1
ATOM 2509 C C . LYS A 1 346 ? 25.285 -6.458 -11.599 1.00 90.94 346 LYS A C 1
ATOM 2511 O O . LYS A 1 346 ? 24.961 -6.268 -10.428 1.00 90.94 346 LYS A O 1
ATOM 2516 N N . ILE A 1 347 ? 24.720 -5.827 -12.624 1.00 92.06 347 ILE A N 1
ATOM 2517 C CA . ILE A 1 347 ? 23.588 -4.905 -12.487 1.00 92.06 347 ILE A CA 1
ATOM 2518 C C . ILE A 1 347 ? 22.342 -5.597 -13.015 1.00 92.06 347 ILE A C 1
ATOM 2520 O O . ILE A 1 347 ? 22.341 -6.051 -14.159 1.00 92.06 347 ILE A O 1
ATOM 2524 N N . HIS A 1 348 ? 21.300 -5.653 -12.191 1.00 94.06 348 HIS A N 1
ATOM 2525 C CA . HIS A 1 348 ? 19.978 -6.163 -12.536 1.00 94.06 348 HIS A CA 1
ATOM 2526 C C . HIS A 1 348 ? 18.945 -5.042 -12.471 1.00 94.06 348 HIS A C 1
ATOM 2528 O O . HIS A 1 348 ? 18.840 -4.320 -11.471 1.00 94.06 348 HIS A O 1
ATOM 2534 N N . LEU A 1 349 ? 18.161 -4.913 -13.538 1.00 96.12 349 LEU A N 1
ATOM 2535 C CA . LEU A 1 349 ? 17.059 -3.966 -13.641 1.00 96.12 349 LEU A CA 1
ATOM 2536 C C . LEU A 1 349 ? 15.766 -4.691 -14.002 1.00 96.12 349 LEU A C 1
ATOM 2538 O O . LEU A 1 349 ? 15.780 -5.682 -14.728 1.00 96.12 349 LEU A O 1
ATOM 2542 N N . PHE A 1 350 ? 14.651 -4.124 -13.553 1.00 97.25 350 PHE A N 1
ATOM 2543 C CA . PHE A 1 350 ? 13.321 -4.499 -14.015 1.00 97.25 350 PHE A CA 1
ATOM 2544 C C . PHE A 1 350 ? 12.706 -3.348 -14.818 1.00 97.25 350 PHE A C 1
ATOM 2546 O O . PHE A 1 350 ? 12.740 -2.192 -14.387 1.00 97.25 350 PHE A O 1
ATOM 2553 N N . ALA A 1 351 ? 12.143 -3.649 -15.983 1.00 97.81 351 ALA A N 1
ATOM 2554 C CA . ALA A 1 351 ? 11.505 -2.692 -16.872 1.00 97.81 351 ALA A CA 1
ATOM 2555 C C . ALA A 1 351 ? 10.015 -3.010 -17.034 1.00 97.81 351 ALA A C 1
ATOM 2557 O O . ALA A 1 351 ? 9.628 -4.149 -17.287 1.00 97.81 351 ALA A O 1
ATOM 2558 N N . ALA A 1 352 ? 9.174 -1.982 -16.956 1.00 97.06 352 ALA A N 1
ATOM 2559 C CA . ALA A 1 352 ? 7.736 -2.077 -17.200 1.00 97.06 352 ALA A CA 1
ATOM 2560 C C . ALA A 1 352 ? 7.243 -0.877 -18.008 1.00 97.06 352 ALA A C 1
ATOM 2562 O O . ALA A 1 352 ? 7.854 0.193 -17.975 1.00 97.06 352 ALA A O 1
ATOM 2563 N N . ALA A 1 353 ? 6.120 -1.014 -18.707 1.00 94.69 353 ALA A N 1
ATOM 2564 C CA . ALA A 1 353 ? 5.492 0.109 -19.399 1.00 94.69 353 ALA A CA 1
ATOM 2565 C C . ALA A 1 353 ? 4.113 0.407 -18.818 1.00 94.69 353 ALA A C 1
ATOM 2567 O O . ALA A 1 353 ? 3.361 -0.504 -18.490 1.00 94.69 353 ALA A O 1
ATOM 2568 N N . LYS A 1 354 ? 3.758 1.691 -18.729 1.00 90.94 354 LYS A N 1
ATOM 2569 C CA . LYS A 1 354 ? 2.383 2.109 -18.464 1.00 90.94 354 LYS A CA 1
ATOM 2570 C C . LYS A 1 354 ? 1.518 1.705 -19.649 1.00 90.94 354 LYS A C 1
ATOM 2572 O O . LYS A 1 354 ? 1.727 2.196 -20.759 1.00 90.94 354 LYS A O 1
ATOM 2577 N N . GLU A 1 355 ? 0.552 0.842 -19.396 1.00 86.00 355 GLU A N 1
ATOM 2578 C CA . GLU A 1 355 ? -0.496 0.470 -20.342 1.00 86.00 355 GLU A CA 1
ATOM 2579 C C . GLU A 1 355 ? -1.786 1.222 -20.021 1.00 86.00 355 GLU A C 1
ATOM 2581 O O . GLU A 1 355 ? -2.427 1.791 -20.894 1.00 86.00 355 GLU A O 1
ATOM 2586 N N . SER A 1 356 ? -2.120 1.303 -18.740 1.00 84.81 356 SER A N 1
ATOM 2587 C CA . SER A 1 356 ? -3.196 2.138 -18.220 1.00 84.81 356 SER A CA 1
ATOM 2588 C C . SER A 1 356 ? -2.839 2.572 -16.799 1.00 84.81 356 SER A C 1
ATOM 2590 O O . SER A 1 356 ? -1.726 2.344 -16.327 1.00 84.81 356 SER A O 1
ATOM 2592 N N . MET A 1 357 ? -3.764 3.216 -16.092 1.00 84.81 357 MET A N 1
ATOM 2593 C CA . MET A 1 357 ? -3.602 3.462 -14.655 1.00 84.81 357 MET A CA 1
ATOM 2594 C C . MET A 1 357 ? -3.698 2.175 -13.818 1.00 84.81 357 MET A C 1
ATOM 2596 O O . MET A 1 357 ? -3.269 2.182 -12.668 1.00 84.81 357 MET A O 1
ATOM 2600 N N . ASP A 1 358 ? -4.184 1.079 -14.406 1.00 85.25 358 ASP A N 1
ATOM 2601 C CA . ASP A 1 358 ? -4.396 -0.219 -13.754 1.00 85.25 358 ASP A CA 1
ATOM 2602 C C . ASP A 1 358 ? -3.475 -1.323 -14.303 1.00 85.25 358 ASP A C 1
ATOM 2604 O O . ASP A 1 358 ? -3.511 -2.462 -13.849 1.00 85.25 358 ASP A O 1
ATOM 2608 N N . SER A 1 359 ? -2.632 -1.017 -15.292 1.00 88.62 359 SER A N 1
ATOM 2609 C CA . SER A 1 359 ? -1.821 -2.025 -15.971 1.00 88.62 359 SER A CA 1
ATOM 2610 C C . SER A 1 359 ? -0.416 -1.508 -16.256 1.00 88.62 359 SER A C 1
ATOM 2612 O O . SER A 1 359 ? -0.226 -0.495 -16.938 1.00 88.62 359 SER A O 1
ATOM 2614 N N . PHE A 1 360 ? 0.568 -2.223 -15.705 1.00 93.12 360 PHE A N 1
ATOM 2615 C CA . PHE A 1 360 ? 1.998 -1.943 -15.839 1.00 93.12 360 PHE A CA 1
ATOM 2616 C C . PHE A 1 360 ? 2.772 -3.215 -16.210 1.00 93.12 360 PHE A C 1
ATOM 2618 O O . PHE A 1 360 ? 3.580 -3.689 -15.407 1.00 93.12 360 PHE A O 1
ATOM 2625 N N . PRO A 1 361 ? 2.492 -3.821 -17.377 1.00 93.81 361 PRO A N 1
ATOM 2626 C CA . PRO A 1 361 ? 3.127 -5.068 -17.770 1.00 93.81 361 PRO A CA 1
ATOM 2627 C C . PRO A 1 361 ? 4.635 -4.893 -17.965 1.00 93.81 361 PRO A C 1
ATOM 2629 O O . PRO A 1 361 ? 5.130 -3.816 -18.322 1.00 93.81 361 PRO A O 1
ATOM 2632 N N . ALA A 1 362 ? 5.354 -5.989 -17.734 1.00 96.31 362 ALA A N 1
ATOM 2633 C CA . ALA A 1 362 ? 6.785 -6.087 -17.956 1.00 96.31 362 ALA A CA 1
ATOM 2634 C C . ALA A 1 362 ? 7.167 -5.756 -19.411 1.00 96.31 362 ALA A C 1
ATOM 2636 O O . ALA A 1 362 ? 6.454 -6.101 -20.355 1.00 96.31 362 ALA A O 1
ATOM 2637 N N . LEU A 1 363 ? 8.312 -5.097 -19.590 1.00 96.94 363 LEU A N 1
ATOM 2638 C CA . LEU A 1 363 ? 8.850 -4.690 -20.885 1.00 96.94 363 LEU A CA 1
ATOM 2639 C C . LEU A 1 363 ? 10.055 -5.555 -21.265 1.00 96.94 363 LEU A C 1
ATOM 2641 O O . LEU A 1 363 ? 11.125 -5.433 -20.675 1.00 96.94 363 LEU A O 1
ATOM 2645 N N . TYR A 1 364 ? 9.888 -6.361 -22.306 1.00 96.56 364 TYR A N 1
ATOM 2646 C CA . TYR A 1 364 ? 10.918 -7.208 -22.909 1.00 96.56 364 TYR A CA 1
ATOM 2647 C C . TYR A 1 364 ? 10.687 -7.305 -24.422 1.00 96.56 364 TYR A C 1
ATOM 2649 O O . TYR A 1 364 ? 9.622 -6.913 -24.918 1.00 96.56 364 TYR A O 1
ATOM 2657 N N . SER A 1 365 ? 11.666 -7.800 -25.177 1.00 95.94 365 SER A N 1
ATOM 2658 C CA . SER A 1 365 ? 11.506 -7.965 -26.626 1.00 95.94 365 SER A CA 1
ATOM 2659 C C . SER A 1 365 ? 10.420 -8.994 -26.952 1.00 95.94 365 SER A C 1
ATOM 2661 O O . SER A 1 365 ? 10.460 -10.136 -26.502 1.00 95.94 365 SER A O 1
ATOM 2663 N N . GLY A 1 366 ? 9.442 -8.595 -27.764 1.00 94.00 366 GLY A N 1
ATOM 2664 C CA . GLY A 1 366 ? 8.261 -9.395 -28.092 1.00 94.00 366 GLY A CA 1
ATOM 2665 C C . GLY A 1 366 ? 7.071 -9.176 -27.154 1.00 94.00 366 GLY A C 1
ATOM 2666 O O . GLY A 1 366 ? 6.008 -9.747 -27.407 1.00 94.00 366 GLY A O 1
ATOM 2667 N N . ALA A 1 367 ? 7.207 -8.341 -26.115 1.00 94.31 367 ALA A N 1
ATOM 2668 C CA . ALA A 1 367 ? 6.094 -7.976 -25.248 1.00 94.31 367 ALA A CA 1
ATOM 2669 C C . ALA A 1 367 ? 4.979 -7.286 -26.049 1.00 94.31 367 ALA A C 1
ATOM 2671 O O . ALA A 1 367 ? 5.222 -6.464 -26.940 1.00 94.31 367 ALA A O 1
ATOM 2672 N N . SER A 1 368 ? 3.736 -7.633 -25.722 1.00 92.25 368 SER A N 1
ATOM 2673 C CA . SER A 1 368 ? 2.555 -7.140 -26.415 1.00 92.25 368 SER A CA 1
ATOM 2674 C C . SER A 1 368 ? 1.747 -6.199 -25.530 1.00 92.25 368 SER A C 1
ATOM 2676 O O . SER A 1 368 ? 1.473 -6.492 -24.370 1.00 92.25 368 SER A O 1
ATOM 2678 N N . PHE A 1 369 ? 1.361 -5.073 -26.115 1.00 89.06 369 PHE A N 1
ATOM 2679 C CA . PHE A 1 369 ? 0.624 -3.980 -25.502 1.00 89.06 369 PHE A CA 1
ATOM 2680 C C . PHE A 1 369 ? -0.562 -3.613 -26.405 1.00 89.06 369 PHE A C 1
ATOM 2682 O O . PHE A 1 369 ? -0.685 -4.081 -27.542 1.00 89.06 369 PHE A O 1
ATOM 2689 N N . ASN A 1 370 ? -1.443 -2.763 -25.902 1.00 85.12 370 ASN A N 1
ATOM 2690 C CA . ASN A 1 370 ? -2.721 -2.358 -26.476 1.00 85.12 370 ASN A CA 1
ATOM 2691 C C . ASN A 1 370 ? -3.539 -3.571 -26.962 1.00 85.12 370 ASN A C 1
ATOM 2693 O O . ASN A 1 370 ? -4.006 -3.601 -28.101 1.00 85.12 370 ASN A O 1
ATOM 2697 N N . MET A 1 371 ? -3.644 -4.609 -26.123 1.00 81.25 371 MET A N 1
ATOM 2698 C CA . MET A 1 371 ? -4.292 -5.890 -26.454 1.00 81.25 371 MET A CA 1
ATOM 2699 C C . MET A 1 371 ? -3.808 -6.533 -27.769 1.00 81.25 371 MET A C 1
ATOM 2701 O O . MET A 1 371 ? -4.593 -7.127 -28.507 1.00 81.25 371 MET A O 1
ATOM 2705 N N . GLY A 1 372 ? -2.518 -6.420 -28.091 1.00 83.38 372 GLY A N 1
ATOM 2706 C CA . GLY A 1 372 ? -1.961 -7.016 -29.309 1.00 83.38 372 GLY A CA 1
ATOM 2707 C C . GLY A 1 372 ? -1.582 -6.019 -30.391 1.00 83.38 372 GLY A C 1
ATOM 2708 O O . GLY A 1 372 ? -0.777 -6.358 -31.258 1.00 83.38 372 GLY A O 1
ATOM 2709 N N . SER A 1 373 ? -2.138 -4.804 -30.372 1.00 85.50 373 SER A N 1
ATOM 2710 C CA . SER A 1 373 ? -1.952 -3.855 -31.478 1.00 85.50 373 SER A CA 1
ATOM 2711 C C . SER A 1 373 ? -0.583 -3.171 -31.476 1.00 85.50 373 SER A C 1
ATOM 2713 O O . SER A 1 373 ? -0.142 -2.679 -32.516 1.00 85.50 373 SER A O 1
ATOM 2715 N N . PHE A 1 374 ? 0.123 -3.183 -30.343 1.00 88.69 374 PHE A N 1
ATOM 2716 C CA . PHE A 1 374 ? 1.510 -2.743 -30.244 1.00 88.69 374 PHE A CA 1
ATOM 2717 C C . PHE A 1 374 ? 2.396 -3.900 -29.780 1.00 88.69 374 PHE A C 1
ATOM 2719 O O . PHE A 1 374 ? 2.161 -4.502 -28.736 1.00 88.69 374 PHE A O 1
ATOM 2726 N N . ASN A 1 375 ? 3.443 -4.198 -30.543 1.00 93.00 375 ASN A N 1
ATOM 2727 C CA . ASN A 1 375 ? 4.479 -5.150 -30.157 1.00 93.00 375 ASN A CA 1
ATOM 2728 C C . ASN A 1 375 ? 5.782 -4.379 -29.926 1.00 93.00 375 ASN A C 1
ATOM 2730 O O . ASN A 1 375 ? 6.200 -3.607 -30.794 1.00 93.00 375 ASN A O 1
ATOM 2734 N N . ALA A 1 376 ? 6.387 -4.554 -28.754 1.00 94.19 376 ALA A N 1
ATOM 2735 C CA . ALA A 1 376 ? 7.683 -3.982 -28.426 1.00 94.19 376 ALA A CA 1
ATOM 2736 C C . ALA A 1 376 ? 8.788 -4.912 -28.940 1.00 94.19 376 ALA A C 1
ATOM 2738 O O . ALA A 1 376 ? 9.185 -5.858 -28.264 1.00 94.19 376 ALA A O 1
ATOM 2739 N N . ASN A 1 377 ? 9.272 -4.667 -30.155 1.00 95.25 377 ASN A N 1
ATOM 2740 C CA . ASN A 1 377 ? 10.343 -5.431 -30.773 1.00 95.25 377 ASN A CA 1
ATOM 2741 C C . ASN A 1 377 ? 11.094 -4.612 -31.855 1.00 95.25 377 ASN A C 1
ATOM 2743 O O . ASN A 1 377 ? 10.478 -4.206 -32.845 1.00 95.25 377 ASN A O 1
ATOM 2747 N N . PRO A 1 378 ? 12.421 -4.410 -31.734 1.00 95.38 378 PRO A N 1
ATOM 2748 C CA . PRO A 1 378 ? 13.258 -4.806 -30.601 1.00 95.38 378 PRO A CA 1
ATOM 2749 C C . PRO A 1 378 ? 13.065 -3.878 -29.394 1.00 95.38 378 PRO A C 1
ATOM 2751 O O . PRO A 1 378 ? 12.745 -2.694 -29.552 1.00 95.38 378 PRO A O 1
ATOM 2754 N N . VAL A 1 379 ? 13.312 -4.414 -28.198 1.00 97.81 379 VAL A N 1
ATOM 2755 C CA . VAL A 1 379 ? 13.603 -3.627 -26.994 1.00 97.81 379 VAL A CA 1
ATOM 2756 C C . VAL A 1 379 ? 15.098 -3.740 -26.719 1.00 97.81 379 VAL A C 1
ATOM 2758 O O . VAL A 1 379 ? 15.642 -4.840 -26.691 1.00 97.81 379 VAL A O 1
ATOM 2761 N N . VAL A 1 380 ? 15.767 -2.605 -26.536 1.00 97.88 380 VAL A N 1
ATOM 2762 C CA . VAL A 1 380 ? 17.198 -2.548 -26.221 1.00 97.88 380 VAL A CA 1
ATOM 2763 C C . VAL A 1 380 ? 17.387 -1.658 -25.002 1.00 97.88 380 VAL A C 1
ATOM 2765 O O . VAL A 1 380 ? 17.019 -0.481 -25.040 1.00 97.88 380 VAL A O 1
ATOM 2768 N N . LEU A 1 381 ? 17.963 -2.219 -23.937 1.00 97.88 381 LEU A N 1
ATOM 2769 C CA . LEU A 1 381 ? 18.503 -1.447 -22.822 1.00 97.88 381 LEU A CA 1
ATOM 2770 C C . LEU A 1 381 ? 20.018 -1.379 -22.947 1.00 97.88 381 LEU A C 1
ATOM 2772 O O . LEU A 1 381 ? 20.679 -2.391 -23.178 1.00 97.88 381 LEU A O 1
ATOM 2776 N N . GLU A 1 382 ? 20.566 -0.185 -22.764 1.00 97.62 382 GLU A N 1
ATOM 2777 C CA . GLU A 1 382 ? 22.007 0.040 -22.746 1.00 97.62 382 GLU A CA 1
ATOM 2778 C C . GLU A 1 382 ? 22.412 0.668 -21.419 1.00 97.62 382 GLU A C 1
ATOM 2780 O O . GLU A 1 382 ? 21.723 1.541 -20.893 1.00 97.62 382 GLU A O 1
ATOM 2785 N N . PHE A 1 383 ? 23.553 0.239 -20.898 1.00 96.44 383 PHE A N 1
ATOM 2786 C CA . PHE A 1 383 ? 24.108 0.650 -19.620 1.00 96.44 383 PHE A CA 1
ATOM 2787 C C . PHE A 1 383 ? 25.415 1.421 -19.821 1.00 96.44 383 PHE A C 1
ATOM 2789 O O . PHE A 1 383 ? 26.221 1.080 -20.691 1.00 96.44 383 PHE A O 1
ATOM 2796 N N . SER A 1 384 ? 25.647 2.428 -18.981 1.00 95.81 384 SER A N 1
ATOM 2797 C CA . SER A 1 384 ? 26.887 3.201 -18.959 1.00 95.81 384 SER A CA 1
ATOM 2798 C C . SER A 1 384 ? 27.252 3.648 -17.541 1.00 95.81 384 SER A C 1
ATOM 2800 O O . SER A 1 384 ? 26.377 3.976 -16.743 1.00 95.81 384 SER A O 1
ATOM 2802 N N . VAL A 1 385 ? 28.550 3.713 -17.231 1.00 94.62 385 VAL A N 1
ATOM 2803 C CA . VAL A 1 385 ? 29.073 4.310 -15.982 1.00 94.62 385 VAL A CA 1
ATOM 2804 C C . VAL A 1 385 ? 29.564 5.751 -16.165 1.00 94.62 385 VAL A C 1
ATOM 2806 O O . VAL A 1 385 ? 29.827 6.437 -15.184 1.00 94.62 385 VAL A O 1
ATOM 2809 N N . ASP A 1 386 ? 29.702 6.217 -17.410 1.00 92.62 386 ASP A N 1
ATOM 2810 C CA . ASP A 1 386 ? 30.302 7.513 -17.760 1.00 92.62 386 ASP A CA 1
ATOM 2811 C C . ASP A 1 386 ? 29.388 8.407 -18.623 1.00 92.62 386 ASP A C 1
ATOM 2813 O O . ASP A 1 386 ? 29.736 9.555 -18.894 1.00 92.62 386 ASP A O 1
ATOM 2817 N N . GLY A 1 387 ? 28.241 7.886 -19.073 1.00 91.06 387 GLY A N 1
ATOM 2818 C CA . GLY A 1 387 ? 27.287 8.557 -19.962 1.00 91.06 387 GLY A CA 1
ATOM 2819 C C . GLY A 1 387 ? 27.715 8.611 -21.436 1.00 91.06 387 GLY A C 1
ATOM 2820 O O . GLY A 1 387 ? 26.958 9.101 -22.274 1.00 91.06 387 GLY A O 1
ATOM 2821 N N . ASN A 1 388 ? 28.897 8.092 -21.780 1.00 90.12 388 ASN A N 1
ATOM 2822 C CA . ASN A 1 388 ? 29.514 8.207 -23.106 1.00 90.12 388 ASN A CA 1
ATOM 2823 C C . ASN A 1 388 ? 29.719 6.843 -23.776 1.00 90.12 388 ASN A C 1
ATOM 2825 O O . ASN A 1 388 ? 29.482 6.698 -24.976 1.00 90.12 388 ASN A O 1
ATOM 2829 N N . SER A 1 389 ? 30.139 5.849 -22.999 1.00 93.62 389 SER A N 1
ATOM 2830 C CA . SER A 1 389 ? 30.403 4.479 -23.429 1.00 93.62 389 SER A CA 1
ATOM 2831 C C . SER A 1 389 ? 29.223 3.598 -23.037 1.00 93.62 389 SER A C 1
ATOM 2833 O O . SER A 1 389 ? 28.903 3.490 -21.853 1.00 93.62 389 SER A O 1
ATOM 2835 N N . TRP A 1 390 ? 28.577 2.976 -24.023 1.00 95.38 390 TRP A N 1
ATOM 2836 C CA . TRP A 1 390 ? 27.332 2.231 -23.837 1.00 95.38 390 TRP A CA 1
ATOM 2837 C C . TRP A 1 390 ? 27.523 0.752 -24.155 1.00 95.38 390 TRP A C 1
ATOM 2839 O O . TRP A 1 390 ? 28.110 0.397 -25.177 1.00 95.38 390 TRP A O 1
ATOM 2849 N N . SER A 1 391 ? 27.003 -0.096 -23.274 1.00 96.50 391 SER A N 1
ATOM 2850 C CA . SER A 1 391 ? 26.996 -1.549 -23.427 1.00 96.50 391 SER A CA 1
ATOM 2851 C C . SER A 1 391 ? 25.564 -2.058 -23.383 1.00 96.50 391 SER A C 1
ATOM 2853 O O . SER A 1 391 ? 24.805 -1.694 -22.488 1.00 96.50 391 SER A O 1
ATOM 2855 N N . VAL A 1 392 ? 25.198 -2.921 -24.325 1.00 97.25 392 VAL A N 1
ATOM 2856 C CA . VAL A 1 392 ? 23.866 -3.538 -24.366 1.00 97.25 392 VAL A CA 1
ATOM 2857 C C . VAL A 1 392 ? 23.696 -4.493 -23.180 1.00 97.25 392 VAL A C 1
ATOM 2859 O O . VAL A 1 392 ? 24.585 -5.295 -22.893 1.00 97.25 392 VAL A O 1
ATOM 2862 N N . MET A 1 393 ? 22.553 -4.401 -22.503 1.00 97.62 393 MET A N 1
ATOM 2863 C CA . MET A 1 393 ? 22.131 -5.335 -21.459 1.00 97.62 393 MET A CA 1
ATOM 2864 C C . MET A 1 393 ? 21.469 -6.573 -22.077 1.00 97.62 393 MET A C 1
ATOM 2866 O O . MET A 1 393 ? 20.814 -6.492 -23.117 1.00 97.62 393 MET A O 1
ATOM 2870 N N . SER A 1 394 ? 21.610 -7.717 -21.416 1.00 97.19 394 SER A N 1
ATOM 2871 C CA . SER A 1 394 ? 20.933 -8.963 -21.776 1.00 97.19 394 SER A CA 1
ATOM 2872 C C . SER A 1 394 ? 19.462 -8.908 -21.361 1.00 97.19 394 SER A C 1
ATOM 2874 O O . SER A 1 394 ? 19.169 -8.567 -20.218 1.00 97.19 394 SER A O 1
ATOM 2876 N N . ASP A 1 395 ? 18.555 -9.257 -22.277 1.00 96.12 395 ASP A N 1
ATOM 2877 C CA . ASP A 1 395 ? 17.129 -9.476 -21.991 1.00 96.12 395 ASP A CA 1
ATOM 2878 C C . ASP A 1 395 ? 16.971 -10.853 -21.323 1.00 96.12 395 ASP A C 1
ATOM 2880 O O . ASP A 1 395 ? 17.197 -11.886 -21.960 1.00 96.12 395 ASP A O 1
ATOM 2884 N N . GLU A 1 396 ? 16.623 -10.875 -20.036 1.00 94.81 396 GLU A N 1
ATOM 2885 C CA . GLU A 1 396 ? 16.350 -12.100 -19.269 1.00 94.81 396 GLU A CA 1
ATOM 2886 C C . GLU A 1 396 ? 14.865 -12.500 -19.326 1.00 94.81 396 GLU A C 1
ATOM 2888 O O . GLU A 1 396 ? 14.440 -13.373 -18.572 1.00 94.81 396 GLU A O 1
ATOM 2893 N N . VAL A 1 397 ? 14.094 -11.890 -20.238 1.00 91.38 397 VAL A N 1
ATOM 2894 C CA . VAL A 1 397 ? 12.637 -11.976 -20.399 1.00 91.38 397 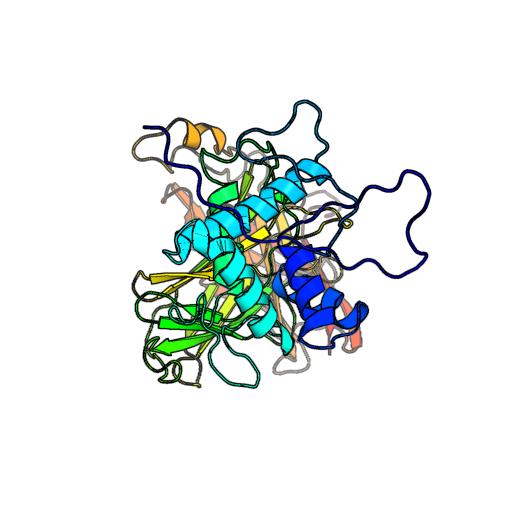VAL A CA 1
ATOM 2895 C C . VAL A 1 397 ? 11.847 -11.481 -19.183 1.00 91.38 397 VAL A C 1
ATOM 2897 O O . VAL A 1 397 ? 12.393 -11.131 -18.140 1.00 91.38 397 VAL A O 1
ATOM 2900 N N . ASN A 1 398 ? 10.521 -11.370 -19.332 1.00 91.62 398 ASN A N 1
ATOM 2901 C CA . ASN A 1 398 ? 9.603 -10.931 -18.271 1.00 91.62 398 ASN A CA 1
ATOM 2902 C C . ASN A 1 398 ? 9.994 -9.601 -17.605 1.00 91.62 398 ASN A C 1
ATOM 2904 O O . ASN A 1 398 ? 9.667 -9.356 -16.451 1.00 91.62 398 ASN A O 1
ATOM 2908 N N . GLY A 1 399 ? 10.649 -8.711 -18.354 1.00 95.44 399 GLY A N 1
ATOM 2909 C CA . GLY A 1 399 ? 11.030 -7.387 -17.871 1.00 95.44 399 GLY A CA 1
ATOM 2910 C C . GLY A 1 399 ? 12.366 -7.331 -17.149 1.00 95.44 399 GLY A C 1
ATOM 2911 O O . GLY A 1 399 ? 12.760 -6.232 -16.771 1.00 95.44 399 GLY A O 1
ATOM 2912 N N . TYR A 1 400 ? 13.070 -8.448 -16.975 1.00 96.88 400 TYR A N 1
ATOM 2913 C CA . TYR A 1 400 ? 14.381 -8.470 -16.337 1.00 96.88 400 TYR A CA 1
ATOM 2914 C C . TYR A 1 400 ? 15.507 -8.243 -17.339 1.00 96.88 400 TYR A C 1
ATOM 2916 O O . TYR A 1 400 ? 15.507 -8.783 -18.445 1.00 96.88 400 TYR A O 1
ATOM 2924 N N . TRP A 1 401 ? 16.475 -7.426 -16.932 1.00 97.81 401 TRP A N 1
ATOM 2925 C CA . TRP A 1 401 ? 17.623 -7.050 -17.745 1.00 97.81 401 TRP A CA 1
ATOM 2926 C C . TRP A 1 401 ? 18.890 -7.083 -16.913 1.00 97.81 401 TRP A C 1
ATOM 2928 O O . TRP A 1 401 ? 18.916 -6.540 -15.804 1.00 97.81 401 TRP A O 1
ATOM 2938 N N . SER A 1 402 ? 19.961 -7.642 -17.471 1.00 96.25 402 SER A N 1
ATOM 2939 C CA . SER A 1 402 ? 21.227 -7.764 -16.757 1.00 96.25 402 SER A CA 1
ATOM 2940 C C . SER A 1 402 ? 22.444 -7.358 -17.574 1.00 96.25 402 SER A C 1
ATOM 2942 O O . SER A 1 402 ? 22.484 -7.452 -18.801 1.00 96.25 402 SER A O 1
ATOM 2944 N N . ILE A 1 403 ? 23.470 -6.887 -16.874 1.00 94.75 403 ILE A N 1
ATOM 2945 C CA . ILE A 1 403 ? 24.812 -6.729 -17.426 1.00 94.75 403 ILE A CA 1
ATOM 2946 C C . ILE A 1 403 ? 25.837 -7.189 -16.395 1.00 94.75 403 ILE A C 1
ATOM 2948 O O . ILE A 1 403 ? 25.779 -6.814 -15.222 1.00 94.75 403 ILE A O 1
ATOM 2952 N N . ASP A 1 404 ? 26.766 -8.021 -16.852 1.00 92.19 404 ASP A N 1
ATOM 2953 C CA . ASP A 1 404 ? 27.820 -8.613 -16.039 1.00 92.19 404 ASP A CA 1
ATOM 2954 C C . ASP A 1 404 ? 29.154 -7.889 -16.215 1.00 92.19 404 ASP A C 1
ATOM 2956 O O . ASP A 1 404 ? 29.408 -7.227 -17.222 1.00 92.19 404 ASP A O 1
ATOM 2960 N N . ASN A 1 405 ? 30.050 -8.101 -15.247 1.00 89.06 405 ASN A N 1
ATOM 2961 C CA . ASN A 1 405 ? 31.435 -7.627 -15.278 1.00 89.06 405 ASN A CA 1
ATOM 2962 C C . ASN A 1 405 ? 31.560 -6.109 -15.489 1.00 89.06 405 ASN A C 1
ATOM 2964 O O . ASN A 1 405 ? 32.504 -5.635 -16.123 1.00 89.06 405 ASN A O 1
ATOM 2968 N N . VAL A 1 406 ? 30.628 -5.338 -14.924 1.00 89.81 406 VAL A N 1
ATOM 2969 C CA . VAL A 1 406 ? 30.680 -3.877 -14.959 1.00 89.81 406 VAL A CA 1
ATOM 2970 C C . VAL A 1 406 ? 31.875 -3.391 -14.144 1.00 89.81 406 VAL A C 1
ATOM 2972 O O . VAL A 1 406 ? 31.941 -3.581 -12.928 1.00 89.81 406 VAL A O 1
ATOM 2975 N N . SER A 1 407 ? 32.819 -2.743 -14.823 1.00 88.62 407 SER A N 1
ATOM 2976 C CA . SER A 1 407 ? 33.941 -2.029 -14.211 1.00 88.62 407 SER A CA 1
ATOM 2977 C C . SER A 1 407 ? 33.596 -0.561 -13.946 1.00 88.62 407 SER A C 1
ATOM 2979 O O . SER A 1 407 ? 32.746 0.008 -14.624 1.00 88.62 407 SER A O 1
ATOM 2981 N N . GLY A 1 408 ? 34.311 0.080 -13.017 1.00 86.69 408 GLY A N 1
ATOM 2982 C CA . GLY A 1 408 ? 34.177 1.519 -12.745 1.00 86.69 408 GLY A CA 1
ATOM 2983 C C . GLY A 1 408 ? 33.223 1.873 -11.604 1.00 86.69 408 GLY A C 1
ATOM 2984 O O . GLY A 1 408 ? 33.133 3.043 -11.251 1.00 86.69 408 GLY A O 1
ATOM 2985 N N . LEU A 1 409 ? 32.574 0.878 -10.990 1.00 87.56 409 LEU A N 1
ATOM 2986 C CA . LEU A 1 409 ? 31.838 1.063 -9.741 1.00 87.56 409 LEU A CA 1
ATOM 2987 C C . LEU A 1 409 ? 32.722 0.690 -8.540 1.00 87.56 409 LEU A C 1
ATOM 2989 O O . LEU A 1 409 ? 33.420 -0.326 -8.557 1.00 87.56 409 LEU A O 1
ATOM 2993 N N . ILE A 1 410 ? 32.696 1.523 -7.502 1.00 86.88 410 ILE A N 1
ATOM 2994 C CA . ILE A 1 410 ? 33.577 1.477 -6.333 1.00 86.88 410 ILE A CA 1
ATOM 2995 C C . ILE A 1 410 ? 32.769 1.079 -5.090 1.00 86.88 410 ILE A C 1
ATOM 2997 O O . ILE A 1 410 ? 31.762 1.712 -4.767 1.00 86.88 410 ILE A O 1
ATOM 3001 N N . ASN A 1 411 ? 33.233 0.060 -4.361 1.00 85.12 411 ASN A N 1
ATOM 3002 C CA . ASN A 1 411 ? 32.619 -0.368 -3.097 1.00 85.12 411 ASN A CA 1
ATOM 3003 C C . ASN A 1 411 ? 32.804 0.683 -2.000 1.00 85.12 411 ASN A C 1
ATOM 3005 O O . ASN A 1 411 ? 33.846 1.334 -1.914 1.00 85.12 411 ASN A O 1
ATOM 3009 N N . GLY A 1 412 ? 31.793 0.840 -1.150 1.00 83.19 412 GLY A N 1
ATOM 3010 C CA . GLY A 1 412 ? 31.767 1.822 -0.069 1.00 83.19 412 GLY A CA 1
ATOM 3011 C C . GLY A 1 412 ? 31.618 3.278 -0.526 1.00 83.19 412 GLY A C 1
ATOM 3012 O O . GLY A 1 412 ? 31.626 4.171 0.318 1.00 83.19 412 GLY A O 1
ATOM 3013 N N . ALA A 1 413 ? 31.470 3.536 -1.830 1.00 86.25 413 ALA A N 1
ATOM 3014 C CA . ALA A 1 413 ? 31.249 4.865 -2.393 1.00 86.25 413 ALA A CA 1
ATOM 3015 C C . ALA A 1 413 ? 29.895 4.944 -3.111 1.00 86.25 413 ALA A C 1
ATOM 3017 O O . ALA A 1 413 ? 29.372 3.935 -3.591 1.00 86.25 413 ALA A O 1
ATOM 3018 N N . GLU A 1 414 ? 29.330 6.150 -3.195 1.00 88.50 414 GLU A N 1
ATOM 3019 C CA . GLU A 1 414 ? 28.194 6.396 -4.081 1.00 88.50 414 GLU A CA 1
ATOM 3020 C C . GLU A 1 414 ? 28.675 6.344 -5.534 1.00 88.50 414 GLU A C 1
ATOM 3022 O O . GLU A 1 414 ? 29.614 7.033 -5.929 1.00 88.50 414 GLU A O 1
ATOM 3027 N N . ASN A 1 415 ? 28.014 5.516 -6.329 1.00 89.56 415 ASN A N 1
ATOM 3028 C CA . ASN A 1 415 ? 28.253 5.353 -7.750 1.00 89.56 415 ASN A CA 1
ATOM 3029 C C . ASN A 1 415 ? 27.078 5.919 -8.532 1.00 89.56 415 ASN A C 1
ATOM 3031 O O . ASN A 1 415 ? 25.934 5.796 -8.094 1.00 89.56 415 ASN A O 1
ATOM 3035 N N . THR A 1 416 ? 27.357 6.475 -9.708 1.00 92.69 416 THR A N 1
ATOM 3036 C CA . THR A 1 416 ? 26.340 6.889 -10.680 1.00 92.69 416 THR A CA 1
ATOM 3037 C C . THR A 1 416 ? 26.426 5.992 -11.906 1.00 92.69 416 THR A C 1
ATOM 3039 O O . THR A 1 416 ? 27.521 5.671 -12.360 1.00 92.69 416 THR A O 1
ATOM 3042 N N . PHE A 1 417 ? 25.279 5.592 -12.441 1.00 93.62 417 PHE A N 1
ATOM 3043 C CA . PHE A 1 417 ? 25.198 4.901 -13.722 1.00 93.62 417 PHE A CA 1
ATOM 3044 C C . PHE A 1 417 ? 23.983 5.370 -14.519 1.00 93.62 417 PHE A C 1
ATOM 3046 O O . PHE A 1 417 ? 23.038 5.951 -13.978 1.00 93.62 417 PHE A O 1
ATOM 3053 N N . TYR A 1 418 ? 24.014 5.110 -15.817 1.00 95.44 418 TYR A N 1
ATOM 3054 C CA . TYR A 1 418 ? 23.063 5.609 -16.793 1.00 95.44 418 TYR A CA 1
ATOM 3055 C C . TYR A 1 418 ? 22.448 4.455 -17.572 1.00 95.44 418 TYR A C 1
ATOM 3057 O O . TYR A 1 418 ? 23.126 3.469 -17.867 1.00 95.44 418 TYR A O 1
ATOM 3065 N N . VAL A 1 419 ? 21.169 4.588 -17.917 1.00 96.81 419 VAL A N 1
ATOM 3066 C CA . VAL A 1 419 ? 20.436 3.579 -18.687 1.00 96.81 419 VAL A CA 1
ATOM 3067 C C . VAL A 1 419 ? 19.681 4.242 -19.832 1.00 96.81 419 VAL A C 1
ATOM 3069 O O . VAL A 1 419 ? 18.867 5.139 -19.599 1.00 96.81 419 VAL A O 1
ATOM 3072 N N . ARG A 1 420 ? 19.930 3.790 -21.062 1.00 96.88 420 ARG A N 1
ATOM 3073 C CA . ARG A 1 420 ? 19.155 4.148 -22.259 1.00 96.88 420 ARG A CA 1
ATOM 3074 C C . ARG A 1 420 ? 18.167 3.045 -22.581 1.00 96.88 420 ARG A C 1
ATOM 3076 O O . ARG A 1 420 ? 18.442 1.870 -22.359 1.00 96.88 420 ARG A O 1
ATOM 3083 N N . LEU A 1 421 ? 17.023 3.446 -23.122 1.00 97.69 421 LEU A N 1
ATOM 3084 C CA . LEU A 1 421 ? 15.980 2.543 -23.584 1.00 97.69 421 LEU A CA 1
ATOM 3085 C C . LEU A 1 421 ? 15.609 2.903 -25.017 1.00 97.69 421 LEU A C 1
ATOM 3087 O O . LEU A 1 421 ? 15.214 4.036 -25.289 1.00 97.69 421 LEU A O 1
ATOM 3091 N N . THR A 1 422 ? 15.651 1.914 -25.900 1.00 97.00 422 THR A N 1
ATOM 3092 C CA . THR A 1 422 ? 15.114 1.999 -27.257 1.00 97.00 422 THR A CA 1
ATOM 3093 C C . THR A 1 422 ? 14.026 0.945 -27.429 1.00 97.00 422 THR A C 1
ATOM 3095 O O . THR A 1 422 ? 14.241 -0.228 -27.132 1.00 97.00 422 THR A O 1
ATOM 3098 N N . VAL A 1 423 ? 12.854 1.350 -27.926 1.00 96.44 423 VAL A N 1
ATOM 3099 C CA . VAL A 1 423 ? 11.742 0.439 -28.257 1.00 96.44 423 VAL A CA 1
ATOM 3100 C C . VAL A 1 423 ? 11.314 0.712 -29.690 1.00 96.44 423 VAL A C 1
ATOM 3102 O O . VAL A 1 423 ? 11.008 1.857 -30.019 1.00 96.44 423 VAL A O 1
ATOM 3105 N N . ASN A 1 424 ? 11.280 -0.316 -30.540 1.00 95.25 424 ASN A N 1
ATOM 3106 C CA . ASN A 1 424 ? 10.923 -0.202 -31.964 1.00 95.25 424 ASN A CA 1
ATOM 3107 C C . ASN A 1 424 ? 11.763 0.861 -32.694 1.00 95.25 424 ASN A C 1
ATOM 3109 O O . ASN A 1 424 ? 11.236 1.684 -33.439 1.00 95.25 424 ASN A O 1
ATOM 3113 N N . SER A 1 425 ? 13.075 0.865 -32.431 1.00 93.19 425 SER A N 1
ATOM 3114 C CA . SER A 1 425 ? 14.042 1.838 -32.971 1.00 93.19 425 SER A CA 1
ATOM 3115 C C . SER A 1 425 ? 13.826 3.297 -32.538 1.00 93.19 425 SER A C 1
ATOM 3117 O O . SER A 1 425 ? 14.494 4.189 -33.053 1.00 93.19 425 SER A O 1
ATOM 3119 N N . GLU A 1 426 ? 12.944 3.554 -31.571 1.00 94.19 426 GLU A N 1
ATOM 3120 C CA . GLU A 1 426 ? 12.741 4.872 -30.972 1.00 94.19 426 GLU A CA 1
ATOM 3121 C C . GLU A 1 426 ? 13.403 4.935 -29.589 1.00 94.19 426 GLU A C 1
ATOM 3123 O O . GLU A 1 426 ? 12.980 4.236 -28.660 1.00 94.19 426 GLU A O 1
ATOM 3128 N N . GLN A 1 427 ? 14.416 5.795 -29.442 1.00 94.62 427 GLN A N 1
ATOM 3129 C CA . GLN A 1 427 ? 15.024 6.092 -28.145 1.00 94.62 427 GLN A CA 1
ATOM 3130 C C . GLN A 1 427 ? 14.039 6.870 -27.266 1.00 94.62 427 GLN A C 1
ATOM 3132 O O . GLN A 1 427 ? 13.447 7.867 -27.696 1.00 94.62 427 GLN A O 1
ATOM 3137 N N . LYS A 1 428 ? 13.875 6.394 -26.033 1.00 95.50 428 LYS A N 1
ATOM 3138 C CA . LYS A 1 428 ? 13.008 6.973 -25.008 1.00 95.50 428 LYS A CA 1
ATOM 3139 C C . LYS A 1 428 ? 13.797 7.970 -24.173 1.00 95.50 428 LYS A C 1
ATOM 3141 O O . LYS A 1 428 ? 14.947 7.714 -23.828 1.00 95.50 428 LYS A O 1
ATOM 3146 N N . THR A 1 429 ? 13.164 9.084 -23.833 1.00 93.81 429 THR A N 1
ATOM 3147 C CA . THR A 1 429 ? 13.813 10.231 -23.184 1.00 93.81 429 THR A CA 1
ATOM 3148 C C . THR A 1 429 ? 13.134 10.575 -21.866 1.00 93.81 429 THR A C 1
ATOM 3150 O O . THR A 1 429 ? 11.982 10.218 -21.634 1.00 93.81 429 THR A O 1
ATOM 3153 N N . ALA A 1 430 ? 13.826 11.260 -20.964 1.00 90.56 430 ALA A N 1
ATOM 3154 C CA . ALA A 1 430 ? 13.295 11.591 -19.640 1.00 90.56 430 ALA A CA 1
ATOM 3155 C C . ALA A 1 430 ? 12.084 12.549 -19.678 1.00 90.56 430 ALA A C 1
ATOM 3157 O O . ALA A 1 430 ? 11.326 12.610 -18.709 1.00 90.56 430 ALA A O 1
ATOM 3158 N N . ASP A 1 431 ? 11.895 13.280 -20.780 1.00 88.88 431 ASP A N 1
ATOM 3159 C CA . ASP A 1 431 ? 10.877 14.324 -20.945 1.00 88.88 431 ASP A CA 1
ATOM 3160 C C . ASP A 1 431 ? 9.899 14.079 -22.112 1.00 88.88 431 ASP A C 1
ATOM 3162 O O . ASP A 1 431 ? 8.946 14.839 -22.279 1.00 88.88 431 ASP A O 1
ATOM 3166 N N . GLY A 1 432 ? 10.110 13.030 -22.917 1.00 87.31 432 GLY A N 1
ATOM 3167 C CA . GLY A 1 432 ? 9.283 12.723 -24.089 1.00 87.31 432 GLY A CA 1
ATOM 3168 C C . GLY A 1 432 ? 9.544 13.625 -25.302 1.00 87.31 432 GLY A C 1
ATOM 3169 O O . GLY A 1 432 ? 8.781 13.590 -26.271 1.00 87.31 432 GLY A O 1
ATOM 3170 N N . ASN A 1 433 ? 10.611 14.428 -25.282 1.00 88.25 433 ASN A N 1
ATOM 3171 C CA . ASN A 1 433 ? 11.113 15.119 -26.469 1.00 88.25 433 ASN A CA 1
ATOM 3172 C C . ASN A 1 433 ? 12.097 14.226 -27.235 1.00 88.25 433 ASN A C 1
ATOM 3174 O O . ASN A 1 433 ? 12.490 13.160 -26.762 1.00 88.25 433 ASN A O 1
ATOM 3178 N N . GLY A 1 434 ? 12.506 14.652 -28.433 1.00 87.94 434 GLY A N 1
ATOM 3179 C CA . GLY A 1 434 ? 13.625 14.006 -29.120 1.00 87.94 434 GLY A CA 1
ATOM 3180 C C . GLY A 1 434 ? 14.916 14.064 -28.280 1.00 87.94 434 GLY A C 1
ATOM 3181 O O . GLY A 1 434 ? 15.034 14.961 -27.438 1.00 87.94 434 GLY A O 1
ATOM 3182 N N . PRO A 1 435 ? 15.875 13.143 -28.504 1.00 87.88 435 PRO A N 1
ATOM 3183 C CA . PRO A 1 435 ? 17.180 13.169 -27.848 1.00 87.88 435 PRO A CA 1
ATOM 3184 C C . PRO A 1 435 ? 17.847 14.542 -27.970 1.00 87.88 435 PRO A C 1
ATOM 3186 O O . PRO A 1 435 ? 17.916 15.116 -29.065 1.00 87.88 435 PRO A O 1
ATOM 3189 N N . ALA A 1 436 ? 18.296 15.092 -26.848 1.00 86.62 436 ALA A N 1
ATOM 3190 C CA . ALA A 1 436 ? 18.949 16.388 -26.805 1.00 86.62 436 ALA A CA 1
ATOM 3191 C C . ALA A 1 436 ? 20.363 16.279 -27.391 1.00 86.62 436 ALA A C 1
ATOM 3193 O O . ALA A 1 436 ? 21.056 15.282 -27.215 1.00 86.62 436 ALA A O 1
ATOM 3194 N N . LEU A 1 437 ? 20.836 17.334 -28.064 1.00 83.88 437 LEU A N 1
ATOM 3195 C CA . LEU A 1 437 ? 22.184 17.341 -28.658 1.00 83.88 437 LEU A CA 1
ATOM 3196 C C . LEU A 1 437 ? 23.303 17.186 -27.615 1.00 83.88 437 LEU A C 1
ATOM 3198 O O . LEU A 1 437 ? 24.398 16.747 -27.955 1.00 83.88 437 LEU A O 1
ATOM 3202 N N . ASP A 1 438 ? 23.032 17.573 -26.370 1.00 82.50 438 ASP A N 1
ATOM 3203 C CA . ASP A 1 438 ? 23.934 17.436 -25.226 1.00 82.50 438 ASP A CA 1
ATOM 3204 C C . ASP A 1 438 ? 23.689 16.154 -24.409 1.00 82.50 438 ASP A C 1
ATOM 3206 O O . ASP A 1 438 ? 24.364 15.932 -23.405 1.00 82.50 438 ASP A O 1
ATOM 3210 N N . GLY A 1 439 ? 22.730 15.317 -24.822 1.00 83.00 439 GLY A N 1
ATOM 3211 C CA . GLY A 1 439 ? 22.356 14.073 -24.158 1.00 83.00 439 GLY A CA 1
ATOM 3212 C C . GLY A 1 439 ? 21.594 14.236 -22.839 1.00 83.00 439 GLY A C 1
ATOM 3213 O O . GLY A 1 439 ? 21.356 13.246 -22.150 1.00 83.00 439 GLY A O 1
ATOM 3214 N N . SER A 1 440 ? 21.200 15.455 -22.461 1.00 85.62 440 SER A N 1
ATOM 3215 C CA . SER A 1 440 ? 20.647 15.753 -21.129 1.00 85.62 440 SER A CA 1
ATOM 3216 C C . SER A 1 440 ? 19.325 15.047 -20.797 1.00 85.62 440 SER A C 1
ATOM 3218 O O . SER A 1 440 ? 19.030 14.847 -19.616 1.00 85.62 440 SER A O 1
ATOM 3220 N N . ASN A 1 441 ? 18.542 14.636 -21.799 1.00 90.00 441 ASN A N 1
ATOM 3221 C CA . ASN A 1 441 ? 17.288 13.892 -21.628 1.00 90.00 441 ASN A CA 1
ATOM 3222 C C . ASN A 1 441 ? 17.359 12.448 -22.162 1.00 90.00 441 ASN A C 1
ATOM 3224 O O . ASN A 1 441 ? 16.346 11.750 -22.151 1.00 90.00 441 ASN A O 1
ATOM 3228 N N . ASP A 1 442 ? 18.524 11.984 -22.609 1.00 91.94 442 ASP A N 1
ATOM 3229 C CA . ASP A 1 442 ? 18.657 10.755 -23.397 1.00 91.94 442 ASP A CA 1
ATOM 3230 C C . ASP A 1 442 ? 18.544 9.467 -22.581 1.00 91.94 442 ASP A C 1
ATOM 3232 O O . ASP A 1 442 ? 18.393 8.392 -23.161 1.00 91.94 442 ASP A O 1
ATOM 3236 N N . TYR A 1 443 ? 18.684 9.555 -21.258 1.00 93.44 443 TYR A N 1
ATOM 3237 C CA . TYR A 1 443 ? 18.872 8.408 -20.377 1.00 93.44 443 TYR A CA 1
ATOM 3238 C C . TYR A 1 443 ? 18.303 8.629 -18.974 1.00 93.44 443 TYR A C 1
ATOM 3240 O O . TYR A 1 443 ? 18.087 9.746 -18.505 1.00 93.44 443 TYR A O 1
ATOM 3248 N N . ALA A 1 444 ? 18.107 7.520 -18.268 1.00 93.75 444 ALA A N 1
ATOM 3249 C CA . ALA A 1 444 ? 17.822 7.480 -16.845 1.00 93.75 444 ALA A CA 1
ATOM 3250 C C . ALA A 1 444 ? 19.133 7.485 -16.040 1.00 93.75 444 ALA A C 1
ATOM 3252 O O . ALA A 1 444 ? 20.048 6.742 -16.373 1.00 93.75 444 ALA A O 1
ATOM 3253 N N . VAL A 1 445 ? 19.212 8.279 -14.964 1.00 92.88 445 VAL A N 1
ATOM 3254 C CA . VAL A 1 445 ? 20.410 8.395 -14.103 1.00 92.88 445 VAL A CA 1
ATOM 3255 C C . VAL A 1 445 ? 20.160 7.754 -12.743 1.00 92.88 445 VAL A C 1
ATOM 3257 O O . VAL A 1 445 ? 19.357 8.278 -11.981 1.00 92.88 445 VAL A O 1
ATOM 3260 N N . PHE A 1 446 ? 20.847 6.684 -12.376 1.00 91.81 446 PHE A N 1
ATOM 3261 C CA . PHE A 1 446 ? 20.725 6.049 -11.061 1.00 91.81 446 PHE A CA 1
ATOM 3262 C C . PHE A 1 446 ? 21.945 6.351 -10.193 1.00 91.81 446 PHE A C 1
ATOM 3264 O O . PHE A 1 446 ? 23.059 6.389 -10.710 1.00 91.81 446 PHE A O 1
ATOM 3271 N N . THR A 1 447 ? 21.753 6.491 -8.875 1.00 89.69 447 THR A N 1
ATOM 3272 C CA . THR A 1 447 ? 22.867 6.418 -7.916 1.00 89.69 447 THR A CA 1
ATOM 3273 C C . THR A 1 447 ? 22.686 5.289 -6.902 1.00 89.69 447 THR A C 1
ATOM 3275 O O . THR A 1 447 ? 21.565 4.877 -6.573 1.00 89.69 447 THR A O 1
ATOM 3278 N N . THR A 1 448 ? 23.796 4.707 -6.451 1.00 84.75 448 THR A N 1
ATOM 3279 C CA . THR A 1 448 ? 23.799 3.579 -5.512 1.00 84.75 448 THR A CA 1
ATOM 3280 C C . THR A 1 448 ? 25.112 3.506 -4.744 1.00 84.75 448 THR A C 1
ATOM 3282 O O . THR A 1 448 ? 26.178 3.705 -5.318 1.00 84.75 448 THR A O 1
ATOM 3285 N N . THR A 1 449 ? 25.052 3.143 -3.468 1.00 82.19 449 THR A N 1
ATOM 3286 C CA . THR A 1 449 ? 26.244 2.758 -2.705 1.00 82.19 449 THR A CA 1
ATOM 3287 C C . THR A 1 449 ? 26.368 1.246 -2.746 1.00 82.19 449 THR A C 1
ATOM 3289 O O . THR A 1 449 ? 25.391 0.546 -2.479 1.00 82.19 449 THR A O 1
ATOM 3292 N N . LEU A 1 450 ? 27.537 0.752 -3.143 1.00 77.56 450 LEU A N 1
ATOM 3293 C CA . LEU A 1 450 ? 27.832 -0.680 -3.172 1.00 77.56 450 LEU A CA 1
ATOM 3294 C C . LEU A 1 450 ? 28.462 -1.086 -1.844 1.00 77.56 450 LEU A C 1
ATOM 3296 O O . LEU A 1 450 ? 29.275 -0.331 -1.308 1.00 77.56 450 LEU A O 1
ATOM 3300 N N . ASN A 1 451 ? 28.074 -2.246 -1.324 1.00 65.75 451 ASN A N 1
ATOM 3301 C CA . ASN A 1 451 ? 28.626 -2.786 -0.081 1.00 65.75 451 ASN A CA 1
ATOM 3302 C C . ASN A 1 451 ? 29.915 -3.569 -0.324 1.00 65.75 451 ASN A C 1
ATOM 3304 O O . ASN A 1 451 ? 30.022 -4.233 -1.381 1.00 65.75 451 ASN A O 1
#

Secondary structure (DSSP, 8-state):
--PPPPPP--------TT-PPTT------HHHHHHHHHHHTT---HHHHHHHHHHHHSS---TTSPP--TTSPPTT--HHHHHHHHHHHHHHHHHHHTT--GGGHHHHHHHHHHHGGGT--SSEETTEE-EETTTEEPPTTHHHHHHHHHHHHHTSTT--S---TTTS-PPP--SEEE-SSEEEEEE--SS--BSEEEEEEEEEEETTTS-SB--S---EEEEEEE-SS-EEE--EEEEEE-SSTTEEEEEEEESS-SEETTEE--EEEEEEEETTEEEEE---PBPPGGGTTEEEEE--TTS-B--TTTT-SS--HHHHTT---SBPEEEEEEEEEEE-SSSSEEEEEEEEE-SSSS---B--TTEEEGGGTEEE-SEEEEEESSSSS-EEPEE-STTEEEEEEE-S--BTSEEEEEEEEEETTEEEBSSSSSPPTT-TTSSEEEEEEB-

Sequence (451 aa):
TAESGVVAGEMSVYVAGGTLGAGDEVHATPTSTIMHQLIMSHGQTLAEAAAAIEGAFGYPVDFSIAPTDATAPVAGASDSEKLAGLRAAGFSQLTADLGLSAAEQFDLLTALAEDLSDGELDGQSTNGTVLVSGSTPLASHIQQQFSMALTGFHGSAQNHSGLTANQIGTLPFAKVVNSASYRFEYLPGMMSAMEGKTSFKVAVTDVATGSTPQSGLMLTLQAKMNMANKAHMTPVDGCVESATVGTYECTIFYLMPSLMNNVSMGYWQLMVTANSEMVSFYPKVGMGMNGNGKRKLMAQATGSKIDPTTNLTVPTYSDFVMMDTSARTYFLFKDDIAAGSTSGHKIHLFAAAKESMDSFPALYSGASFNMGSFNANPVVLEFSVDGNSWSVMSDEVNGYWSIDNVSGLINGAENTFYVRLTVNSEQKTADGNGPALDGSNDYAVFTTTLN

pLDDT: mean 89.83, std 11.81, range [32.81, 98.25]